Protein AF-0000000084556867 (afdb_homodimer)

Solvent-accessible surface area (backbone atoms only — not comparable to full-atom values): 26848 Å² total; per-residue (Å²): 129,81,30,48,19,31,43,35,30,23,81,44,64,48,37,46,38,33,42,65,71,70,36,68,90,22,40,31,39,34,22,12,67,51,49,68,55,18,45,53,54,25,51,57,42,37,76,69,73,43,48,52,44,54,37,72,27,42,54,67,32,68,69,39,45,50,50,52,53,53,56,43,53,74,58,25,51,32,37,35,38,40,39,47,52,68,71,52,47,90,76,40,53,47,68,52,31,38,38,28,37,27,47,20,48,51,45,48,55,54,58,47,54,74,57,46,29,70,72,12,29,32,41,38,52,48,33,43,52,35,72,72,54,80,83,70,53,73,66,54,48,47,45,50,27,65,46,54,68,93,50,46,75,68,38,71,75,65,31,71,93,60,44,85,45,30,59,52,29,42,22,52,14,26,34,28,48,48,35,26,30,14,30,46,14,40,60,26,17,78,46,50,22,35,26,31,26,37,18,37,39,60,49,66,40,77,69,42,50,52,42,50,74,38,96,56,10,66,60,49,51,50,49,22,66,43,14,33,52,53,46,70,40,48,31,57,50,54,22,52,54,48,54,46,58,64,36,83,68,23,67,45,41,22,24,32,56,42,56,40,34,15,16,37,67,22,10,32,76,59,39,81,51,25,84,94,112,129,81,30,48,19,30,41,34,30,23,81,43,63,47,38,46,39,32,43,66,74,70,35,68,88,23,40,31,38,35,23,13,67,50,50,68,54,18,44,54,54,25,50,56,41,36,75,69,73,42,47,52,43,54,38,74,26,42,53,67,32,68,68,39,44,50,50,51,54,51,55,44,54,74,58,25,50,33,37,34,37,38,38,48,51,66,71,52,47,90,77,40,53,47,68,53,29,37,38,28,37,27,47,20,46,51,45,45,55,54,59,46,52,75,56,46,30,71,72,14,28,33,41,38,54,50,32,43,52,34,72,73,54,80,83,71,51,72,67,54,46,48,45,50,27,62,45,55,69,94,52,46,76,69,39,71,76,64,31,72,93,58,45,87,45,29,59,50,28,42,23,52,14,25,36,27,49,48,34,27,30,14,30,45,14,42,61,25,15,78,46,48,22,34,25,31,27,37,16,38,40,61,48,65,41,78,69,42,51,52,43,52,72,36,96,58,10,66,59,49,50,49,48,22,66,42,14,36,51,53,46,69,42,47,31,56,51,54,20,52,52,46,54,45,58,65,35,83,68,24,66,44,40,23,24,31,58,42,56,39,35,14,15,37,67,22,9,32,75,58,37,80,51,24,84,94,112

Radius of gyration: 23.07 Å; Cα contacts (8 Å, |Δi|>4): 1272; chains: 2; bounding box: 60×64×62 Å

pLDDT: mean 95.83, std 6.73, range [50.41, 98.94]

Organism: NCBI:txid82374

Foldseek 3Di:
DQFAEEEEEDLFFLSLLQCVLPVPRGEYEYEYLDQVSQVVSQVVVVVVPGHYDYANAALLDLVRLLVSLVVRPVRHAHAEYEYPDADDLVPDFLVRRCSRLALSLLSNLVNNLVRHAANHEYEYEAACLLLQDDDDDPVLLCLLQPPDSVCNCVDPCNDPVNADGSSSSSNSSRSSSLSNQLNSQVSSVVRNYAYEYEHEAAEDGPVSVCCCPDPCVVVVQVLLCWAQQNHHHYSNVSSVVVSCRRDPNNSVDHSYYHYHYSRSSVCCVPNDVPPPD/DFFAEEEEEDLFFLSLLQCVLPVPRGEYEYEDLDQVSQVVSQVVVVVVPGHYDYANAALLDLVRLLVSLVVRPVRHAHAEYEYPDADDLVPDFLVRRCSRLALSLLSNLVNNLVRHAANHEYEYEAACLLLLDDDDDPVLLCLLQPPDSVCNCVDPCSDPVNADGSSSSSNSSRSSSLSNQLNSQVSSVVRNYAYEYEHEAAEDGPVSVCVCPDPCVVVVQVLLCWAQQNHHHYSNQSSVVVSCRRDPNNSVDHSYYHYHYSRSSVCCVPNDVPPPD

Secondary structure (DSSP, 8-state):
-PEEEEEEES-SHHHHHHHHHH-TTSEEEEEESSHHHHHHHHHHHHTTT-EEEEEE--TT-HHHHHHHHHHHHTTEEEEEEEE-----TTTS-HHHHIIIIIIIHHHHHHHHHTTEEEEEEEEEE--GGGGSSPPPPHHHHHHHHHS-GGGGGG-GGGSGGG--SHHHHHHHHHHHHHHHHHHHHHHHHTTT-EEEEEEE--B--HHHHHHHTSTTHHHHHHHHHHSTT-S-B-HHHHHHHHHHHTSGGGTT--S-EEEESTTHHHHHHHSTT-TT-/-PEEEEEEES-SHHHHHHHHHH-TTSEEEEEESSHHHHHHHHHHHHTTT-EEEEEE--TT-HHHHHHHHHHHHTTEEEEEEEE-----TTTS-HHHHIIIIIIIHHHHHHHHHTTPPTT-EEEEE--GGGGSSPPPPHHHHHHHHHS-GGGGGG-GGGSGGG--SHHHHHHHHHHHHHHHHHHHHHHHHTTT-EEEEEEE--B--HHHHHHHTSTTHHHHHHHHHHSTT-S-B-HHHHHHHHHHHTSGGGTT--S-EEEESTTHHHHHHHSTT-TT-

Structure (mmCIF, N/CA/C/O backbone):
data_AF-0000000084556867-model_v1
#
loop_
_entity.id
_entity.type
_entity.pdbx_description
1 polymer 'Short-chain dehydrogenase'
#
loop_
_atom_site.group_PDB
_atom_site.id
_atom_site.type_symbol
_atom_site.label_atom_id
_atom_site.label_alt_id
_atom_site.label_comp_id
_atom_site.label_asym_id
_atom_site.label_entity_id
_atom_site.label_seq_id
_atom_site.pdbx_PDB_ins_code
_atom_site.Cartn_x
_atom_site.Cartn_y
_atom_site.Cartn_z
_atom_site.occupancy
_atom_site.B_iso_or_equiv
_atom_site.auth_seq_id
_atom_site.auth_comp_id
_atom_site.auth_asym_id
_atom_site.auth_atom_id
_atom_site.pdbx_PDB_model_num
ATOM 1 N N . MET A 1 1 ? -10.164 -34.562 9.883 1 53.31 1 MET A N 1
ATOM 2 C CA . MET A 1 1 ? -10.898 -33.312 9.797 1 53.31 1 MET A CA 1
ATOM 3 C C . MET A 1 1 ? -10.297 -32.406 8.734 1 53.31 1 MET A C 1
ATOM 5 O O . MET A 1 1 ? -9.078 -32.375 8.547 1 53.31 1 MET A O 1
ATOM 9 N N . SER A 1 2 ? -11.062 -31.953 7.777 1 77.94 2 SER A N 1
ATOM 10 C CA . SER A 1 2 ? -10.617 -31.156 6.645 1 77.94 2 SER A CA 1
ATOM 11 C C . SER A 1 2 ? -9.883 -29.906 7.105 1 77.94 2 SER A C 1
ATOM 13 O O . SER A 1 2 ? -10.258 -29.297 8.109 1 77.94 2 SER A O 1
ATOM 15 N N . LYS A 1 3 ? -8.539 -29.75 6.637 1 90.12 3 LYS A N 1
ATOM 16 C CA . LYS A 1 3 ? -7.68 -28.656 7.059 1 90.12 3 LYS A CA 1
ATOM 17 C C . LYS A 1 3 ? -7.805 -27.469 6.105 1 90.12 3 LYS A C 1
ATOM 19 O O . LYS A 1 3 ? -8.18 -27.625 4.941 1 90.12 3 LYS A O 1
ATOM 24 N N . ASP A 1 4 ? -7.688 -26.359 6.684 1 97.69 4 ASP A N 1
ATOM 25 C CA . ASP A 1 4 ? -7.383 -25.219 5.828 1 97.69 4 ASP A CA 1
ATOM 26 C C . ASP A 1 4 ? -6.043 -25.391 5.121 1 97.69 4 ASP A C 1
ATOM 28 O O . ASP A 1 4 ? -5.066 -25.828 5.73 1 97.69 4 ASP A O 1
ATOM 32 N N . VAL A 1 5 ? -6.031 -25.203 3.84 1 98.88 5 VAL A N 1
ATOM 33 C CA . VAL A 1 5 ? -4.836 -25.438 3.041 1 98.88 5 VAL A CA 1
ATOM 34 C C . VAL A 1 5 ? -4.223 -24.109 2.605 1 98.88 5 VAL A C 1
ATOM 36 O O . VAL A 1 5 ? -4.945 -23.188 2.215 1 98.88 5 VAL A O 1
ATOM 39 N N . MET A 1 6 ? -2.924 -24.031 2.705 1 98.88 6 MET A N 1
ATOM 40 C CA . MET A 1 6 ? -2.137 -22.922 2.174 1 98.88 6 MET A CA 1
ATOM 41 C C . MET A 1 6 ? -1.257 -23.375 1.017 1 98.88 6 MET A C 1
ATOM 43 O O . MET A 1 6 ? -0.519 -24.359 1.145 1 98.88 6 MET A O 1
ATOM 47 N N . ILE A 1 7 ? -1.374 -22.703 -0.083 1 98.94 7 ILE A N 1
ATOM 48 C CA . ILE A 1 7 ? -0.489 -22.922 -1.222 1 98.94 7 ILE A CA 1
ATOM 49 C C . ILE A 1 7 ? 0.661 -21.922 -1.185 1 98.94 7 ILE A C 1
ATOM 51 O O . ILE A 1 7 ? 0.436 -20.719 -1.081 1 98.94 7 ILE A O 1
ATOM 55 N N . VAL A 1 8 ? 1.865 -22.406 -1.226 1 98.94 8 VAL A N 1
ATOM 56 C CA . VAL A 1 8 ? 3.057 -21.562 -1.28 1 98.94 8 VAL A CA 1
ATOM 57 C C . VAL A 1 8 ? 3.893 -21.922 -2.504 1 98.94 8 VAL A C 1
ATOM 59 O O . VAL A 1 8 ? 4.25 -23.094 -2.689 1 98.94 8 VAL A O 1
ATOM 62 N N . THR A 1 9 ? 4.117 -20.953 -3.352 1 98.81 9 THR A N 1
ATOM 63 C CA . THR A 1 9 ? 5 -21.203 -4.484 1 98.81 9 THR A CA 1
ATOM 64 C C . THR A 1 9 ? 6.324 -20.469 -4.309 1 98.81 9 THR A C 1
ATOM 66 O O . THR A 1 9 ? 6.348 -19.297 -3.916 1 98.81 9 THR A O 1
ATOM 69 N N . GLY A 1 10 ? 7.43 -21.109 -4.645 1 97.81 10 GLY A N 1
ATOM 70 C CA . GLY A 1 10 ? 8.75 -20.562 -4.375 1 97.81 10 GLY A CA 1
ATOM 71 C C . GLY A 1 10 ? 9.18 -20.734 -2.932 1 97.81 10 GLY A C 1
ATOM 72 O O . GLY A 1 10 ? 8.773 -19.969 -2.062 1 97.81 10 GLY A O 1
ATOM 73 N N . ALA A 1 11 ? 10.094 -21.734 -2.732 1 96 11 ALA A N 1
ATOM 74 C CA . ALA A 1 11 ? 10.547 -22.031 -1.373 1 96 11 ALA A CA 1
ATOM 75 C C . ALA A 1 11 ? 11.727 -21.141 -0.99 1 96 11 ALA A C 1
ATOM 77 O O . ALA A 1 11 ? 12.758 -21.641 -0.531 1 96 11 ALA A O 1
ATOM 78 N N . GLY A 1 12 ? 11.508 -19.828 -1.175 1 93.94 12 GLY A N 1
ATOM 79 C CA . GLY A 1 12 ? 12.516 -18.844 -0.79 1 93.94 12 GLY A CA 1
ATOM 80 C C . GLY A 1 12 ? 12.266 -18.234 0.574 1 93.94 12 GLY A C 1
ATOM 81 O O . GLY A 1 12 ? 11.297 -18.594 1.253 1 93.94 12 GLY A O 1
ATOM 82 N N . GLN A 1 13 ? 13.086 -17.344 1.013 1 94.69 13 GLN A N 1
ATOM 83 C CA . GLN A 1 13 ? 13.094 -16.828 2.377 1 94.69 13 GLN A CA 1
ATOM 84 C C . GLN A 1 13 ? 11.836 -16.016 2.66 1 94.69 13 GLN A C 1
ATOM 86 O O . GLN A 1 13 ? 11.289 -16.062 3.766 1 94.69 13 GLN A O 1
ATOM 91 N N . ILE A 1 14 ? 11.375 -15.242 1.671 1 96.56 14 ILE A N 1
ATOM 92 C CA . ILE A 1 14 ? 10.188 -14.43 1.894 1 96.56 14 ILE A CA 1
ATOM 93 C C . ILE A 1 14 ? 8.961 -15.328 2.049 1 96.56 14 ILE A C 1
ATOM 95 O O . ILE A 1 14 ? 8.195 -15.172 3 1 96.56 14 ILE A O 1
ATOM 99 N N . SER A 1 15 ? 8.812 -16.312 1.163 1 97.69 15 SER A N 1
ATOM 100 C CA . SER A 1 15 ? 7.699 -17.25 1.247 1 97.69 15 SER A CA 1
ATOM 101 C C . SER A 1 15 ? 7.715 -18.016 2.566 1 97.69 15 SER A C 1
ATOM 103 O O . SER A 1 15 ? 6.672 -18.203 3.195 1 97.69 15 SER A O 1
ATOM 105 N N . MET A 1 16 ? 8.914 -18.406 2.977 1 97.12 16 MET A N 1
ATOM 106 C CA . MET A 1 16 ? 9.023 -19.172 4.211 1 97.12 16 MET A CA 1
ATOM 107 C C . MET A 1 16 ? 8.688 -18.312 5.422 1 97.12 16 MET A C 1
ATOM 109 O O . MET A 1 16 ? 8.008 -18.766 6.344 1 97.12 16 MET A O 1
ATOM 113 N N . ALA A 1 17 ? 9.18 -17.062 5.395 1 97.94 17 ALA A N 1
ATOM 114 C CA . ALA A 1 17 ? 8.859 -16.156 6.492 1 97.94 17 ALA A CA 1
ATOM 115 C C . ALA A 1 17 ? 7.352 -15.961 6.629 1 97.94 17 ALA A C 1
ATOM 117 O O . ALA A 1 17 ? 6.816 -15.953 7.738 1 97.94 17 ALA A O 1
ATOM 118 N N . ILE A 1 18 ? 6.652 -15.867 5.52 1 98.69 18 ILE A N 1
ATOM 119 C CA . ILE A 1 18 ? 5.207 -15.672 5.535 1 98.69 18 ILE A CA 1
ATOM 120 C C . ILE A 1 18 ? 4.516 -16.969 5.941 1 98.69 18 ILE A C 1
ATOM 122 O O . ILE A 1 18 ? 3.613 -16.969 6.785 1 98.69 18 ILE A O 1
ATOM 126 N N . ALA A 1 19 ? 4.961 -18.094 5.383 1 98.69 19 ALA A N 1
ATOM 127 C CA . ALA A 1 19 ? 4.352 -19.391 5.688 1 98.69 19 ALA A CA 1
ATOM 128 C C . ALA A 1 19 ? 4.48 -19.734 7.172 1 98.69 19 ALA A C 1
ATOM 130 O O . ALA A 1 19 ? 3.561 -20.281 7.77 1 98.69 19 ALA A O 1
ATOM 131 N N . ARG A 1 20 ? 5.578 -19.375 7.734 1 98 20 ARG A N 1
ATOM 132 C CA . ARG A 1 20 ? 5.781 -19.656 9.156 1 98 20 ARG A CA 1
ATOM 133 C C . ARG A 1 20 ? 4.84 -18.812 10.016 1 98 20 ARG A C 1
ATOM 135 O O . ARG A 1 20 ? 4.363 -19.281 11.055 1 98 20 ARG A O 1
ATOM 142 N N . ARG A 1 21 ? 4.547 -17.656 9.57 1 97.5 21 ARG A N 1
ATOM 143 C CA . ARG A 1 21 ? 3.707 -16.75 10.344 1 97.5 21 ARG A CA 1
ATOM 144 C C . ARG A 1 21 ? 2.229 -17.078 10.164 1 97.5 21 ARG A C 1
ATOM 146 O O . ARG A 1 21 ? 1.437 -16.938 11.102 1 97.5 21 ARG A O 1
ATOM 153 N N . MET A 1 22 ? 1.894 -17.531 8.984 1 98.12 22 MET A N 1
ATOM 154 C CA . MET A 1 22 ? 0.472 -17.578 8.656 1 98.12 22 MET A CA 1
ATOM 155 C C . MET A 1 22 ? 0.02 -19.031 8.43 1 98.12 22 MET A C 1
ATOM 157 O O . MET A 1 22 ? -1.176 -19.297 8.305 1 98.12 22 MET A O 1
ATOM 161 N N . GLY A 1 23 ? 0.959 -19.938 8.398 1 97.94 23 GLY A N 1
ATOM 162 C CA . GLY A 1 23 ? 0.635 -21.297 7.965 1 97.94 23 GLY A CA 1
ATOM 163 C C . GLY A 1 23 ? 0.439 -22.25 9.117 1 97.94 23 GLY A C 1
ATOM 164 O O . GLY A 1 23 ? 0.139 -23.438 8.906 1 97.94 23 GLY A O 1
ATOM 165 N N . TYR A 1 24 ? 0.654 -21.812 10.383 1 96.62 24 TYR A N 1
ATOM 166 C CA . TYR A 1 24 ? 0.47 -22.719 11.516 1 96.62 24 TYR A CA 1
ATOM 167 C C . TYR A 1 24 ? -0.956 -23.25 11.562 1 96.62 24 TYR A C 1
ATOM 169 O O . TYR A 1 24 ? -1.909 -22.516 11.281 1 96.62 24 TYR A O 1
ATOM 177 N N . GLY A 1 25 ? -1.062 -24.547 11.719 1 96.88 25 GLY A N 1
ATOM 178 C CA . GLY A 1 25 ? -2.363 -25.203 11.812 1 96.88 25 GLY A CA 1
ATOM 179 C C . GLY A 1 25 ? -2.947 -25.547 10.453 1 96.88 25 GLY A C 1
ATOM 180 O O . GLY A 1 25 ? -4.004 -26.172 10.375 1 96.88 25 GLY A O 1
ATOM 181 N N . LYS A 1 26 ? -2.252 -25.203 9.406 1 98.38 26 LYS A N 1
ATOM 182 C CA . LYS A 1 26 ? -2.723 -25.484 8.055 1 98.38 26 LYS A CA 1
ATOM 183 C C . LYS A 1 26 ? -1.877 -26.562 7.391 1 98.38 26 LYS A C 1
ATOM 185 O O . LYS A 1 26 ? -0.775 -26.875 7.852 1 98.38 26 LYS A O 1
ATOM 190 N N . LYS A 1 27 ? -2.498 -27.203 6.43 1 98.81 27 LYS A N 1
ATOM 191 C CA . LYS A 1 27 ? -1.713 -27.969 5.461 1 98.81 27 LYS A CA 1
ATOM 192 C C . LYS A 1 27 ? -1.077 -27.047 4.422 1 98.81 27 LYS A C 1
ATOM 194 O O . LYS A 1 27 ? -1.768 -26.25 3.791 1 98.81 27 LYS A O 1
ATOM 199 N N . ILE A 1 28 ? 0.254 -27.141 4.34 1 98.88 28 ILE A N 1
ATOM 200 C CA . ILE A 1 28 ? 0.959 -26.281 3.395 1 98.88 28 ILE A CA 1
ATOM 201 C C . ILE A 1 28 ? 1.443 -27.109 2.207 1 98.88 28 ILE A C 1
ATOM 203 O O . ILE A 1 28 ? 2.166 -28.094 2.381 1 98.88 28 ILE A O 1
ATOM 207 N N . ILE A 1 29 ? 0.986 -26.812 1.02 1 98.94 29 ILE A N 1
ATOM 208 C CA . ILE A 1 29 ? 1.548 -27.359 -0.209 1 98.94 29 ILE A CA 1
ATOM 209 C C . ILE A 1 29 ? 2.607 -26.406 -0.763 1 98.94 29 ILE A C 1
ATOM 211 O O . ILE A 1 29 ? 2.289 -25.312 -1.209 1 98.94 29 ILE A O 1
ATOM 215 N N . LEU A 1 30 ? 3.863 -26.844 -0.719 1 98.88 30 LEU A N 1
ATOM 216 C CA . LEU A 1 30 ? 5 -26 -1.056 1 98.88 30 LEU A CA 1
ATOM 217 C C . LEU A 1 30 ? 5.574 -26.375 -2.418 1 98.88 30 LEU A C 1
ATOM 219 O O . LEU A 1 30 ? 6.195 -27.438 -2.566 1 98.88 30 LEU A O 1
ATOM 223 N N . GLY A 1 31 ? 5.34 -25.484 -3.346 1 98.75 31 GLY A N 1
ATOM 224 C CA . GLY A 1 31 ? 5.82 -25.719 -4.699 1 98.75 31 GLY A CA 1
ATOM 225 C C . GLY A 1 31 ? 7.141 -25.031 -4.988 1 98.75 31 GLY A C 1
ATOM 226 O O . GLY A 1 31 ? 7.332 -23.859 -4.625 1 98.75 31 GLY A O 1
ATOM 227 N N . ASP A 1 32 ? 7.996 -25.719 -5.621 1 98.56 32 ASP A N 1
ATOM 228 C CA . ASP A 1 32 ? 9.266 -25.188 -6.125 1 98.56 32 ASP A CA 1
ATOM 229 C C . ASP A 1 32 ? 9.734 -25.969 -7.348 1 98.56 32 ASP A C 1
ATOM 231 O O . ASP A 1 32 ? 9.492 -27.188 -7.449 1 98.56 32 ASP A O 1
ATOM 235 N N . LYS A 1 33 ? 10.32 -25.234 -8.234 1 98.06 33 LYS A N 1
ATOM 236 C CA . LYS A 1 33 ? 10.836 -25.906 -9.422 1 98.06 33 LYS A CA 1
ATOM 237 C C . LYS A 1 33 ? 11.961 -26.875 -9.055 1 98.06 33 LYS A C 1
ATOM 239 O O . LYS A 1 33 ? 12.102 -27.938 -9.672 1 98.06 33 LYS A O 1
ATOM 244 N N . ASN A 1 34 ? 12.773 -26.484 -8.109 1 97.62 34 ASN A N 1
ATOM 245 C CA . ASN A 1 34 ? 13.812 -27.359 -7.57 1 97.62 34 ASN A CA 1
ATOM 246 C C . ASN A 1 34 ? 13.266 -28.312 -6.516 1 97.62 34 ASN A C 1
ATOM 248 O O . ASN A 1 34 ? 13.039 -27.906 -5.371 1 97.62 34 ASN A O 1
ATOM 252 N N . GLU A 1 35 ? 13.133 -29.531 -6.887 1 97.31 35 GLU A N 1
ATOM 253 C CA . GLU A 1 35 ? 12.531 -30.547 -6.012 1 97.31 35 GLU A CA 1
ATOM 254 C C . GLU A 1 35 ? 13.328 -30.703 -4.723 1 97.31 35 GLU A C 1
ATOM 256 O O . GLU A 1 35 ? 12.75 -30.859 -3.645 1 97.31 35 GLU A O 1
ATOM 261 N N . ASN A 1 36 ? 14.648 -30.688 -4.852 1 98.12 36 ASN A N 1
ATOM 262 C CA . ASN A 1 36 ? 15.5 -30.844 -3.674 1 98.12 36 ASN A CA 1
ATOM 263 C C . ASN A 1 36 ? 15.312 -29.688 -2.695 1 98.12 36 ASN A C 1
ATOM 265 O O . ASN A 1 36 ? 15.289 -29.891 -1.48 1 98.12 36 ASN A O 1
ATOM 269 N N . ASN A 1 37 ? 15.148 -28.531 -3.248 1 97.06 37 ASN A N 1
ATOM 270 C CA . ASN A 1 37 ? 14.914 -27.375 -2.393 1 97.06 37 ASN A CA 1
ATOM 271 C C . ASN A 1 37 ? 13.562 -27.469 -1.686 1 97.06 37 ASN A C 1
ATOM 273 O O . ASN A 1 37 ? 13.461 -27.203 -0.486 1 97.06 37 ASN A O 1
ATOM 277 N N . ALA A 1 38 ? 12.539 -27.859 -2.396 1 98.06 38 ALA A N 1
ATOM 278 C CA . ALA A 1 38 ? 11.203 -28.016 -1.815 1 98.06 38 ALA A CA 1
ATOM 279 C C . ALA A 1 38 ? 11.227 -29.047 -0.678 1 98.06 38 ALA A C 1
ATOM 281 O O . ALA A 1 38 ? 10.648 -28.797 0.386 1 98.06 38 ALA A O 1
ATOM 282 N N . GLN A 1 39 ? 11.938 -30.125 -0.91 1 98.5 39 GLN A N 1
ATOM 283 C CA . GLN A 1 39 ? 12.023 -31.172 0.092 1 98.5 39 GLN A CA 1
ATOM 284 C C . GLN A 1 39 ? 12.789 -30.703 1.326 1 98.5 39 GLN A C 1
ATOM 286 O O . GLN A 1 39 ? 12.352 -30.938 2.457 1 98.5 39 GLN A O 1
ATOM 291 N N . ALA A 1 40 ? 13.891 -30.062 1.099 1 98.25 40 ALA A N 1
ATOM 292 C CA . ALA A 1 40 ? 14.734 -29.594 2.201 1 98.25 40 ALA A CA 1
ATOM 293 C C . ALA A 1 40 ? 13.984 -28.594 3.08 1 98.25 40 ALA A C 1
ATOM 295 O O . ALA A 1 40 ? 14 -28.719 4.309 1 98.25 40 ALA A O 1
ATOM 296 N N . VAL A 1 41 ? 13.32 -27.672 2.439 1 98 41 VAL A N 1
ATOM 297 C CA . VAL A 1 41 ? 12.578 -26.641 3.17 1 98 41 VAL A CA 1
ATOM 298 C C . VAL A 1 41 ? 11.398 -27.281 3.896 1 98 41 VAL A C 1
ATOM 300 O O . VAL A 1 41 ? 11.133 -26.969 5.059 1 98 41 VAL A O 1
ATOM 303 N N . SER A 1 42 ? 10.711 -28.188 3.242 1 98.5 42 SER A N 1
ATOM 304 C CA . SER A 1 42 ? 9.586 -28.875 3.861 1 98.5 42 SER A CA 1
ATOM 305 C C . SER A 1 42 ? 10.023 -29.641 5.102 1 98.5 42 SER A C 1
ATOM 307 O O . SER A 1 42 ? 9.328 -29.641 6.117 1 98.5 42 SER A O 1
ATOM 309 N N . LYS A 1 43 ? 11.156 -30.312 5.004 1 98.5 43 LYS A N 1
ATOM 310 C CA . LYS A 1 43 ? 11.68 -31.062 6.137 1 98.5 43 LYS A CA 1
ATOM 311 C C . LYS A 1 43 ? 11.938 -30.156 7.336 1 98.5 43 LYS A C 1
ATOM 313 O O . LYS A 1 43 ? 11.555 -30.484 8.461 1 98.5 43 LYS A O 1
ATOM 318 N N . ILE A 1 44 ? 12.547 -29.062 7.07 1 98 44 ILE A N 1
ATOM 319 C CA . ILE A 1 44 ? 12.844 -28.109 8.125 1 98 44 ILE A CA 1
ATOM 320 C C . ILE A 1 44 ? 11.547 -27.625 8.781 1 98 44 ILE A C 1
ATOM 322 O O . ILE A 1 44 ? 11.445 -27.594 10.008 1 98 44 ILE A O 1
ATOM 326 N N . MET A 1 45 ? 10.555 -27.328 8 1 98.31 45 MET A N 1
ATOM 327 C CA . MET A 1 45 ? 9.273 -26.828 8.5 1 98.31 45 MET A CA 1
ATOM 328 C C . MET A 1 45 ? 8.547 -27.922 9.289 1 98.31 45 MET A C 1
ATOM 330 O O . MET A 1 45 ? 8.039 -27.672 10.383 1 98.31 45 MET A O 1
ATOM 334 N N . ASN A 1 46 ? 8.562 -29.062 8.781 1 98.5 46 ASN A N 1
ATOM 335 C CA . ASN A 1 46 ? 7.883 -30.172 9.453 1 98.5 46 ASN A CA 1
ATOM 336 C C . ASN A 1 46 ? 8.523 -30.484 10.797 1 98.5 46 ASN A C 1
ATOM 338 O O . ASN A 1 46 ? 7.832 -30.781 11.773 1 98.5 46 ASN A O 1
ATOM 342 N N . GLN A 1 47 ? 9.805 -30.391 10.812 1 98.38 47 GLN A N 1
ATOM 343 C CA . GLN A 1 47 ? 10.531 -30.641 12.047 1 98.38 47 GLN A CA 1
ATOM 344 C C . GLN A 1 47 ? 10.328 -29.5 13.047 1 98.38 47 GLN A C 1
ATOM 346 O O . GLN A 1 47 ? 10.75 -29.594 14.203 1 98.38 47 GLN A O 1
ATOM 351 N N . SER A 1 48 ? 9.703 -28.469 12.57 1 97.38 48 SER A N 1
ATOM 352 C CA . SER A 1 48 ? 9.375 -27.344 13.445 1 97.38 48 SER A CA 1
ATOM 353 C C . SER A 1 48 ? 7.887 -27.312 13.773 1 97.38 48 SER A C 1
ATOM 355 O O . SER A 1 48 ? 7.371 -26.281 14.227 1 97.38 48 SER A O 1
ATOM 357 N N . GLY A 1 49 ? 7.117 -28.312 13.398 1 98 49 GLY A N 1
ATOM 358 C CA . GLY A 1 49 ? 5.738 -28.469 13.836 1 98 49 GLY A CA 1
ATOM 359 C C . GLY A 1 49 ? 4.73 -28.141 12.75 1 98 49 GLY A C 1
ATOM 360 O O . GLY A 1 49 ? 3.521 -28.188 12.984 1 98 49 GLY A O 1
ATOM 361 N N . PHE A 1 50 ? 5.188 -27.781 11.617 1 98.5 50 PHE A N 1
ATOM 362 C CA . PHE A 1 50 ? 4.273 -27.5 10.523 1 98.5 50 PHE A CA 1
ATOM 363 C C . PHE A 1 50 ? 3.893 -28.766 9.781 1 98.5 50 PHE A C 1
ATOM 365 O O . PHE A 1 50 ? 4.406 -29.844 10.086 1 98.5 50 PHE A O 1
ATOM 372 N N . ASP A 1 51 ? 2.953 -28.656 8.945 1 98.56 51 ASP A N 1
ATOM 373 C CA . ASP A 1 51 ? 2.504 -29.734 8.078 1 98.56 51 ASP A CA 1
ATOM 374 C C . ASP A 1 51 ? 2.674 -29.359 6.605 1 98.56 51 ASP A C 1
ATOM 376 O O . ASP A 1 51 ? 1.749 -28.828 5.984 1 98.56 51 ASP A O 1
ATOM 380 N N . VAL A 1 52 ? 3.84 -29.703 6.07 1 98.69 52 VAL A N 1
ATOM 381 C CA . VAL A 1 52 ? 4.211 -29.219 4.746 1 98.69 52 VAL A CA 1
ATOM 382 C C . VAL A 1 52 ? 4.387 -30.391 3.793 1 98.69 52 VAL A C 1
ATOM 384 O O . VAL A 1 52 ? 5.059 -31.375 4.129 1 98.69 52 VAL A O 1
ATOM 387 N N . GLU A 1 53 ? 3.773 -30.328 2.652 1 98.56 53 GLU A N 1
ATOM 388 C CA . GLU A 1 53 ? 3.939 -31.266 1.542 1 98.56 53 GLU A CA 1
ATOM 389 C C . GLU A 1 53 ? 4.676 -30.609 0.378 1 98.56 53 GLU A C 1
ATOM 391 O O . GLU A 1 53 ? 4.16 -29.672 -0.248 1 98.56 53 GLU A O 1
ATOM 396 N N . PRO A 1 54 ? 5.934 -31.078 0.137 1 98.75 54 PRO A N 1
ATOM 397 C CA . PRO A 1 54 ? 6.637 -30.531 -1.022 1 98.75 54 PRO A CA 1
ATOM 398 C C . PRO A 1 54 ? 6.027 -30.969 -2.35 1 98.75 54 PRO A C 1
ATOM 400 O O . PRO A 1 54 ? 5.484 -32.062 -2.447 1 98.75 54 PRO A O 1
ATOM 403 N N . PHE A 1 55 ? 6.102 -30.109 -3.311 1 98.69 55 PHE A N 1
ATOM 404 C CA . PHE A 1 55 ? 5.57 -30.375 -4.645 1 98.69 55 PHE A CA 1
ATOM 405 C C . PHE A 1 55 ? 6.465 -29.75 -5.711 1 98.69 55 PHE A C 1
ATOM 407 O O . PHE A 1 55 ? 6.754 -28.547 -5.664 1 98.69 55 PHE A O 1
ATOM 414 N N . MET A 1 56 ? 6.996 -30.547 -6.641 1 98.44 56 MET A N 1
ATOM 415 C CA . MET A 1 56 ? 7.754 -29.969 -7.75 1 98.44 56 MET A CA 1
ATOM 416 C C . MET A 1 56 ? 6.836 -29.234 -8.719 1 98.44 56 MET A C 1
ATOM 418 O O . MET A 1 56 ? 5.969 -29.844 -9.344 1 98.44 56 MET A O 1
ATOM 422 N N . MET A 1 57 ? 6.992 -27.984 -8.805 1 97.75 57 MET A N 1
ATOM 423 C CA . MET A 1 57 ? 6.09 -27.172 -9.609 1 97.75 57 MET A CA 1
ATOM 424 C C . MET A 1 57 ? 6.875 -26.203 -10.492 1 97.75 57 MET A C 1
ATOM 426 O O . MET A 1 57 ? 7.793 -25.531 -10.016 1 97.75 57 MET A O 1
ATOM 430 N N . ASP A 1 58 ? 6.52 -26.188 -11.727 1 98.62 58 ASP A N 1
ATOM 431 C CA . ASP A 1 58 ? 7.102 -25.281 -12.703 1 98.62 58 ASP A CA 1
ATOM 432 C C . ASP A 1 58 ? 6.141 -24.141 -13.039 1 98.62 58 ASP A C 1
ATOM 434 O O . ASP A 1 58 ? 5.137 -24.344 -13.719 1 98.62 58 ASP A O 1
ATOM 438 N N . MET A 1 59 ? 6.496 -22.938 -12.609 1 98.5 59 MET A N 1
ATOM 439 C CA . MET A 1 59 ? 5.656 -21.766 -12.789 1 98.5 59 MET A CA 1
ATOM 440 C C . MET A 1 59 ? 5.453 -21.469 -14.273 1 98.5 59 MET A C 1
ATOM 442 O O . MET A 1 59 ? 4.492 -20.781 -14.648 1 98.5 59 MET A O 1
ATOM 446 N N . SER A 1 60 ? 6.348 -21.922 -15.117 1 98.31 60 SER A N 1
ATOM 447 C CA . SER A 1 60 ? 6.246 -21.609 -16.547 1 98.31 60 SER A CA 1
ATOM 448 C C . SER A 1 60 ? 5.215 -22.5 -17.219 1 98.31 60 SER A C 1
ATOM 450 O O . SER A 1 60 ? 4.926 -22.344 -18.406 1 98.31 60 SER A O 1
ATOM 452 N N . SER A 1 61 ? 4.641 -23.484 -16.469 1 98.69 61 SER A N 1
ATOM 453 C CA . SER A 1 61 ? 3.752 -24.484 -17.047 1 98.69 61 SER A CA 1
ATOM 454 C C . SER A 1 61 ? 2.367 -24.422 -16.406 1 98.69 61 SER A C 1
ATOM 456 O O . SER A 1 61 ? 2.203 -24.75 -15.227 1 98.69 61 SER A O 1
ATOM 458 N N . ARG A 1 62 ? 1.394 -24.141 -17.219 1 98.69 62 ARG A N 1
ATOM 459 C CA . ARG A 1 62 ? 0.014 -24.141 -16.734 1 98.69 62 ARG A CA 1
ATOM 460 C C . ARG A 1 62 ? -0.37 -25.484 -16.141 1 98.69 62 ARG A C 1
ATOM 462 O O . ARG A 1 62 ? -1.001 -25.547 -15.086 1 98.69 62 ARG A O 1
ATOM 469 N N . THR A 1 63 ? 0.002 -26.5 -16.875 1 98.81 63 THR A N 1
ATOM 470 C CA . THR A 1 63 ? -0.354 -27.844 -16.422 1 98.81 63 THR A CA 1
ATOM 471 C C . THR A 1 63 ? 0.284 -28.141 -15.062 1 98.81 63 THR A C 1
ATOM 473 O O . THR A 1 63 ? -0.333 -28.781 -14.203 1 98.81 63 THR A O 1
ATOM 476 N N . SER A 1 64 ? 1.499 -27.688 -14.867 1 98.88 64 SER A N 1
ATOM 477 C CA . SER A 1 64 ? 2.18 -27.891 -13.586 1 98.88 64 SER A CA 1
ATOM 478 C C . SER A 1 64 ? 1.486 -27.125 -12.469 1 98.88 64 SER A C 1
ATOM 480 O O . SER A 1 64 ? 1.289 -27.641 -11.375 1 98.88 64 SER A O 1
ATOM 482 N N . ILE A 1 65 ? 1.069 -25.922 -12.711 1 98.88 65 ILE A N 1
ATOM 483 C CA . ILE A 1 65 ? 0.36 -25.078 -11.75 1 98.88 65 ILE A CA 1
ATOM 484 C C . ILE A 1 65 ? -0.979 -25.719 -11.391 1 98.88 65 ILE A C 1
ATOM 486 O O . ILE A 1 65 ? -1.324 -25.844 -10.219 1 98.88 65 ILE A O 1
ATOM 490 N N . GLN A 1 66 ? -1.66 -26.172 -12.43 1 98.88 66 GLN A N 1
ATOM 491 C CA . GLN A 1 66 ? -2.953 -26.812 -12.219 1 98.88 66 GLN A CA 1
ATOM 492 C C . GLN A 1 66 ? -2.809 -28.062 -11.367 1 98.88 66 GLN A C 1
ATOM 494 O O . GLN A 1 66 ? -3.65 -28.344 -10.508 1 98.88 66 GLN A O 1
ATOM 499 N N . ALA A 1 67 ? -1.782 -28.797 -11.602 1 98.88 67 ALA A N 1
ATOM 500 C CA . ALA A 1 67 ? -1.544 -30.016 -10.836 1 98.88 67 ALA A CA 1
ATOM 501 C C . ALA A 1 67 ? -1.325 -29.703 -9.359 1 98.88 67 ALA A C 1
ATOM 503 O O . ALA A 1 67 ? -1.819 -30.422 -8.484 1 98.88 67 ALA A O 1
ATOM 504 N N . MET A 1 68 ? -0.594 -28.688 -9.047 1 98.81 68 MET A N 1
ATOM 505 C CA . MET A 1 68 ? -0.364 -28.297 -7.656 1 98.81 68 MET A CA 1
ATOM 506 C C . MET A 1 68 ? -1.662 -27.844 -6.992 1 98.81 68 MET A C 1
ATOM 508 O O . MET A 1 68 ? -1.936 -28.219 -5.848 1 98.81 68 MET A O 1
ATOM 512 N N . VAL A 1 69 ? -2.426 -27.016 -7.695 1 98.94 69 VAL A N 1
ATOM 513 C CA . VAL A 1 69 ? -3.699 -26.547 -7.168 1 98.94 69 VAL A CA 1
ATOM 514 C C . VAL A 1 69 ? -4.621 -27.734 -6.895 1 98.94 69 VAL A C 1
ATOM 516 O O . VAL A 1 69 ? -5.266 -27.797 -5.848 1 98.94 69 VAL A O 1
ATOM 519 N N . GLN A 1 70 ? -4.621 -28.656 -7.859 1 98.75 70 GLN A N 1
ATOM 520 C CA . GLN A 1 70 ? -5.418 -29.859 -7.66 1 98.75 70 GLN A CA 1
ATOM 521 C C . GLN A 1 70 ? -4.949 -30.625 -6.43 1 98.75 70 GLN A C 1
ATOM 523 O O . GLN A 1 70 ? -5.77 -31.078 -5.625 1 98.75 70 GLN A O 1
ATOM 528 N N . LYS A 1 71 ? -3.664 -30.812 -6.316 1 98.38 71 LYS A N 1
ATOM 529 C CA . LYS A 1 71 ? -3.104 -31.484 -5.152 1 98.38 71 LYS A CA 1
ATOM 530 C C . LYS A 1 71 ? -3.566 -30.828 -3.855 1 98.38 71 LYS A C 1
ATOM 532 O O . LYS A 1 71 ? -3.904 -31.5 -2.889 1 98.38 71 LYS A O 1
ATOM 537 N N . ALA A 1 72 ? -3.547 -29.547 -3.764 1 98.62 72 ALA A N 1
ATOM 538 C CA . ALA A 1 72 ? -3.961 -28.781 -2.582 1 98.62 72 ALA A CA 1
ATOM 539 C C . ALA A 1 72 ? -5.402 -29.109 -2.205 1 98.62 72 ALA A C 1
ATOM 541 O O . ALA A 1 72 ? -5.723 -29.266 -1.024 1 98.62 72 ALA A O 1
ATOM 542 N N . THR A 1 73 ? -6.293 -29.234 -3.18 1 98.25 73 THR A N 1
ATOM 543 C CA . THR A 1 73 ? -7.715 -29.438 -2.914 1 98.25 73 THR A CA 1
ATOM 544 C C . THR A 1 73 ? -7.961 -30.828 -2.334 1 98.25 73 THR A C 1
ATOM 546 O O . THR A 1 73 ? -9.031 -31.094 -1.78 1 98.25 73 THR A O 1
ATOM 549 N N . GLU A 1 74 ? -6.973 -31.703 -2.494 1 97.44 74 GLU A N 1
ATOM 550 C CA . GLU A 1 74 ? -7.105 -33.031 -1.934 1 97.44 74 GLU A CA 1
ATOM 551 C C . GLU A 1 74 ? -7.031 -33 -0.409 1 97.44 74 GLU A C 1
ATOM 553 O O . GLU A 1 74 ? -7.48 -33.938 0.258 1 97.44 74 GLU A O 1
ATOM 558 N N . TYR A 1 75 ? -6.484 -31.984 0.154 1 97.94 75 TYR A N 1
ATOM 559 C CA . TYR A 1 75 ? -6.211 -31.953 1.587 1 97.94 75 TYR A CA 1
ATOM 560 C C . TYR A 1 75 ? -7.289 -31.188 2.336 1 97.94 75 TYR A C 1
ATOM 562 O O . TYR A 1 75 ? -7.398 -31.297 3.561 1 97.94 75 TYR A O 1
ATOM 570 N N . GLY A 1 76 ? -8.062 -30.359 1.599 1 97.88 76 GLY A N 1
ATOM 571 C CA . GLY A 1 76 ? -9.102 -29.562 2.229 1 97.88 76 GLY A CA 1
ATOM 572 C C . GLY A 1 76 ? -9.398 -28.266 1.492 1 97.88 76 GLY A C 1
ATOM 573 O O . GLY A 1 76 ? -9.203 -28.188 0.278 1 97.88 76 GLY A O 1
ATOM 574 N N . GLU A 1 77 ? -9.984 -27.297 2.219 1 98.44 77 GLU A N 1
ATOM 575 C CA . GLU A 1 77 ? -10.344 -26.031 1.61 1 98.44 77 GLU A CA 1
ATOM 576 C C . GLU A 1 77 ? -9.117 -25.141 1.414 1 98.44 77 GLU A C 1
ATOM 578 O O . GLU A 1 77 ? -8.344 -24.938 2.35 1 98.44 77 GLU A O 1
ATOM 583 N N . VAL A 1 78 ? -8.938 -24.641 0.269 1 98.81 78 VAL A N 1
ATOM 584 C CA . VAL A 1 78 ? -7.852 -23.703 0.004 1 98.81 78 VAL A CA 1
ATOM 585 C C . VAL A 1 78 ? -8.195 -22.344 0.59 1 98.81 78 VAL A C 1
ATOM 587 O O . VAL A 1 78 ? -9.117 -21.672 0.125 1 98.81 78 VAL A O 1
ATOM 590 N N . LYS A 1 79 ? -7.383 -21.922 1.587 1 98.75 79 LYS A N 1
ATOM 591 C CA . LYS A 1 79 ? -7.723 -20.703 2.324 1 98.75 79 LYS A CA 1
ATOM 592 C C . LYS A 1 79 ? -6.633 -19.641 2.174 1 98.75 79 LYS A C 1
ATOM 594 O O . LYS A 1 79 ? -6.828 -18.484 2.553 1 98.75 79 LYS A O 1
ATOM 599 N N . ALA A 1 80 ? -5.484 -20.062 1.592 1 98.88 80 ALA A N 1
ATOM 600 C CA . ALA A 1 80 ? -4.406 -19.078 1.521 1 98.88 80 ALA A CA 1
ATOM 601 C C . ALA A 1 80 ? -3.484 -19.375 0.336 1 98.88 80 AL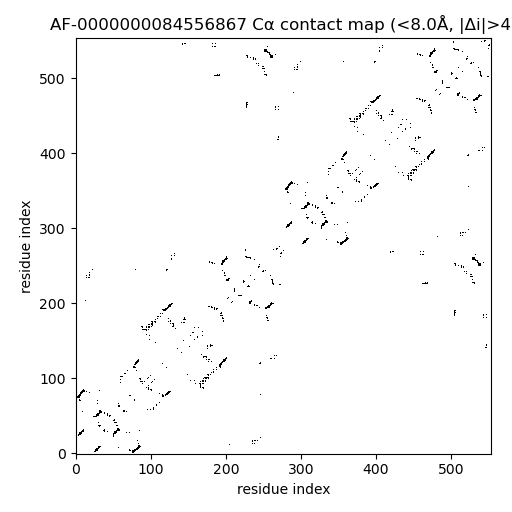A A C 1
ATOM 603 O O . ALA A 1 80 ? -3.221 -20.531 0.01 1 98.88 80 ALA A O 1
ATOM 604 N N . LEU A 1 81 ? -2.998 -18.312 -0.234 1 98.94 81 LEU A N 1
ATOM 605 C CA . LEU A 1 81 ? -1.979 -18.344 -1.276 1 98.94 81 LEU A CA 1
ATOM 606 C C . LEU A 1 81 ? -0.834 -17.391 -0.959 1 98.94 81 LEU A C 1
ATOM 608 O O . LEU A 1 81 ? -1.067 -16.234 -0.603 1 98.94 81 LEU A O 1
ATOM 612 N N . VAL A 1 82 ? 0.356 -17.875 -1 1 98.94 82 VAL A N 1
ATOM 613 C CA . VAL A 1 82 ? 1.565 -17.062 -1.03 1 98.94 82 VAL A CA 1
ATOM 614 C C . VAL A 1 82 ? 2.375 -17.391 -2.283 1 98.94 82 VAL A C 1
ATOM 616 O O . VAL A 1 82 ? 2.855 -18.516 -2.449 1 98.94 82 VAL A O 1
ATOM 619 N N . CYS A 1 83 ? 2.5 -16.422 -3.117 1 98.88 83 CYS A N 1
ATOM 620 C CA . CYS A 1 83 ? 3.291 -16.609 -4.328 1 98.88 83 CYS A CA 1
ATOM 621 C C . CYS A 1 83 ? 4.602 -15.836 -4.254 1 98.88 83 CYS A C 1
ATOM 623 O O . CYS A 1 83 ? 4.617 -14.625 -4.445 1 98.88 83 CYS A O 1
ATOM 625 N N . GLY A 1 84 ? 5.664 -16.516 -4.016 1 98.19 84 GLY A N 1
ATOM 626 C CA . GLY A 1 84 ? 6.984 -15.906 -4.008 1 98.19 84 GLY A CA 1
ATOM 627 C C . GLY A 1 84 ? 7.902 -16.453 -5.078 1 98.19 84 GLY A C 1
ATOM 628 O O . GLY A 1 84 ? 9.086 -16.109 -5.133 1 98.19 84 GLY A O 1
ATOM 629 N N . ALA A 1 85 ? 7.348 -17.344 -5.941 1 97.69 85 ALA A N 1
ATOM 630 C CA . ALA A 1 85 ? 8.141 -17.938 -7.012 1 97.69 85 ALA A CA 1
ATOM 631 C C . ALA A 1 85 ? 8.484 -16.906 -8.078 1 97.69 85 ALA A C 1
ATOM 633 O O . ALA A 1 85 ? 7.664 -16.047 -8.422 1 97.69 85 ALA A O 1
ATOM 634 N N . GLY A 1 86 ? 9.633 -16.969 -8.617 1 95.44 86 GLY A N 1
ATOM 635 C CA . GLY A 1 86 ? 10.094 -16.094 -9.688 1 95.44 86 GLY A CA 1
ATOM 636 C C . GLY A 1 86 ? 11.578 -16.25 -9.984 1 95.44 86 GLY A C 1
ATOM 637 O O . GLY A 1 86 ? 12.258 -17.062 -9.352 1 95.44 86 GLY A O 1
ATOM 638 N N . VAL A 1 87 ? 11.992 -15.625 -11.016 1 95.25 87 VAL A N 1
ATOM 639 C CA . VAL A 1 87 ? 13.406 -15.609 -11.391 1 95.25 87 VAL A CA 1
ATOM 640 C C . VAL A 1 87 ? 13.922 -14.172 -11.383 1 95.25 87 VAL A C 1
ATOM 642 O O . VAL A 1 87 ? 13.141 -13.227 -11.523 1 95.25 87 VAL A O 1
ATOM 645 N N . SER A 1 88 ? 15.211 -14.055 -11.203 1 91 88 SER A N 1
ATOM 646 C CA . SER A 1 88 ? 15.852 -12.742 -11.156 1 91 88 SER A CA 1
ATOM 647 C C . SER A 1 88 ? 16.281 -12.289 -12.547 1 91 88 SER A C 1
ATOM 649 O O . SER A 1 88 ? 16.672 -13.102 -13.383 1 91 88 SER A O 1
ATOM 651 N N . PRO A 1 89 ? 16.234 -10.992 -12.734 1 90.44 89 PRO A N 1
ATOM 652 C CA . PRO A 1 89 ? 16.672 -10.484 -14.039 1 90.44 89 PRO A CA 1
ATOM 653 C C . PRO A 1 89 ? 18.141 -10.773 -14.32 1 90.44 89 PRO A C 1
ATOM 655 O O . PRO A 1 89 ? 18.562 -10.805 -15.484 1 90.44 89 PRO A O 1
ATOM 658 N N . SER A 1 90 ? 18.922 -11.008 -13.336 1 86.81 90 SER A N 1
ATOM 659 C CA . SER A 1 90 ? 20.344 -11.25 -13.531 1 86.81 90 SER A CA 1
ATOM 660 C C . SER A 1 90 ? 20.625 -12.719 -13.836 1 86.81 90 SER A C 1
ATOM 662 O O . SER A 1 90 ? 21.719 -13.078 -14.258 1 86.81 90 SER A O 1
ATOM 664 N N . GLN A 1 91 ? 19.578 -13.547 -13.734 1 88.38 91 GLN A N 1
ATOM 665 C CA . GLN A 1 91 ? 19.891 -14.969 -13.82 1 88.38 91 GLN A CA 1
ATOM 666 C C . GLN A 1 91 ? 19.016 -15.656 -14.867 1 88.38 91 GLN A C 1
ATOM 668 O O . GLN A 1 91 ? 19.078 -16.875 -15.031 1 88.38 91 GLN A O 1
ATOM 673 N N . ALA A 1 92 ? 18.203 -14.914 -15.5 1 95.12 92 ALA A N 1
ATOM 674 C CA . ALA A 1 92 ? 17.266 -15.508 -16.453 1 95.12 92 ALA A CA 1
ATOM 675 C C . ALA A 1 92 ? 17.172 -14.672 -17.734 1 95.12 92 ALA A C 1
ATOM 677 O O . ALA A 1 92 ? 17.422 -13.469 -17.703 1 95.12 92 ALA A O 1
ATOM 678 N N . SER A 1 93 ? 16.875 -15.344 -18.828 1 97.38 93 SER A N 1
ATOM 679 C CA . SER A 1 93 ? 16.656 -14.648 -20.078 1 97.38 93 SER A CA 1
ATOM 680 C C . SER A 1 93 ? 15.328 -13.883 -20.078 1 97.38 93 SER A C 1
ATOM 682 O O . SER A 1 93 ? 14.484 -14.109 -19.203 1 97.38 93 SER A O 1
ATOM 684 N N . ILE A 1 94 ? 15.172 -12.977 -21 1 98.12 94 ILE A N 1
ATOM 685 C CA . ILE A 1 94 ? 13.945 -12.203 -21.156 1 98.12 94 ILE A CA 1
ATOM 686 C C . ILE A 1 94 ? 12.75 -13.148 -21.281 1 98.12 94 ILE A C 1
ATOM 688 O O . ILE A 1 94 ? 11.742 -12.977 -20.578 1 98.12 94 ILE A O 1
ATOM 692 N N . GLU A 1 95 ? 12.914 -14.188 -22.094 1 97.88 95 GLU A N 1
ATOM 693 C CA . GLU A 1 95 ? 11.828 -15.133 -22.344 1 97.88 95 GLU A CA 1
ATOM 694 C C . GLU A 1 95 ? 11.43 -15.867 -21.078 1 97.88 95 GLU A C 1
ATOM 696 O O . GLU A 1 95 ? 10.242 -16.031 -20.797 1 97.88 95 GLU A O 1
ATOM 701 N N . VAL A 1 96 ? 12.398 -16.266 -20.328 1 98.19 96 VAL A N 1
ATOM 702 C CA . VAL A 1 96 ? 12.141 -17.016 -19.109 1 98.19 96 VAL A CA 1
ATOM 703 C C . VAL A 1 96 ? 11.461 -16.109 -18.078 1 98.19 96 VAL A C 1
ATOM 705 O O . VAL A 1 96 ? 10.516 -16.531 -17.406 1 98.19 96 VAL A O 1
ATOM 708 N N . ILE A 1 97 ? 11.891 -14.891 -17.953 1 98.38 97 ILE A N 1
ATOM 709 C CA . ILE A 1 97 ? 11.297 -13.938 -17.016 1 98.38 97 ILE A CA 1
ATOM 710 C C . ILE A 1 97 ? 9.828 -13.727 -17.359 1 98.38 97 ILE A C 1
ATOM 712 O O . ILE A 1 97 ? 8.961 -13.797 -16.484 1 98.38 97 ILE A O 1
ATOM 716 N N . LEU A 1 98 ? 9.508 -13.531 -18.609 1 98.69 98 LEU A N 1
ATOM 717 C CA . LEU A 1 98 ? 8.125 -13.305 -19.016 1 98.69 98 LEU A CA 1
ATOM 718 C C . LEU A 1 98 ? 7.281 -14.555 -18.812 1 98.69 98 LEU A C 1
ATOM 720 O O . LEU A 1 98 ? 6.137 -14.469 -18.359 1 98.69 98 LEU A O 1
ATOM 724 N N . GLN A 1 99 ? 7.848 -15.688 -19.094 1 98.69 99 GLN A N 1
ATOM 725 C CA . GLN A 1 99 ? 7.117 -16.953 -18.969 1 98.69 99 GLN A CA 1
ATOM 726 C C . GLN A 1 99 ? 6.844 -17.297 -17.516 1 98.69 99 GLN A C 1
ATOM 728 O O . GLN A 1 99 ? 5.75 -17.75 -17.172 1 98.69 99 GLN A O 1
ATOM 733 N N . VAL A 1 100 ? 7.773 -17.062 -16.656 1 98.69 100 VAL A N 1
ATOM 734 C CA . VAL A 1 100 ? 7.684 -17.484 -15.266 1 98.69 100 VAL A CA 1
ATOM 735 C C . VAL A 1 100 ? 7.039 -16.375 -14.438 1 98.69 100 VAL A C 1
ATOM 737 O O . VAL A 1 100 ? 5.965 -16.562 -13.859 1 98.69 100 VAL A O 1
ATOM 740 N N . ASP A 1 101 ? 7.66 -15.18 -14.445 1 98.69 101 ASP A N 1
ATOM 741 C CA . ASP A 1 101 ? 7.281 -14.125 -13.508 1 98.69 101 ASP A CA 1
ATOM 742 C C . ASP A 1 101 ? 6 -13.43 -13.969 1 98.69 101 ASP A C 1
ATOM 744 O O . ASP A 1 101 ? 5.25 -12.898 -13.141 1 98.69 101 ASP A O 1
ATOM 748 N N . LEU A 1 102 ? 5.832 -13.344 -15.266 1 98.81 102 LEU A N 1
ATOM 749 C CA . LEU A 1 102 ? 4.652 -12.641 -15.773 1 98.81 102 LEU A CA 1
ATOM 750 C C . LEU A 1 102 ? 3.504 -13.617 -16.016 1 98.81 102 LEU A C 1
ATOM 752 O O . LEU A 1 102 ? 2.49 -13.57 -15.312 1 98.81 102 LEU A O 1
ATOM 756 N N . TYR A 1 103 ? 3.684 -14.578 -16.922 1 98.81 103 TYR A N 1
ATOM 757 C CA . TYR A 1 103 ? 2.645 -15.516 -17.328 1 98.81 103 TYR A CA 1
ATOM 758 C C . TYR A 1 103 ? 2.307 -16.469 -16.188 1 98.81 103 TYR A C 1
ATOM 760 O O . TYR A 1 103 ? 1.135 -16.656 -15.844 1 98.81 103 TYR A O 1
ATOM 768 N N . GLY A 1 104 ? 3.246 -17.094 -15.625 1 98.94 104 GLY A N 1
ATOM 769 C CA . GLY A 1 104 ? 3.033 -18.078 -14.578 1 98.94 104 GLY A CA 1
ATOM 770 C C . GLY A 1 104 ? 2.26 -17.531 -13.391 1 98.94 104 GLY A C 1
ATOM 771 O O . GLY A 1 104 ? 1.331 -18.188 -12.898 1 98.94 104 GLY A O 1
ATOM 772 N N . THR A 1 105 ? 2.643 -16.359 -12.938 1 98.94 105 THR A N 1
ATOM 773 C CA . THR A 1 105 ? 1.964 -15.742 -11.797 1 98.94 105 THR A CA 1
ATOM 774 C C . THR A 1 105 ? 0.509 -15.438 -12.141 1 98.94 105 THR A C 1
ATOM 776 O O . THR A 1 105 ? -0.383 -15.625 -11.312 1 98.94 105 THR A O 1
ATOM 779 N N . ALA A 1 106 ? 0.269 -14.953 -13.359 1 98.94 106 ALA A N 1
ATOM 780 C CA . ALA A 1 106 ? -1.1 -14.695 -13.797 1 98.94 106 ALA A CA 1
ATOM 781 C C . ALA A 1 106 ? -1.931 -15.969 -13.781 1 98.94 106 ALA A C 1
ATOM 783 O O . ALA A 1 106 ? -3.062 -15.984 -13.297 1 98.94 106 ALA A O 1
ATOM 784 N N . VAL A 1 107 ? -1.371 -17.047 -14.289 1 98.94 107 VAL A N 1
ATOM 785 C CA . VAL A 1 107 ? -2.053 -18.328 -14.336 1 98.94 107 VAL A CA 1
ATOM 786 C C . VAL A 1 107 ? -2.336 -18.812 -12.914 1 98.94 107 VAL A C 1
ATOM 788 O O . VAL A 1 107 ? -3.43 -19.312 -12.625 1 98.94 107 VAL A O 1
ATOM 791 N N . LEU A 1 108 ? -1.356 -18.672 -12.047 1 98.94 108 LEU A N 1
ATOM 792 C CA . LEU A 1 108 ? -1.516 -19.125 -10.664 1 98.94 108 LEU A CA 1
ATOM 793 C C . LEU A 1 108 ? -2.688 -18.422 -9.992 1 98.94 108 LEU A C 1
ATOM 795 O O . LEU A 1 108 ? -3.525 -19.062 -9.359 1 98.94 108 LEU A O 1
ATOM 799 N N . MET A 1 109 ? -2.723 -17.094 -10.086 1 98.88 109 MET A N 1
ATOM 800 C CA . MET A 1 109 ? -3.816 -16.328 -9.484 1 98.88 109 MET A CA 1
ATOM 801 C C . MET A 1 109 ? -5.164 -16.797 -10.023 1 98.88 109 MET A C 1
ATOM 803 O O . MET A 1 109 ? -6.125 -16.953 -9.266 1 98.88 109 MET A O 1
ATOM 807 N N . GLU A 1 110 ? -5.211 -17 -11.312 1 98.81 110 GLU A N 1
ATOM 808 C CA . GLU A 1 110 ? -6.434 -17.469 -11.969 1 98.81 110 GLU A CA 1
ATOM 809 C C . GLU A 1 110 ? -6.867 -18.828 -11.438 1 98.81 110 GLU A C 1
ATOM 811 O O . GLU A 1 110 ? -8.016 -19 -11.023 1 98.81 110 GLU A O 1
ATOM 816 N N . GLU A 1 111 ? -5.961 -19.797 -11.438 1 98.88 111 GLU A N 1
ATOM 817 C CA . GLU A 1 111 ? -6.277 -21.172 -11.086 1 98.88 111 GLU A CA 1
ATOM 818 C C . GLU A 1 111 ? -6.625 -21.297 -9.602 1 98.88 111 GLU A C 1
ATOM 820 O O . GLU A 1 111 ? -7.551 -22.016 -9.242 1 98.88 111 GLU A O 1
ATOM 825 N N . VAL A 1 112 ? -5.883 -20.594 -8.719 1 98.94 112 VAL A N 1
ATOM 826 C CA . VAL A 1 112 ? -6.227 -20.625 -7.297 1 98.94 112 VAL A CA 1
ATOM 827 C C . VAL A 1 112 ? -7.562 -19.922 -7.074 1 98.94 112 VAL A C 1
ATOM 829 O O . VAL A 1 112 ? -8.352 -20.344 -6.219 1 98.94 112 VAL A O 1
ATOM 832 N N . GLY A 1 113 ? -7.816 -18.859 -7.828 1 98.75 113 GLY A N 1
ATOM 833 C CA . GLY A 1 113 ? -9.07 -18.141 -7.738 1 98.75 113 GLY A CA 1
ATOM 834 C C . GLY A 1 113 ? -10.289 -19.016 -8 1 98.75 113 GLY A C 1
ATOM 835 O O . GLY A 1 113 ? -11.383 -18.719 -7.535 1 98.75 113 GLY A O 1
ATOM 836 N N . LYS A 1 114 ? -10.109 -20.094 -8.758 1 98.62 114 LYS A N 1
ATOM 837 C CA . LYS A 1 114 ? -11.203 -21 -9.086 1 98.62 114 LYS A CA 1
ATOM 838 C C . LYS A 1 114 ? -11.562 -21.891 -7.895 1 98.62 114 LYS A C 1
ATOM 840 O O . LYS A 1 114 ? -12.641 -22.484 -7.859 1 98.62 114 LYS A O 1
ATOM 845 N N . VAL A 1 115 ? -10.656 -21.969 -6.914 1 98.75 115 VAL A N 1
ATOM 846 C CA . VAL A 1 115 ? -10.906 -22.969 -5.879 1 98.75 115 VAL A CA 1
ATOM 847 C C . VAL A 1 115 ? -10.797 -22.312 -4.5 1 98.75 115 VAL A C 1
ATOM 849 O O . VAL A 1 115 ? -11.094 -22.938 -3.484 1 98.75 115 VAL A O 1
ATOM 852 N N . ILE A 1 116 ? -10.359 -21.047 -4.383 1 98.81 116 ILE A N 1
ATOM 853 C CA . ILE A 1 116 ? -10.188 -20.375 -3.096 1 98.81 116 ILE A CA 1
ATOM 854 C C . ILE A 1 116 ? -11.523 -20.312 -2.361 1 98.81 116 ILE A C 1
ATOM 856 O O . ILE A 1 116 ? -12.562 -20.031 -2.965 1 98.81 116 ILE A O 1
ATOM 860 N N . ALA A 1 117 ? -11.508 -20.625 -1.137 1 98.38 117 ALA A N 1
ATOM 861 C CA . ALA A 1 117 ? -12.727 -20.688 -0.335 1 98.38 117 ALA A CA 1
ATOM 862 C C . ALA A 1 117 ? -13.117 -19.312 0.195 1 98.38 117 ALA A C 1
ATOM 864 O O . ALA A 1 117 ? -12.289 -18.391 0.212 1 98.38 117 ALA A O 1
ATOM 865 N N . LYS A 1 118 ? -14.414 -19.234 0.615 1 97.94 118 LYS A N 1
ATOM 866 C CA . LYS A 1 118 ? -14.867 -18.016 1.273 1 97.94 118 LYS A CA 1
ATOM 867 C C . LYS A 1 118 ? -13.992 -17.672 2.477 1 97.94 118 LYS A C 1
ATOM 869 O O . LYS A 1 118 ? -13.656 -18.562 3.271 1 97.94 118 LYS A O 1
ATOM 874 N N . GLY A 1 119 ? -13.594 -16.438 2.547 1 97.81 119 GLY A N 1
ATOM 875 C CA . GLY A 1 119 ? -12.719 -16 3.629 1 97.81 119 GLY A CA 1
ATOM 876 C C . GLY A 1 119 ? -11.25 -16.203 3.326 1 97.81 119 GLY A C 1
ATOM 877 O O . GLY A 1 119 ? -10.391 -15.82 4.117 1 97.81 119 GLY A O 1
ATOM 878 N N . GLY A 1 120 ? -10.906 -16.844 2.16 1 98.62 120 GLY A N 1
ATOM 879 C CA . GLY A 1 120 ? -9.523 -17.062 1.767 1 98.62 120 GLY A CA 1
ATOM 880 C C . GLY A 1 120 ? -8.797 -15.781 1.418 1 98.62 120 GLY A C 1
ATOM 881 O O . GLY A 1 120 ? -9.422 -14.75 1.188 1 98.62 120 GLY A O 1
ATOM 882 N N . THR A 1 121 ? -7.484 -15.852 1.44 1 98.81 121 THR A N 1
ATOM 883 C CA . THR A 1 121 ? -6.648 -14.688 1.169 1 98.81 121 THR A CA 1
ATOM 884 C C . THR A 1 121 ? -5.395 -15.086 0.398 1 98.81 121 THR A C 1
ATOM 886 O O . THR A 1 121 ? -4.945 -16.234 0.487 1 98.81 121 THR A O 1
ATOM 889 N N . GLY A 1 122 ? -4.906 -14.227 -0.406 1 98.81 122 GLY A N 1
ATOM 890 C CA . GLY A 1 122 ? -3.658 -14.445 -1.12 1 98.81 122 GLY A CA 1
ATOM 891 C C . GLY A 1 122 ? -2.756 -13.227 -1.138 1 98.81 122 GLY A C 1
ATOM 892 O O . GLY A 1 122 ? -3.236 -12.094 -1.138 1 98.81 122 GLY A O 1
ATOM 893 N N . VAL A 1 123 ? -1.472 -13.469 -1.145 1 98.94 123 VAL A N 1
ATOM 894 C CA . VAL A 1 123 ? -0.485 -12.406 -1.34 1 98.94 123 VAL A CA 1
ATOM 895 C C . VAL A 1 123 ? 0.466 -12.797 -2.473 1 98.94 123 VAL A C 1
ATOM 897 O O . VAL A 1 123 ? 0.992 -13.906 -2.498 1 98.94 123 VAL A O 1
ATOM 900 N N . ILE A 1 124 ? 0.597 -11.898 -3.4 1 98.94 124 ILE A N 1
ATOM 901 C CA . ILE A 1 124 ? 1.548 -12.016 -4.5 1 98.94 124 ILE A CA 1
ATOM 902 C C . ILE A 1 124 ? 2.781 -11.164 -4.211 1 98.94 124 ILE A C 1
ATOM 904 O O . ILE A 1 124 ? 2.664 -9.969 -3.934 1 98.94 124 ILE A O 1
ATOM 908 N N . ILE A 1 125 ? 3.949 -11.82 -4.23 1 98.81 125 ILE A N 1
ATOM 909 C CA . ILE A 1 125 ? 5.18 -11.07 -4.012 1 98.81 125 ILE A CA 1
ATOM 910 C C . ILE A 1 125 ? 5.719 -10.562 -5.348 1 98.81 125 ILE A C 1
ATOM 912 O O . ILE A 1 125 ? 6.215 -11.344 -6.16 1 98.81 125 ILE A O 1
ATOM 916 N N . SER A 1 126 ? 5.59 -9.328 -5.551 1 98.56 126 SER A N 1
ATOM 917 C CA . SER A 1 126 ? 6.207 -8.68 -6.707 1 98.56 126 SER A CA 1
ATOM 918 C C . SER A 1 126 ? 7.527 -8.023 -6.332 1 98.56 126 SER A C 1
ATOM 920 O O . SER A 1 126 ? 8.406 -8.664 -5.754 1 98.56 126 SER A O 1
ATOM 922 N N . SER A 1 127 ? 7.699 -6.77 -6.836 1 97.62 127 SER A N 1
ATOM 923 C CA . SER A 1 127 ? 8.969 -6.098 -6.59 1 97.62 127 SER A CA 1
ATOM 924 C C . SER A 1 127 ? 8.836 -4.586 -6.754 1 97.62 127 SER A C 1
ATOM 926 O O . SER A 1 127 ? 8.023 -4.113 -7.555 1 97.62 127 SER A O 1
ATOM 928 N N . GLN A 1 128 ? 9.727 -3.883 -6.047 1 97.56 128 GLN A N 1
ATOM 929 C CA . GLN A 1 128 ? 9.82 -2.439 -6.242 1 97.56 128 GLN A CA 1
ATOM 930 C C . GLN A 1 128 ? 10.125 -2.102 -7.699 1 97.56 128 GLN A C 1
ATOM 932 O O . GLN A 1 128 ? 9.82 -1.005 -8.164 1 97.56 128 GLN A O 1
ATOM 937 N N . SER A 1 129 ? 10.688 -3.039 -8.43 1 95.94 129 SER A N 1
ATOM 938 C CA . SER A 1 129 ? 11.094 -2.799 -9.805 1 95.94 129 SER A CA 1
ATOM 939 C C . SER A 1 129 ? 9.891 -2.434 -10.68 1 95.94 129 SER A C 1
ATOM 941 O O . SER A 1 129 ? 10.023 -1.652 -11.625 1 95.94 129 SER A O 1
ATOM 943 N N . GLY A 1 130 ? 8.742 -2.979 -10.312 1 97 130 GLY A N 1
ATOM 944 C CA . GLY A 1 130 ? 7.535 -2.66 -11.055 1 97 130 GLY A CA 1
ATOM 945 C C . GLY A 1 130 ? 7.137 -1.2 -10.945 1 97 130 GLY A C 1
ATOM 946 O O . GLY A 1 130 ? 6.348 -0.706 -11.75 1 97 130 GLY A O 1
ATOM 947 N N . HIS A 1 131 ? 7.672 -0.498 -9.961 1 97.31 131 HIS A N 1
ATOM 948 C CA . HIS A 1 131 ? 7.348 0.9 -9.695 1 97.31 131 HIS A CA 1
ATOM 949 C C . HIS A 1 131 ? 8.414 1.829 -10.273 1 97.31 131 HIS A C 1
ATOM 951 O O . HIS A 1 131 ? 8.266 3.053 -10.234 1 97.31 131 HIS A O 1
ATOM 957 N N . ARG A 1 132 ? 9.477 1.254 -10.789 1 94.62 132 ARG A N 1
ATOM 958 C CA . ARG A 1 132 ? 10.609 2.092 -11.195 1 94.62 132 ARG A CA 1
ATOM 959 C C . ARG A 1 132 ? 10.805 2.049 -12.703 1 94.62 132 ARG A C 1
ATOM 961 O O . ARG A 1 132 ? 11.938 2.129 -13.188 1 94.62 132 ARG A O 1
ATOM 968 N N . MET A 1 133 ? 9.781 1.828 -13.453 1 94.94 133 MET A N 1
ATOM 969 C CA . MET A 1 133 ? 9.734 1.94 -14.906 1 94.94 133 MET A CA 1
ATOM 970 C C . MET A 1 133 ? 8.781 3.051 -15.336 1 94.94 133 MET A C 1
ATOM 972 O O . MET A 1 133 ? 7.949 3.506 -14.547 1 94.94 133 MET A O 1
ATOM 976 N N . PRO A 1 134 ? 8.977 3.547 -16.516 1 93 134 PRO A N 1
ATOM 977 C CA . PRO A 1 134 ? 8 4.535 -16.984 1 93 134 PRO A CA 1
ATOM 978 C C . PRO A 1 134 ? 6.566 4.02 -16.938 1 93 134 PRO A C 1
ATOM 980 O O . PRO A 1 134 ? 6.336 2.814 -17.062 1 93 134 PRO A O 1
ATOM 983 N N . ALA A 1 135 ? 5.695 4.938 -16.734 1 95.06 135 ALA A N 1
ATOM 984 C CA . ALA A 1 135 ? 4.281 4.574 -16.703 1 95.06 135 ALA A CA 1
ATOM 985 C C . ALA A 1 135 ? 3.854 3.941 -18.031 1 95.06 135 ALA A C 1
ATOM 987 O O . ALA A 1 135 ? 4.277 4.379 -19.094 1 95.06 135 ALA A O 1
ATOM 988 N N . LEU A 1 136 ? 3.1 2.926 -17.969 1 96.88 136 LEU A N 1
ATOM 989 C CA . LEU A 1 136 ? 2.441 2.348 -19.125 1 96.88 136 LEU A CA 1
ATOM 990 C C . LEU A 1 136 ? 1.173 3.121 -19.469 1 96.88 136 LEU A C 1
ATOM 992 O O . LEU A 1 136 ? 0.673 3.9 -18.656 1 96.88 136 LEU A O 1
ATOM 996 N N . THR A 1 137 ? 0.717 3.004 -20.719 1 96.69 137 THR A N 1
ATOM 997 C CA . THR A 1 137 ? -0.556 3.619 -21.078 1 96.69 137 THR A CA 1
ATOM 998 C C . THR A 1 137 ? -1.716 2.908 -20.391 1 96.69 137 THR A C 1
ATOM 1000 O O . THR A 1 137 ? -1.581 1.758 -19.969 1 96.69 137 THR A O 1
ATOM 1003 N N . PRO A 1 138 ? -2.82 3.604 -20.266 1 96.19 138 PRO A N 1
ATOM 1004 C CA . PRO A 1 138 ? -3.992 2.932 -19.688 1 96.19 138 PRO A CA 1
ATOM 1005 C C . PRO A 1 138 ? -4.355 1.65 -20.438 1 96.19 138 PRO A C 1
ATOM 1007 O O . PRO A 1 138 ? -4.82 0.686 -19.828 1 96.19 138 PRO A O 1
ATOM 1010 N N . GLU A 1 139 ? -4.117 1.675 -21.734 1 97.38 139 GLU A N 1
ATOM 1011 C CA . GLU A 1 139 ? -4.422 0.498 -22.547 1 97.38 139 GLU A CA 1
ATOM 1012 C C . GLU A 1 139 ? -3.486 -0.659 -22.203 1 97.38 139 GLU A C 1
ATOM 1014 O O . GLU A 1 139 ? -3.914 -1.813 -22.141 1 97.38 139 GLU A O 1
ATOM 1019 N N . GLN A 1 140 ? -2.236 -0.369 -22.047 1 98.44 140 GLN A N 1
ATOM 1020 C CA . GLN A 1 140 ? -1.265 -1.396 -21.688 1 98.44 140 GLN A CA 1
ATOM 1021 C C . GLN A 1 140 ? -1.534 -1.947 -20.297 1 98.44 140 GLN A C 1
ATOM 1023 O O . GLN A 1 140 ? -1.435 -3.156 -20.062 1 98.44 140 GLN A O 1
ATOM 1028 N N . ASP A 1 141 ? -1.892 -1.039 -19.375 1 98.19 141 ASP A N 1
ATOM 1029 C CA . ASP A 1 141 ? -2.25 -1.472 -18.031 1 98.19 141 ASP A CA 1
ATOM 1030 C C . ASP A 1 141 ? -3.445 -2.424 -18.062 1 98.19 141 ASP A C 1
ATOM 1032 O O . ASP A 1 141 ? -3.434 -3.461 -17.391 1 98.19 141 ASP A O 1
ATOM 1036 N N . ARG A 1 142 ? -4.418 -2.039 -18.844 1 98.12 142 ARG A N 1
ATOM 1037 C CA . ARG A 1 142 ? -5.613 -2.869 -18.953 1 98.12 142 ARG A CA 1
ATOM 1038 C C . ARG A 1 142 ? -5.277 -4.223 -19.578 1 98.12 142 ARG A C 1
ATOM 1040 O O . ARG A 1 142 ? -5.805 -5.25 -19.156 1 98.12 142 ARG A O 1
ATOM 1047 N N . ALA A 1 143 ? -4.445 -4.184 -20.531 1 98.75 143 ALA A N 1
ATOM 1048 C CA . ALA A 1 143 ? -4.051 -5.426 -21.188 1 98.75 143 ALA A CA 1
ATOM 1049 C C . ALA A 1 143 ? -3.328 -6.352 -20.203 1 98.75 143 ALA A C 1
ATOM 1051 O O . ALA A 1 143 ? -3.598 -7.555 -20.172 1 98.75 143 ALA A O 1
ATOM 1052 N N . LEU A 1 144 ? -2.422 -5.836 -19.438 1 98.88 144 LEU A N 1
ATOM 1053 C CA . LEU A 1 144 ? -1.719 -6.641 -18.438 1 98.88 144 LEU A CA 1
ATOM 1054 C C . LEU A 1 144 ? -2.693 -7.219 -17.422 1 98.88 144 LEU A C 1
ATOM 1056 O O . LEU A 1 144 ? -2.541 -8.359 -16.984 1 98.88 144 LEU A O 1
ATOM 1060 N N . ALA A 1 145 ? -3.672 -6.457 -17.094 1 98.75 145 ALA A N 1
ATOM 1061 C CA . ALA A 1 145 ? -4.617 -6.852 -16.047 1 98.75 145 ALA A CA 1
ATOM 1062 C C . ALA A 1 145 ? -5.59 -7.906 -16.562 1 98.75 145 ALA A C 1
ATOM 1064 O O . ALA A 1 145 ? -5.832 -8.914 -15.898 1 98.75 145 ALA A O 1
ATOM 1065 N N . MET A 1 146 ? -6.055 -7.758 -17.812 1 98.62 146 MET A N 1
ATOM 1066 C CA . MET A 1 146 ? -7.32 -8.422 -18.125 1 98.62 146 MET A CA 1
ATOM 1067 C C . MET A 1 146 ? -7.152 -9.414 -19.266 1 98.62 146 MET A C 1
ATOM 1069 O O . MET A 1 146 ? -8.031 -10.25 -19.5 1 98.62 146 MET A O 1
ATOM 1073 N N . THR A 1 147 ? -6.078 -9.25 -20.031 1 98.81 147 THR A N 1
ATOM 1074 C CA . THR A 1 147 ? -5.906 -10.195 -21.125 1 98.81 147 THR A CA 1
ATOM 1075 C C . THR A 1 147 ? -5.945 -11.633 -20.609 1 98.81 147 THR A C 1
ATOM 1077 O O . THR A 1 147 ? -5.352 -11.945 -19.578 1 98.81 147 THR A O 1
ATOM 1080 N N . ALA A 1 148 ? -6.66 -12.516 -21.359 1 98.69 148 ALA A N 1
ATOM 1081 C CA . ALA A 1 148 ? -6.668 -13.93 -20.984 1 98.69 148 ALA A CA 1
ATOM 1082 C C . ALA A 1 148 ? -5.246 -14.477 -20.875 1 98.69 148 ALA A C 1
ATOM 1084 O O . ALA A 1 148 ? -4.379 -14.133 -21.672 1 98.69 148 ALA A O 1
ATOM 1085 N N . THR A 1 149 ? -5.027 -15.289 -19.875 1 98.62 149 THR A N 1
ATOM 1086 C CA . THR A 1 149 ? -3.674 -15.758 -19.594 1 98.62 149 THR A CA 1
ATOM 1087 C C . THR A 1 149 ? -3.088 -16.453 -20.828 1 98.62 149 THR A C 1
ATOM 1089 O O . THR A 1 149 ? -1.889 -16.359 -21.094 1 98.62 149 THR A O 1
ATOM 1092 N N . GLU A 1 150 ? -3.879 -17.094 -21.641 1 97.62 150 GLU A N 1
ATOM 1093 C CA . GLU A 1 150 ? -3.412 -17.812 -22.828 1 97.62 150 GLU A CA 1
ATOM 1094 C C . GLU A 1 150 ? -2.873 -16.859 -23.891 1 97.62 150 GLU A C 1
ATOM 1096 O O . GLU A 1 150 ? -2.105 -17.25 -24.766 1 97.62 150 GLU A O 1
ATOM 1101 N N . ASP A 1 151 ? -3.293 -15.57 -23.766 1 98.56 151 ASP A N 1
ATOM 1102 C CA . ASP A 1 151 ? -2.936 -14.594 -24.797 1 98.56 151 ASP A CA 1
ATOM 1103 C C . ASP A 1 151 ? -1.96 -13.555 -24.25 1 98.56 151 ASP A C 1
ATOM 1105 O O . ASP A 1 151 ? -1.54 -12.648 -24.969 1 98.56 151 ASP A O 1
ATOM 1109 N N . LEU A 1 152 ? -1.621 -13.727 -22.984 1 98.5 152 LEU A N 1
ATOM 1110 C CA . LEU A 1 152 ? -0.895 -12.68 -22.281 1 98.5 152 LEU A CA 1
ATOM 1111 C C . LEU A 1 152 ? 0.464 -12.422 -22.922 1 98.5 152 LEU A C 1
ATOM 1113 O O . LEU A 1 152 ? 0.824 -11.273 -23.188 1 98.5 152 LEU A O 1
ATOM 1117 N N . LEU A 1 153 ? 1.206 -13.445 -23.281 1 98.5 153 LEU A N 1
ATOM 1118 C CA . LEU A 1 153 ? 2.561 -13.32 -23.797 1 98.5 153 LEU A CA 1
ATOM 1119 C C . LEU A 1 153 ? 2.543 -12.836 -25.25 1 98.5 153 LEU A C 1
ATOM 1121 O O . LEU A 1 153 ? 3.588 -12.484 -25.797 1 98.5 153 LEU A O 1
ATOM 1125 N N . ARG A 1 154 ? 1.362 -12.781 -25.891 1 98.31 154 ARG A N 1
ATOM 1126 C CA . ARG A 1 154 ? 1.248 -12.352 -27.281 1 98.31 154 ARG A CA 1
ATOM 1127 C C . ARG A 1 154 ? 1.081 -10.836 -27.375 1 98.31 154 ARG A C 1
ATOM 1129 O O . ARG A 1 154 ? 1.084 -10.266 -28.469 1 98.31 154 ARG A O 1
ATOM 1136 N N . LEU A 1 155 ? 0.93 -10.203 -26.219 1 98.62 155 LEU A N 1
ATOM 1137 C CA . LEU A 1 155 ? 0.792 -8.75 -26.219 1 98.62 155 LEU A CA 1
ATOM 1138 C C . LEU A 1 155 ? 1.969 -8.094 -26.938 1 98.62 155 LEU A C 1
ATOM 1140 O O . LEU A 1 155 ? 3.119 -8.5 -26.75 1 98.62 155 LEU A O 1
ATOM 1144 N N . ASP A 1 156 ? 1.726 -7.07 -27.688 1 98.19 156 ASP A N 1
ATOM 1145 C CA . ASP A 1 156 ? 2.701 -6.438 -28.578 1 98.19 156 ASP A CA 1
ATOM 1146 C C . ASP A 1 156 ? 3.906 -5.934 -27.781 1 98.19 156 ASP A C 1
ATOM 1148 O O . ASP A 1 156 ? 5.051 -6.207 -28.141 1 98.19 156 ASP A O 1
ATOM 1152 N N . PHE A 1 157 ? 3.686 -5.258 -26.688 1 98.12 157 PHE A N 1
ATOM 1153 C CA . PHE A 1 157 ? 4.762 -4.59 -25.969 1 98.12 157 PHE A CA 1
ATOM 1154 C C . PHE A 1 157 ? 5.531 -5.586 -25.109 1 98.12 157 PHE A C 1
ATOM 1156 O O . PHE A 1 157 ? 6.469 -5.211 -24.406 1 98.12 157 PHE A O 1
ATOM 1163 N N . LEU A 1 158 ? 5.141 -6.906 -25.141 1 98.5 158 LEU A N 1
ATOM 1164 C CA . LEU A 1 158 ? 5.887 -7.957 -24.453 1 98.5 158 LEU A CA 1
ATOM 1165 C C . LEU A 1 158 ? 6.734 -8.75 -25.438 1 98.5 158 LEU A C 1
ATOM 1167 O O . LEU A 1 158 ? 7.465 -9.664 -25.047 1 98.5 158 LEU A O 1
ATOM 1171 N N . GLN A 1 159 ? 6.602 -8.383 -26.688 1 97.94 159 GLN A N 1
ATOM 1172 C CA . GLN A 1 159 ? 7.398 -9.094 -27.672 1 97.94 159 GLN A CA 1
ATOM 1173 C C . GLN A 1 159 ? 8.875 -8.734 -27.562 1 97.94 159 GLN A C 1
ATOM 1175 O O . GLN A 1 159 ? 9.219 -7.617 -27.156 1 97.94 159 GLN A O 1
ATOM 1180 N N . PRO A 1 160 ? 9.766 -9.672 -27.875 1 93 160 PRO A N 1
ATOM 1181 C CA . PRO A 1 160 ? 11.211 -9.516 -27.672 1 93 160 PRO A CA 1
ATOM 1182 C C . PRO A 1 160 ? 11.75 -8.211 -28.234 1 93 160 PRO A C 1
ATOM 1184 O O . PRO A 1 160 ? 12.625 -7.586 -27.625 1 93 160 PRO A O 1
ATOM 1187 N N . GLU A 1 161 ? 11.266 -7.805 -29.344 1 95.12 161 GLU A N 1
ATOM 1188 C CA . GLU A 1 161 ? 11.797 -6.613 -30.016 1 95.12 161 GLU A CA 1
ATOM 1189 C C . GLU A 1 161 ? 11.406 -5.348 -29.266 1 95.12 161 GLU A C 1
ATOM 1191 O O . GLU A 1 161 ? 11.961 -4.273 -29.5 1 95.12 161 GLU A O 1
ATOM 1196 N N . LYS A 1 162 ? 10.422 -5.461 -28.391 1 96.94 162 LYS A N 1
ATOM 1197 C CA . LYS A 1 162 ? 9.953 -4.309 -27.625 1 96.94 162 LYS A CA 1
ATOM 1198 C C . LYS A 1 162 ? 10.57 -4.285 -26.234 1 96.94 162 LYS A C 1
ATOM 1200 O O . LYS A 1 162 ? 10.32 -3.367 -25.438 1 96.94 162 LYS A O 1
ATOM 1205 N N . ILE A 1 163 ? 11.312 -5.281 -25.859 1 97.69 163 ILE A N 1
ATOM 1206 C CA . ILE A 1 163 ? 11.906 -5.398 -24.531 1 97.69 163 ILE A CA 1
ATOM 1207 C C . ILE A 1 163 ? 13.391 -5.035 -24.594 1 97.69 163 ILE A C 1
ATOM 1209 O O . ILE A 1 163 ? 14.141 -5.625 -25.359 1 97.69 163 ILE A O 1
ATOM 1213 N N . LYS A 1 164 ? 13.82 -4.137 -23.797 1 97.25 164 LYS A N 1
ATOM 1214 C CA . LYS A 1 164 ? 15.156 -3.566 -23.844 1 97.25 164 LYS A CA 1
ATOM 1215 C C . LYS A 1 164 ? 16.188 -4.535 -23.281 1 97.25 164 LYS A C 1
ATOM 1217 O O . LYS A 1 164 ? 17.266 -4.711 -23.859 1 97.25 164 LYS A O 1
ATOM 1222 N N . ASP A 1 165 ? 15.953 -5.145 -22.219 1 97.69 165 ASP A N 1
ATOM 1223 C CA . ASP A 1 165 ? 16.859 -6.035 -21.516 1 97.69 165 ASP A CA 1
ATOM 1224 C C . ASP A 1 165 ? 16.125 -6.848 -20.453 1 97.69 165 ASP A C 1
ATOM 1226 O O . ASP A 1 165 ? 14.906 -6.785 -20.359 1 97.69 165 ASP A O 1
ATOM 1230 N N . THR A 1 166 ? 16.859 -7.617 -19.656 1 97.06 166 THR A N 1
ATOM 1231 C CA . THR A 1 166 ? 16.266 -8.516 -18.672 1 97.06 166 THR A CA 1
ATOM 1232 C C . THR A 1 166 ? 15.633 -7.723 -17.516 1 97.06 166 THR A C 1
ATOM 1234 O O . THR A 1 166 ? 14.625 -8.141 -16.953 1 97.06 166 THR A O 1
ATOM 1237 N N . LEU A 1 167 ? 16.188 -6.57 -17.203 1 96.12 167 LEU A N 1
ATOM 1238 C CA . LEU A 1 167 ? 15.594 -5.73 -16.172 1 96.12 167 LEU A CA 1
ATOM 1239 C C . LEU A 1 167 ? 14.234 -5.199 -16.625 1 96.12 167 LEU A C 1
ATOM 1241 O O . LEU A 1 167 ? 13.273 -5.199 -15.852 1 96.12 167 LEU A O 1
ATOM 1245 N N . HIS A 1 168 ? 14.211 -4.766 -17.844 1 98.06 168 HIS A N 1
ATOM 1246 C CA . HIS A 1 168 ? 12.953 -4.277 -18.391 1 98.06 168 HIS A CA 1
ATOM 1247 C C . HIS A 1 168 ? 11.891 -5.367 -18.391 1 98.06 168 HIS A C 1
ATOM 1249 O O . HIS A 1 168 ? 10.742 -5.125 -18.016 1 98.06 168 HIS A O 1
ATOM 1255 N N . ALA A 1 169 ? 12.234 -6.586 -18.781 1 98.62 169 ALA A N 1
ATOM 1256 C CA . ALA A 1 169 ? 11.32 -7.723 -18.75 1 98.62 169 ALA A CA 1
ATOM 1257 C C . ALA A 1 169 ? 10.812 -7.973 -17.344 1 98.62 169 ALA A C 1
ATOM 1259 O O . ALA A 1 169 ? 9.617 -8.211 -17.141 1 98.62 169 ALA A O 1
ATOM 1260 N N . TYR A 1 170 ? 11.742 -7.863 -16.438 1 98 170 TYR A N 1
ATOM 1261 C CA . TYR A 1 170 ? 11.414 -8.078 -15.031 1 98 170 TYR A CA 1
ATOM 1262 C C . TYR A 1 170 ? 10.461 -7.004 -14.523 1 98 170 TYR A C 1
ATOM 1264 O O . TYR A 1 170 ? 9.469 -7.312 -13.852 1 98 170 TYR A O 1
ATOM 1272 N N . GLN A 1 171 ? 10.68 -5.785 -14.891 1 98.31 171 GLN A N 1
ATOM 1273 C CA . GLN A 1 171 ? 9.82 -4.676 -14.508 1 98.31 171 GLN A CA 1
ATOM 1274 C C . GLN A 1 171 ? 8.406 -4.859 -15.055 1 98.31 171 GLN A C 1
ATOM 1276 O O . GLN A 1 171 ? 7.422 -4.684 -14.328 1 98.31 171 GLN A O 1
ATOM 1281 N N . LEU A 1 172 ? 8.328 -5.246 -16.266 1 98.75 172 LEU A N 1
ATOM 1282 C CA . LEU A 1 172 ? 7.027 -5.484 -16.875 1 98.75 172 LEU A CA 1
ATOM 1283 C C . LEU A 1 172 ? 6.301 -6.637 -16.188 1 98.75 172 LEU A C 1
ATOM 1285 O O . LEU A 1 172 ? 5.09 -6.566 -15.977 1 98.75 172 LEU A O 1
ATOM 1289 N N . ALA A 1 173 ? 7.023 -7.68 -15.875 1 98.81 173 ALA A N 1
ATOM 1290 C CA . ALA A 1 173 ? 6.43 -8.828 -15.195 1 98.81 173 ALA A CA 1
ATOM 1291 C C . ALA A 1 173 ? 5.844 -8.43 -13.852 1 98.81 173 ALA A C 1
ATOM 1293 O O . ALA A 1 173 ? 4.715 -8.797 -13.523 1 98.81 173 ALA A O 1
ATOM 1294 N N . LYS A 1 174 ? 6.609 -7.668 -13.133 1 98.75 174 LYS A N 1
ATOM 1295 C CA . LYS A 1 174 ? 6.164 -7.285 -11.797 1 98.75 174 LYS A CA 1
ATOM 1296 C C . LYS A 1 174 ? 5.039 -6.254 -11.859 1 98.75 174 LYS A C 1
ATOM 1298 O O . LYS A 1 174 ? 4.133 -6.262 -11.023 1 98.75 174 LYS A O 1
ATOM 1303 N N . ARG A 1 175 ? 5.051 -5.434 -12.852 1 98.75 175 ARG A N 1
ATOM 1304 C CA . ARG A 1 175 ? 3.898 -4.574 -13.102 1 98.75 175 ARG A CA 1
ATOM 1305 C C . ARG A 1 175 ? 2.66 -5.398 -13.43 1 98.75 175 ARG A C 1
ATOM 1307 O O . ARG A 1 175 ? 1.561 -5.094 -12.969 1 98.75 175 ARG A O 1
ATOM 1314 N N . CYS A 1 176 ? 2.844 -6.383 -14.211 1 98.88 176 CYS A N 1
ATOM 1315 C CA . CYS A 1 176 ? 1.734 -7.27 -14.539 1 98.88 176 CYS A CA 1
ATOM 1316 C C . CYS A 1 176 ? 1.174 -7.93 -13.289 1 98.88 176 CYS A C 1
ATOM 1318 O O . CYS A 1 176 ? -0.043 -8.016 -13.117 1 98.88 176 CYS A O 1
ATOM 1320 N N . ASN A 1 177 ? 2.082 -8.422 -12.406 1 98.94 177 ASN A N 1
ATOM 1321 C CA . ASN A 1 177 ? 1.623 -9.008 -11.148 1 98.94 177 ASN A CA 1
ATOM 1322 C C . ASN A 1 177 ? 0.684 -8.062 -10.398 1 98.94 177 ASN A C 1
ATOM 1324 O O . ASN A 1 177 ? -0.375 -8.477 -9.93 1 98.94 177 ASN A O 1
ATOM 1328 N N . GLU A 1 178 ? 1.062 -6.836 -10.352 1 98.88 178 GLU A N 1
ATOM 1329 C CA . GLU A 1 178 ? 0.306 -5.824 -9.617 1 98.88 178 GLU A CA 1
ATOM 1330 C C . GLU A 1 178 ? -1.044 -5.559 -10.273 1 98.88 178 GLU A C 1
ATOM 1332 O O . GLU A 1 178 ? -2.076 -5.523 -9.602 1 98.88 178 GLU A O 1
ATOM 1337 N N . LYS A 1 179 ? -1.033 -5.406 -11.594 1 98.81 179 LYS A N 1
ATOM 1338 C CA . LYS A 1 179 ? -2.275 -5.141 -12.32 1 98.81 179 LYS A CA 1
ATOM 1339 C C . LYS A 1 179 ? -3.195 -6.355 -12.297 1 98.81 179 LYS A C 1
ATOM 1341 O O . LYS A 1 179 ? -4.41 -6.219 -12.133 1 98.81 179 LYS A O 1
ATOM 1346 N N . ARG A 1 180 ? -2.613 -7.543 -12.422 1 98.88 180 ARG A N 1
ATOM 1347 C CA . ARG A 1 180 ? -3.396 -8.773 -12.359 1 98.88 180 ARG A CA 1
ATOM 1348 C C . ARG A 1 180 ? -4.012 -8.961 -10.977 1 98.88 180 ARG A C 1
ATOM 1350 O O . ARG A 1 180 ? -5.117 -9.492 -10.852 1 98.88 180 ARG A O 1
ATOM 1357 N N . THR A 1 181 ? -3.287 -8.578 -9.961 1 98.94 181 THR A N 1
ATOM 1358 C CA . THR A 1 181 ? -3.822 -8.641 -8.602 1 98.94 181 THR A CA 1
ATOM 1359 C C . THR A 1 181 ? -5.09 -7.797 -8.484 1 98.94 181 THR A C 1
ATOM 1361 O O . THR A 1 181 ? -6.078 -8.234 -7.891 1 98.94 181 THR A O 1
ATOM 1364 N N . MET A 1 182 ? -5.043 -6.582 -9.055 1 98.88 182 MET A N 1
ATOM 1365 C CA . MET A 1 182 ? -6.238 -5.742 -9.055 1 98.88 182 MET A CA 1
ATOM 1366 C C . MET A 1 182 ? -7.398 -6.445 -9.742 1 98.88 182 MET A C 1
ATOM 1368 O O . MET A 1 182 ? -8.492 -6.543 -9.18 1 98.88 182 MET A O 1
ATOM 1372 N N . TYR A 1 183 ? -7.141 -6.969 -10.906 1 98.88 183 TYR A N 1
ATOM 1373 C CA . TYR A 1 183 ? -8.164 -7.625 -11.703 1 98.88 183 TYR A CA 1
ATOM 1374 C C . TYR A 1 183 ? -8.711 -8.859 -10.992 1 98.88 183 TYR A C 1
ATOM 1376 O O . TYR A 1 183 ? -9.93 -9.031 -10.883 1 98.88 183 TYR A O 1
ATOM 1384 N N . GLU A 1 184 ? -7.852 -9.664 -10.469 1 98.81 184 GLU A N 1
ATOM 1385 C CA . GLU A 1 184 ? -8.25 -10.914 -9.812 1 98.81 184 GLU A CA 1
ATOM 1386 C C . GLU A 1 184 ? -8.969 -10.633 -8.5 1 98.81 184 GLU A C 1
ATOM 1388 O O . GLU A 1 184 ? -9.82 -11.422 -8.07 1 98.81 184 GLU A O 1
ATOM 1393 N N . ALA A 1 185 ? -8.672 -9.523 -7.836 1 98.88 185 ALA A N 1
ATOM 1394 C CA . ALA A 1 185 ? -9.367 -9.164 -6.602 1 98.88 185 ALA A CA 1
ATOM 1395 C C . ALA A 1 185 ? -10.875 -9.055 -6.836 1 98.88 185 ALA A C 1
ATOM 1397 O O . ALA A 1 185 ? -11.664 -9.391 -5.953 1 98.88 185 ALA A O 1
ATOM 1398 N N . VAL A 1 186 ? -11.258 -8.555 -8.008 1 98.38 186 VAL A N 1
ATOM 1399 C CA . VAL A 1 186 ? -12.672 -8.453 -8.359 1 98.38 186 VAL A CA 1
ATOM 1400 C C . VAL A 1 186 ? -13.289 -9.852 -8.422 1 98.38 186 VAL A C 1
ATOM 1402 O O . VAL A 1 186 ? -14.328 -10.102 -7.812 1 98.38 186 VAL A O 1
ATOM 1405 N N . ARG A 1 187 ? -12.594 -10.719 -9.07 1 97.81 187 ARG A N 1
ATOM 1406 C CA . ARG A 1 187 ? -13.094 -12.086 -9.25 1 97.81 187 ARG A CA 1
ATOM 1407 C C . ARG A 1 187 ? -13.07 -12.852 -7.934 1 97.81 187 ARG A C 1
ATOM 1409 O O . ARG A 1 187 ? -14.023 -13.562 -7.609 1 97.81 187 ARG A O 1
ATOM 1416 N N . TRP A 1 188 ? -11.93 -12.758 -7.207 1 98.75 188 TRP A N 1
ATOM 1417 C CA . TRP A 1 188 ? -11.844 -13.391 -5.895 1 98.75 188 TRP A CA 1
ATOM 1418 C C . TRP A 1 188 ? -12.938 -12.875 -4.969 1 98.75 188 TRP A C 1
ATOM 1420 O O . TRP A 1 188 ? -13.492 -13.641 -4.172 1 98.75 188 TRP A O 1
ATOM 1430 N N . GLY A 1 189 ? -13.219 -11.578 -5.051 1 98.19 189 GLY A N 1
ATOM 1431 C CA . GLY A 1 189 ? -14.25 -10.961 -4.234 1 98.19 189 GLY A CA 1
ATOM 1432 C C . GLY A 1 189 ? -15.617 -11.602 -4.414 1 98.19 189 GLY A C 1
ATOM 1433 O O . GLY A 1 189 ? -16.406 -11.68 -3.469 1 98.19 189 GLY A O 1
ATOM 1434 N N . GLU A 1 190 ? -15.953 -12.086 -5.59 1 97.06 190 GLU A N 1
ATOM 1435 C CA . GLU A 1 190 ? -17.203 -12.773 -5.867 1 97.06 190 GLU A CA 1
ATOM 1436 C C . GLU A 1 190 ? -17.344 -14.039 -5.031 1 97.06 190 GLU A C 1
ATOM 1438 O O . GLU A 1 190 ? -18.453 -14.508 -4.762 1 97.06 190 GLU A O 1
ATOM 1443 N N . ARG A 1 191 ? -16.219 -14.562 -4.602 1 96.56 191 ARG A N 1
ATOM 1444 C CA . ARG A 1 191 ? -16.203 -15.766 -3.781 1 96.56 191 ARG A CA 1
ATOM 1445 C C . ARG A 1 191 ? -16 -15.43 -2.309 1 96.56 191 ARG A C 1
ATOM 1447 O O . ARG A 1 191 ? -15.812 -16.328 -1.481 1 96.56 191 ARG A O 1
ATOM 1454 N N . GLY A 1 192 ? -15.938 -14.18 -2.012 1 97.81 192 GLY A N 1
ATOM 1455 C CA . GLY A 1 192 ? -15.711 -13.758 -0.639 1 97.81 192 GLY A CA 1
ATOM 1456 C C . GLY A 1 192 ? -14.273 -13.914 -0.197 1 97.81 192 GLY A C 1
ATOM 1457 O O . GLY A 1 192 ? -14 -14.172 0.978 1 97.81 192 GLY A O 1
ATOM 1458 N N . ALA A 1 193 ? -13.336 -13.891 -1.132 1 98.69 193 ALA A 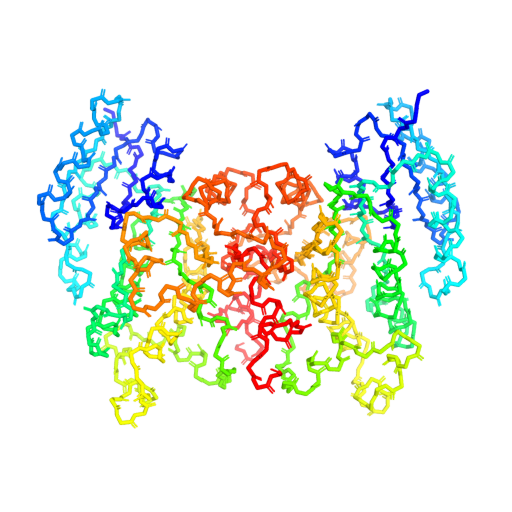N 1
ATOM 1459 C CA . ALA A 1 193 ? -11.906 -13.992 -0.857 1 98.69 193 ALA A CA 1
ATOM 1460 C C . ALA A 1 193 ? -11.18 -12.711 -1.252 1 98.69 193 ALA A C 1
ATOM 1462 O O . ALA A 1 193 ? -11.766 -11.836 -1.896 1 98.69 193 ALA A O 1
ATOM 1463 N N . ARG A 1 194 ? -9.977 -12.516 -0.78 1 98.81 194 ARG A N 1
ATOM 1464 C CA . ARG A 1 194 ? -9.172 -11.32 -1.031 1 98.81 194 ARG A CA 1
ATOM 1465 C C . ARG A 1 194 ? -7.801 -11.68 -1.585 1 98.81 194 ARG A C 1
ATOM 1467 O O . ARG A 1 194 ? -7.273 -12.758 -1.295 1 98.81 194 ARG A O 1
ATOM 1474 N N . ILE A 1 195 ? -7.234 -10.836 -2.367 1 98.94 195 ILE A N 1
ATOM 1475 C CA . ILE A 1 195 ? -5.871 -10.992 -2.861 1 98.94 195 ILE A CA 1
ATOM 1476 C C . ILE A 1 195 ? -5.195 -9.625 -2.947 1 98.94 195 ILE A C 1
ATOM 1478 O O . ILE A 1 195 ? -5.816 -8.641 -3.365 1 98.94 195 ILE A O 1
ATOM 1482 N N . ASN A 1 196 ? -4 -9.539 -2.475 1 98.94 196 ASN A N 1
ATOM 1483 C CA . ASN A 1 196 ? -3.189 -8.328 -2.512 1 98.94 196 ASN A CA 1
ATOM 1484 C C . ASN A 1 196 ? -1.757 -8.625 -2.945 1 98.94 196 ASN A C 1
ATOM 1486 O O . ASN A 1 196 ? -1.374 -9.789 -3.088 1 98.94 196 ASN A O 1
ATOM 1490 N N . ASP A 1 197 ? -1.099 -7.582 -3.273 1 98.94 197 ASP A N 1
ATOM 1491 C CA . ASP A 1 197 ? 0.284 -7.664 -3.732 1 98.94 197 ASP A CA 1
ATOM 1492 C C . ASP A 1 197 ? 1.226 -6.945 -2.768 1 98.94 197 ASP A C 1
ATOM 1494 O O . ASP A 1 197 ? 0.881 -5.895 -2.223 1 98.94 197 ASP A O 1
ATOM 1498 N N . ILE A 1 198 ? 2.357 -7.551 -2.447 1 98.94 198 ILE A N 1
ATOM 1499 C CA . ILE A 1 198 ? 3.457 -6.887 -1.753 1 98.94 198 ILE A CA 1
ATOM 1500 C C . ILE A 1 198 ? 4.633 -6.699 -2.707 1 98.94 198 ILE A C 1
ATOM 1502 O O . ILE A 1 198 ? 5.047 -7.641 -3.389 1 98.94 198 ILE A O 1
ATOM 1506 N N . ALA A 1 199 ? 5.133 -5.488 -2.797 1 98.81 199 ALA A N 1
ATOM 1507 C CA . ALA A 1 199 ? 6.285 -5.16 -3.631 1 98.81 199 ALA A CA 1
ATOM 1508 C C . ALA A 1 199 ? 7.504 -4.82 -2.777 1 98.81 199 ALA A C 1
ATOM 1510 O O . ALA A 1 199 ? 7.699 -3.664 -2.396 1 98.81 199 ALA A O 1
ATOM 1511 N N . PRO A 1 200 ? 8.336 -5.809 -2.572 1 98.25 200 PRO A N 1
ATOM 1512 C CA . PRO A 1 200 ? 9.5 -5.57 -1.71 1 98.25 200 PRO A CA 1
ATOM 1513 C C . PRO A 1 200 ? 10.625 -4.84 -2.432 1 98.25 200 PRO A C 1
ATOM 1515 O O . PRO A 1 200 ? 10.703 -4.875 -3.662 1 98.25 200 PRO A O 1
ATOM 1518 N N . GLY A 1 201 ? 11.438 -4.148 -1.589 1 96.25 201 GLY A N 1
ATOM 1519 C CA . GLY A 1 201 ? 12.734 -3.688 -2.057 1 96.25 201 GLY A CA 1
ATOM 1520 C C . GLY A 1 201 ? 13.797 -4.77 -2.035 1 96.25 201 GLY A C 1
ATOM 1521 O O . GLY A 1 201 ? 13.508 -5.938 -2.305 1 96.25 201 GLY A O 1
ATOM 1522 N N . ILE A 1 202 ? 14.992 -4.383 -1.852 1 93.5 202 ILE A N 1
ATOM 1523 C CA . ILE A 1 202 ? 16.078 -5.348 -1.801 1 93.5 202 ILE A CA 1
ATOM 1524 C C . ILE A 1 202 ? 16.078 -6.062 -0.451 1 93.5 202 ILE A C 1
ATOM 1526 O O . ILE A 1 202 ? 16.281 -5.434 0.591 1 93.5 202 ILE A O 1
ATOM 1530 N N . ILE A 1 203 ? 15.805 -7.301 -0.504 1 95.31 203 ILE A N 1
ATOM 1531 C CA . ILE A 1 203 ? 15.711 -8.133 0.693 1 95.31 203 ILE A CA 1
ATOM 1532 C C . ILE A 1 203 ? 16.953 -9.016 0.8 1 95.31 203 ILE A C 1
ATOM 1534 O O . ILE A 1 203 ? 17.391 -9.617 -0.188 1 95.31 203 ILE A O 1
ATOM 1538 N N . VAL A 1 204 ? 17.469 -9.109 1.961 1 91.69 204 VAL A N 1
ATOM 1539 C CA . VAL A 1 204 ? 18.656 -9.945 2.191 1 91.69 204 VAL A CA 1
ATOM 1540 C C . VAL A 1 204 ? 18.266 -11.422 2.082 1 91.69 204 VAL A C 1
ATOM 1542 O O . VAL A 1 204 ? 17.391 -11.898 2.807 1 91.69 204 VAL A O 1
ATOM 1545 N N . THR A 1 205 ? 18.766 -12.047 1.14 1 84 205 THR A N 1
ATOM 1546 C CA . THR A 1 205 ? 18.719 -13.484 0.921 1 84 205 THR A CA 1
ATOM 1547 C C . THR A 1 205 ? 20.109 -14.031 0.59 1 84 205 THR A C 1
ATOM 1549 O O . THR A 1 205 ? 21.031 -13.266 0.316 1 84 205 THR A O 1
ATOM 1552 N N . PRO A 1 206 ? 20.25 -15.336 0.73 1 77.5 206 PRO A N 1
ATOM 1553 C CA . PRO A 1 206 ? 21.562 -15.883 0.365 1 77.5 206 PRO A CA 1
ATOM 1554 C C . PRO A 1 206 ? 22.016 -15.445 -1.025 1 77.5 206 PRO A C 1
ATOM 1556 O O . PRO A 1 206 ? 23.172 -15.07 -1.21 1 77.5 206 PRO A O 1
ATOM 1559 N N . LEU A 1 207 ? 21.094 -15.469 -1.935 1 70.56 207 LEU A N 1
ATOM 1560 C CA . LEU A 1 207 ? 21.391 -15.039 -3.295 1 70.56 207 LEU A CA 1
ATOM 1561 C C . LEU A 1 207 ? 21.75 -13.555 -3.326 1 70.56 207 LEU A C 1
ATOM 1563 O O . LEU A 1 207 ? 22.656 -13.148 -4.051 1 70.56 207 LEU A O 1
ATOM 1567 N N . ALA A 1 208 ? 21.094 -12.734 -2.584 1 76.31 208 ALA A N 1
ATOM 1568 C CA . ALA A 1 208 ? 21.359 -11.297 -2.533 1 76.31 208 ALA A CA 1
ATOM 1569 C C . ALA A 1 208 ? 22.734 -11.008 -1.948 1 76.31 208 ALA A C 1
ATOM 1571 O O . ALA A 1 208 ? 23.453 -10.117 -2.424 1 76.31 208 ALA A O 1
ATOM 1572 N N . ILE A 1 209 ? 23.078 -11.805 -0.994 1 79.19 209 ILE A N 1
ATOM 1573 C CA . ILE A 1 209 ? 24.375 -11.609 -0.353 1 79.19 209 ILE A CA 1
ATOM 1574 C C . ILE A 1 209 ? 25.5 -11.82 -1.373 1 79.19 209 ILE A C 1
ATOM 1576 O O . ILE A 1 209 ? 26.453 -11.055 -1.415 1 79.19 209 ILE A O 1
ATOM 1580 N N . ASP A 1 210 ? 25.281 -12.805 -2.164 1 76.62 210 ASP A N 1
ATOM 1581 C CA . ASP A 1 210 ? 26.25 -13.07 -3.221 1 76.62 210 ASP A CA 1
ATOM 1582 C C . ASP A 1 210 ? 26.344 -11.898 -4.195 1 76.62 210 ASP A C 1
ATOM 1584 O O . ASP A 1 210 ? 27.422 -11.523 -4.637 1 76.62 210 ASP A O 1
ATOM 1588 N N . GLU A 1 211 ? 25.203 -11.328 -4.449 1 76.44 211 GLU A N 1
ATOM 1589 C CA . GLU A 1 211 ? 25.156 -10.188 -5.359 1 76.44 211 GLU A CA 1
ATOM 1590 C C . GLU A 1 211 ? 25.781 -8.945 -4.723 1 76.44 211 GLU A C 1
ATOM 1592 O O . GLU A 1 211 ? 26.484 -8.188 -5.387 1 76.44 211 GLU A O 1
ATOM 1597 N N . PHE A 1 212 ? 25.531 -8.781 -3.4 1 81.94 212 PHE A N 1
ATOM 1598 C CA . PHE A 1 212 ? 26.062 -7.637 -2.67 1 81.94 212 PHE A CA 1
ATOM 1599 C C . PHE A 1 212 ? 27.594 -7.652 -2.68 1 81.94 212 PHE A C 1
ATOM 1601 O O . PHE A 1 212 ? 28.234 -6.602 -2.629 1 81.94 212 PHE A O 1
ATOM 1608 N N . ASN A 1 213 ? 28.125 -8.883 -2.777 1 81.81 213 ASN A N 1
ATOM 1609 C CA . ASN A 1 213 ? 29.562 -9.047 -2.684 1 81.81 213 ASN A CA 1
ATOM 1610 C C . ASN A 1 213 ? 30.203 -9.297 -4.051 1 81.81 213 ASN A C 1
ATOM 1612 O O . ASN A 1 213 ? 31.406 -9.492 -4.156 1 81.81 213 ASN A O 1
ATOM 1616 N N . GLY A 1 214 ? 29.359 -9.297 -5.016 1 77.62 214 GLY A N 1
ATOM 1617 C CA . GLY A 1 214 ? 29.828 -9.57 -6.367 1 77.62 214 GLY A CA 1
ATOM 1618 C C . GLY A 1 214 ? 30.062 -8.32 -7.184 1 77.62 214 GLY A C 1
ATOM 1619 O O . GLY A 1 214 ? 30.203 -7.227 -6.625 1 77.62 214 GLY A O 1
ATOM 1620 N N . PRO A 1 215 ? 30.141 -8.508 -8.539 1 73.44 215 PRO A N 1
ATOM 1621 C CA . PRO A 1 215 ? 30.5 -7.414 -9.445 1 73.44 215 PRO A CA 1
ATOM 1622 C C . PRO A 1 215 ? 29.516 -6.254 -9.375 1 73.44 215 PRO A C 1
ATOM 1624 O O . PRO A 1 215 ? 29.891 -5.105 -9.633 1 73.44 215 PRO A O 1
ATOM 1627 N N . ARG A 1 216 ? 28.266 -6.473 -8.984 1 76.19 216 ARG A N 1
ATOM 1628 C CA . ARG A 1 216 ? 27.266 -5.418 -8.922 1 76.19 216 ARG A CA 1
ATOM 1629 C C . ARG A 1 216 ? 27.094 -4.906 -7.492 1 76.19 216 ARG A C 1
ATOM 1631 O O . ARG A 1 216 ? 26.141 -4.195 -7.188 1 76.19 216 ARG A O 1
ATOM 1638 N N . GLY A 1 217 ? 27.969 -5.402 -6.672 1 80.88 217 GLY A N 1
ATOM 1639 C CA . GLY A 1 217 ? 27.875 -5.086 -5.258 1 80.88 217 GLY A CA 1
ATOM 1640 C C . GLY A 1 217 ? 27.797 -3.596 -4.98 1 80.88 217 GLY A C 1
ATOM 1641 O O . GLY A 1 217 ? 27.016 -3.15 -4.145 1 80.88 217 GLY A O 1
ATOM 1642 N N . ASP A 1 218 ? 28.594 -2.77 -5.73 1 81.88 218 ASP A N 1
ATOM 1643 C CA . ASP A 1 218 ? 28.625 -1.325 -5.523 1 81.88 218 ASP A CA 1
ATOM 1644 C C . ASP A 1 218 ? 27.281 -0.685 -5.844 1 81.88 218 ASP A C 1
ATOM 1646 O O . ASP A 1 218 ? 26.859 0.264 -5.176 1 81.88 218 ASP A O 1
ATOM 1650 N N . PHE A 1 219 ? 26.625 -1.256 -6.773 1 79.06 219 PHE A N 1
ATOM 1651 C CA . PHE A 1 219 ? 25.297 -0.768 -7.152 1 79.06 219 PHE A CA 1
ATOM 1652 C C . PHE A 1 219 ? 24.312 -0.926 -6 1 79.06 219 PHE A C 1
ATOM 1654 O O . PHE A 1 219 ? 23.609 0.023 -5.641 1 79.06 219 PHE A O 1
ATOM 1661 N N . TYR A 1 220 ? 24.344 -2.031 -5.367 1 83.75 220 TYR A N 1
ATOM 1662 C CA . TYR A 1 220 ? 23.438 -2.312 -4.266 1 83.75 220 TYR A CA 1
ATOM 1663 C C . TYR A 1 220 ? 23.797 -1.487 -3.035 1 83.75 220 TYR A C 1
ATOM 1665 O O . TYR A 1 220 ? 22.922 -0.945 -2.363 1 83.75 220 TYR A O 1
ATOM 1673 N N . LYS A 1 221 ? 25.078 -1.393 -2.826 1 84.5 221 LYS A N 1
ATOM 1674 C CA . LYS A 1 221 ? 25.516 -0.622 -1.667 1 84.5 221 LYS A CA 1
ATOM 1675 C C . LYS A 1 221 ? 25.125 0.849 -1.809 1 84.5 221 LYS A C 1
ATOM 1677 O O . LYS A 1 221 ? 24.766 1.498 -0.827 1 84.5 221 LYS A O 1
ATOM 1682 N N . ASN A 1 222 ? 25.219 1.284 -2.965 1 84.19 222 ASN A N 1
ATOM 1683 C CA . ASN A 1 222 ? 24.781 2.65 -3.229 1 84.19 222 ASN A CA 1
ATOM 1684 C C . ASN A 1 222 ? 23.281 2.816 -2.992 1 84.19 222 ASN A C 1
ATOM 1686 O O . ASN A 1 222 ? 22.844 3.828 -2.443 1 84.19 222 ASN A O 1
ATOM 1690 N N . MET A 1 223 ? 22.531 1.803 -3.361 1 86 223 MET A N 1
ATOM 1691 C CA . MET A 1 223 ? 21.078 1.836 -3.158 1 86 223 MET A CA 1
ATOM 1692 C C . MET A 1 223 ? 20.734 1.858 -1.673 1 86 223 MET A C 1
ATOM 1694 O O . MET A 1 223 ? 19.875 2.619 -1.241 1 86 223 MET A O 1
ATOM 1698 N N . PHE A 1 224 ? 21.5 1.076 -0.93 1 89.69 224 PHE A N 1
ATOM 1699 C CA . PHE A 1 224 ? 21.266 1.013 0.509 1 89.69 224 PHE A CA 1
ATOM 1700 C C . PHE A 1 224 ? 21.625 2.338 1.172 1 89.69 224 PHE A C 1
ATOM 1702 O O . PHE A 1 224 ? 20.891 2.834 2.021 1 89.69 224 PHE A O 1
ATOM 1709 N N . ALA A 1 225 ? 22.656 2.902 0.648 1 89.69 225 ALA A N 1
ATOM 1710 C CA . ALA A 1 225 ? 23.156 4.133 1.256 1 89.69 225 ALA A CA 1
ATOM 1711 C C . ALA A 1 225 ? 22.234 5.309 0.939 1 89.69 225 ALA A C 1
ATOM 1713 O O . ALA A 1 225 ? 22.125 6.254 1.728 1 89.69 225 ALA A O 1
ATOM 1714 N N . LYS A 1 226 ? 21.516 5.191 -0.132 1 93.56 226 LYS A N 1
ATOM 1715 C CA . LYS A 1 226 ? 20.797 6.375 -0.611 1 93.56 226 LYS A CA 1
ATOM 1716 C C . LYS A 1 226 ? 19.297 6.211 -0.461 1 93.56 226 LYS A C 1
ATOM 1718 O O . LYS A 1 226 ? 18.531 7.129 -0.759 1 93.56 226 LYS A O 1
ATOM 1723 N N . CYS A 1 227 ? 18.859 5.07 -0.023 1 95.94 227 CYS A N 1
ATOM 1724 C CA . CYS A 1 227 ? 17.438 4.984 0.304 1 95.94 227 CYS A CA 1
ATOM 1725 C C . CYS A 1 227 ? 17.172 5.461 1.728 1 95.94 227 CYS A C 1
ATOM 1727 O O . CYS A 1 227 ? 18.062 5.379 2.586 1 95.94 227 CYS A O 1
ATOM 1729 N N . PRO A 1 228 ? 16.031 5.926 2.086 1 97.88 228 PRO A N 1
ATOM 1730 C CA . PRO A 1 228 ? 15.703 6.5 3.395 1 97.88 228 PRO A CA 1
ATOM 1731 C C . PRO A 1 228 ? 15.969 5.531 4.547 1 97.88 228 PRO A C 1
ATOM 1733 O O . PRO A 1 228 ? 16.438 5.945 5.609 1 97.88 228 PRO A O 1
ATOM 1736 N N . ALA A 1 229 ? 15.734 4.242 4.336 1 97.25 229 ALA A N 1
ATOM 1737 C CA . ALA A 1 229 ? 15.938 3.273 5.414 1 97.25 229 ALA A CA 1
ATOM 1738 C C . ALA A 1 229 ? 17.422 3.045 5.676 1 97.25 229 ALA A C 1
ATOM 1740 O O . ALA A 1 229 ? 17.812 2.58 6.754 1 97.25 229 ALA A O 1
ATOM 1741 N N . GLY A 1 230 ? 18.297 3.207 4.652 1 96.25 230 GLY A N 1
ATOM 1742 C CA . GLY A 1 230 ? 19.75 3.117 4.797 1 96.25 230 GLY A CA 1
ATOM 1743 C C . GLY A 1 230 ? 20.25 1.689 4.867 1 96.25 230 GLY A C 1
ATOM 1744 O O . GLY A 1 230 ? 21.391 1.446 5.297 1 96.25 230 GLY A O 1
ATOM 1745 N N . ARG A 1 231 ? 19.438 0.746 4.527 1 95.19 231 ARG A N 1
ATOM 1746 C CA . ARG A 1 231 ? 19.75 -0.675 4.637 1 95.19 231 ARG A CA 1
ATOM 1747 C C . ARG A 1 231 ? 18.828 -1.51 3.76 1 95.19 231 ARG A C 1
ATOM 1749 O O . ARG A 1 231 ? 17.797 -1.021 3.299 1 95.19 231 ARG A O 1
ATOM 1756 N N . PRO A 1 232 ? 19.266 -2.764 3.436 1 95.19 232 PRO A N 1
ATOM 1757 C CA . PRO A 1 232 ? 18.281 -3.691 2.857 1 95.19 232 PRO A CA 1
ATOM 1758 C C . PRO A 1 232 ? 17.234 -4.156 3.871 1 95.19 232 PRO A C 1
ATOM 1760 O O . PRO A 1 232 ? 17.375 -3.883 5.066 1 95.19 232 PRO A O 1
ATOM 1763 N N . GLY A 1 233 ? 16.188 -4.742 3.373 1 96.75 233 GLY A N 1
ATOM 1764 C CA . GLY A 1 233 ? 15.156 -5.297 4.242 1 96.75 233 GLY A CA 1
ATOM 1765 C C . GLY A 1 233 ? 15.367 -6.77 4.547 1 96.75 233 GLY A C 1
ATOM 1766 O O . GLY A 1 233 ? 16.281 -7.395 4.02 1 96.75 233 GLY A O 1
ATOM 1767 N N . THR A 1 234 ? 14.594 -7.328 5.441 1 97.12 234 THR A N 1
ATOM 1768 C CA . THR A 1 234 ? 14.594 -8.75 5.766 1 97.12 234 THR A CA 1
ATOM 1769 C C . THR A 1 234 ? 13.289 -9.406 5.324 1 97.12 234 THR A C 1
ATOM 1771 O O . THR A 1 234 ? 12.281 -8.727 5.133 1 97.12 234 THR A O 1
ATOM 1774 N N . ALA A 1 235 ? 13.328 -10.727 5.152 1 97.44 235 ALA A N 1
ATOM 1775 C CA . ALA A 1 235 ? 12.133 -11.492 4.809 1 97.44 235 ALA A CA 1
ATOM 1776 C C . ALA A 1 235 ? 11.039 -11.312 5.859 1 97.44 235 ALA A C 1
ATOM 1778 O O . ALA A 1 235 ? 9.859 -11.258 5.531 1 97.44 235 ALA A O 1
ATOM 1779 N N . ASP A 1 236 ? 11.445 -11.141 7.066 1 97.88 236 ASP A N 1
ATOM 1780 C CA . ASP A 1 236 ? 10.484 -11.016 8.164 1 97.88 236 ASP A CA 1
ATOM 1781 C C . ASP A 1 236 ? 9.766 -9.672 8.117 1 97.88 236 ASP A C 1
ATOM 1783 O O . ASP A 1 236 ? 8.594 -9.57 8.484 1 97.88 236 ASP A O 1
ATOM 1787 N N . GLU A 1 237 ? 10.422 -8.609 7.668 1 98.12 237 GLU A N 1
ATOM 1788 C CA . GLU A 1 237 ? 9.766 -7.32 7.504 1 98.12 237 GLU A CA 1
ATOM 1789 C C . GLU A 1 237 ? 8.688 -7.375 6.418 1 98.12 237 GLU A C 1
ATOM 1791 O O . GLU A 1 237 ? 7.656 -6.715 6.527 1 98.12 237 GLU A O 1
ATOM 1796 N N . VAL A 1 238 ? 8.93 -8.188 5.387 1 98.44 238 VAL A N 1
ATOM 1797 C CA . VAL A 1 238 ? 7.898 -8.43 4.379 1 98.44 238 VAL A CA 1
ATOM 1798 C C . VAL A 1 238 ? 6.766 -9.258 4.984 1 98.44 238 VAL A C 1
ATOM 1800 O O . VAL A 1 238 ? 5.59 -8.961 4.77 1 98.44 238 VAL A O 1
ATOM 1803 N N . ALA A 1 239 ? 7.117 -10.234 5.809 1 98.62 239 ALA A N 1
ATOM 1804 C CA . ALA A 1 239 ? 6.141 -11.125 6.43 1 98.62 239 ALA A CA 1
ATOM 1805 C C . ALA A 1 239 ? 5.234 -10.359 7.391 1 98.62 239 ALA A C 1
ATOM 1807 O O . ALA A 1 239 ? 4.078 -10.727 7.59 1 98.62 239 ALA A O 1
ATOM 1808 N N . ASP A 1 240 ? 5.754 -9.273 8.039 1 98.5 240 ASP A N 1
ATOM 1809 C CA . ASP A 1 240 ? 4.926 -8.438 8.906 1 98.5 240 ASP A CA 1
ATOM 1810 C C . ASP A 1 240 ? 3.762 -7.828 8.133 1 98.5 240 ASP A C 1
ATOM 1812 O O . ASP A 1 240 ? 2.646 -7.73 8.648 1 98.5 240 ASP A O 1
ATOM 1816 N N . VAL A 1 241 ? 3.994 -7.441 6.895 1 98.75 241 VAL A N 1
ATOM 1817 C CA . VAL A 1 241 ? 2.951 -6.883 6.043 1 98.75 241 VAL A CA 1
ATOM 1818 C C . VAL A 1 241 ? 1.961 -7.977 5.648 1 98.75 241 VAL A C 1
ATOM 1820 O O . VAL A 1 241 ? 0.746 -7.781 5.73 1 98.75 241 VAL A O 1
ATOM 1823 N N . ALA A 1 242 ? 2.512 -9.141 5.289 1 98.81 242 ALA A N 1
ATOM 1824 C CA . ALA A 1 242 ? 1.656 -10.258 4.918 1 98.81 242 ALA A CA 1
ATOM 1825 C C . ALA A 1 242 ? 0.761 -10.68 6.082 1 98.81 242 ALA A C 1
ATOM 1827 O O . ALA A 1 242 ? -0.399 -11.039 5.879 1 98.81 242 ALA A O 1
ATOM 1828 N N . ALA A 1 243 ? 1.326 -10.641 7.27 1 98.5 243 ALA A N 1
ATOM 1829 C CA . ALA A 1 243 ? 0.565 -11.023 8.461 1 98.5 243 ALA A CA 1
ATOM 1830 C C . ALA A 1 243 ? -0.67 -10.141 8.625 1 98.5 243 ALA A C 1
ATOM 1832 O O . ALA A 1 243 ? -1.732 -10.625 9.031 1 98.5 243 ALA A O 1
ATOM 1833 N N . LEU A 1 244 ? -0.526 -8.875 8.344 1 98.56 244 LEU A N 1
ATOM 1834 C CA . LEU A 1 244 ? -1.701 -8.008 8.352 1 98.56 244 LEU A CA 1
ATOM 1835 C C . LEU A 1 244 ? -2.646 -8.367 7.207 1 98.56 244 LEU A C 1
ATOM 1837 O O . LEU A 1 244 ? -3.82 -8.664 7.441 1 98.56 244 LEU A O 1
ATOM 1841 N N . LEU A 1 245 ? -2.162 -8.469 6 1 98.75 245 LEU A N 1
ATOM 1842 C CA . LEU A 1 245 ? -2.975 -8.594 4.793 1 98.75 245 LEU A CA 1
ATOM 1843 C C . LEU A 1 245 ? -3.732 -9.914 4.785 1 98.75 245 LEU A C 1
ATOM 1845 O O . LEU A 1 245 ? -4.828 -10 4.227 1 98.75 245 LEU A O 1
ATOM 1849 N N . MET A 1 246 ? -3.15 -10.898 5.406 1 98.62 246 MET A N 1
ATOM 1850 C CA . MET A 1 246 ? -3.752 -12.227 5.352 1 98.62 246 MET A CA 1
ATOM 1851 C C . MET A 1 246 ? -4.59 -12.492 6.598 1 98.62 246 MET A C 1
ATOM 1853 O O . MET A 1 246 ? -5.16 -13.578 6.742 1 98.62 246 MET A O 1
ATOM 1857 N N . SER A 1 247 ? -4.676 -11.531 7.504 1 97.75 247 SER A N 1
ATOM 1858 C CA . SER A 1 247 ? -5.465 -11.688 8.727 1 97.75 247 SER A CA 1
ATOM 1859 C C . SER A 1 247 ? -6.879 -11.141 8.539 1 97.75 247 SER A C 1
ATOM 1861 O O . SER A 1 247 ? -7.184 -10.516 7.523 1 97.75 247 SER A O 1
ATOM 1863 N N . GLU A 1 248 ? -7.695 -11.32 9.539 1 96.25 248 GLU A N 1
ATOM 1864 C CA . GLU A 1 248 ? -9.062 -10.82 9.547 1 96.25 248 GLU A CA 1
ATOM 1865 C C . GLU A 1 248 ? -9.094 -9.305 9.719 1 96.25 248 GLU A C 1
ATOM 1867 O O . GLU A 1 248 ? -10.125 -8.664 9.461 1 96.25 248 GLU A O 1
ATOM 1872 N N . ARG A 1 249 ? -7.977 -8.711 10.055 1 96.5 249 ARG A N 1
ATOM 1873 C CA . ARG A 1 249 ? -7.914 -7.266 10.266 1 96.5 249 ARG A CA 1
ATOM 1874 C C . ARG A 1 249 ? -7.867 -6.52 8.93 1 96.5 249 ARG A C 1
ATOM 1876 O O . ARG A 1 249 ? -8.062 -5.305 8.891 1 96.5 249 ARG A O 1
ATOM 1883 N N . ALA A 1 250 ? -7.648 -7.266 7.867 1 97.56 250 ALA A N 1
ATOM 1884 C CA . ALA A 1 250 ? -7.477 -6.621 6.57 1 97.56 250 ALA A CA 1
ATOM 1885 C C . ALA A 1 250 ? -8.641 -6.945 5.637 1 97.56 250 ALA A C 1
ATOM 1887 O O . ALA A 1 250 ? -8.461 -7.039 4.422 1 97.56 250 ALA A O 1
ATOM 1888 N N . GLN A 1 251 ? -9.836 -7.16 6.211 1 97.38 251 GLN A N 1
ATOM 1889 C CA . GLN A 1 251 ? -10.984 -7.594 5.422 1 97.38 251 GLN A CA 1
ATOM 1890 C C . GLN A 1 251 ? -11.383 -6.531 4.406 1 97.38 251 GLN A C 1
ATOM 1892 O O . GLN A 1 251 ? -12.023 -6.836 3.396 1 97.38 251 GLN A O 1
ATOM 1897 N N . PHE A 1 252 ? -11.023 -5.25 4.637 1 98.44 252 PHE A N 1
ATOM 1898 C CA . PHE A 1 252 ? -11.375 -4.156 3.738 1 98.44 252 PHE A CA 1
ATOM 1899 C C . PHE A 1 252 ? -10.219 -3.822 2.812 1 98.44 252 PHE A C 1
ATOM 1901 O O . PHE A 1 252 ? -10.148 -2.717 2.271 1 98.44 252 PHE A O 1
ATOM 1908 N N . ILE A 1 253 ? -9.234 -4.734 2.652 1 98.88 253 ILE A N 1
ATOM 1909 C CA . ILE A 1 253 ? -8.078 -4.531 1.78 1 98.88 253 ILE A CA 1
ATOM 1910 C C . ILE A 1 253 ? -8.023 -5.645 0.738 1 98.88 253 ILE A C 1
ATOM 1912 O O . ILE A 1 253 ? -7.77 -6.805 1.074 1 98.88 253 ILE A O 1
ATOM 1916 N N . THR A 1 254 ? -8.234 -5.309 -0.5 1 98.88 254 THR A N 1
ATOM 1917 C CA . THR A 1 254 ? -8.078 -6.238 -1.613 1 98.88 254 THR A CA 1
ATOM 1918 C C . THR A 1 254 ? -7.77 -5.488 -2.904 1 98.88 254 THR A C 1
ATOM 1920 O O . THR A 1 254 ? -8.148 -4.328 -3.061 1 98.88 254 THR A O 1
ATOM 1923 N N . GLY A 1 255 ? -6.973 -6.094 -3.75 1 98.88 255 GLY A N 1
ATOM 1924 C CA . GLY A 1 255 ? -6.625 -5.504 -5.031 1 98.88 255 GLY A CA 1
ATOM 1925 C C . GLY A 1 255 ? -5.613 -4.379 -4.914 1 98.88 255 GLY A C 1
ATOM 1926 O O . GLY A 1 255 ? -5.586 -3.475 -5.754 1 98.88 255 GLY A O 1
ATOM 1927 N N . SER A 1 256 ? -4.816 -4.363 -3.873 1 98.88 256 SER A N 1
ATOM 1928 C CA . SER A 1 256 ? -3.854 -3.297 -3.621 1 98.88 256 SER A CA 1
ATOM 1929 C C . SER A 1 256 ? -2.424 -3.826 -3.627 1 98.88 256 SER A C 1
ATOM 1931 O O . SER A 1 256 ? -2.197 -5.016 -3.395 1 98.88 256 SER A O 1
ATOM 1933 N N . THR A 1 257 ? -1.485 -2.986 -3.938 1 98.88 257 THR A N 1
ATOM 1934 C CA . THR A 1 257 ? -0.063 -3.291 -3.834 1 98.88 257 THR A CA 1
ATOM 1935 C C . THR A 1 257 ? 0.581 -2.492 -2.705 1 98.88 257 THR A C 1
ATOM 1937 O O . THR A 1 257 ? 0.459 -1.266 -2.658 1 98.88 257 THR A O 1
ATOM 1940 N N . PHE A 1 258 ? 1.214 -3.184 -1.812 1 98.88 258 PHE A N 1
ATOM 1941 C CA . PHE A 1 258 ? 1.917 -2.564 -0.695 1 98.88 258 PHE A CA 1
ATOM 1942 C C . PHE A 1 258 ? 3.418 -2.529 -0.953 1 98.88 258 PHE A C 1
ATOM 1944 O O . PHE A 1 258 ? 4.082 -3.568 -0.929 1 98.88 258 PHE A O 1
ATOM 1951 N N . LEU A 1 259 ? 3.936 -1.368 -1.244 1 98.81 259 LEU A N 1
ATOM 1952 C CA . LEU A 1 259 ? 5.355 -1.163 -1.51 1 98.81 259 LEU A CA 1
ATOM 1953 C C . LEU A 1 259 ? 6.148 -1.107 -0.208 1 98.81 259 LEU A C 1
ATOM 1955 O O . LEU A 1 259 ? 5.918 -0.232 0.628 1 98.81 259 LEU A O 1
ATOM 1959 N N . VAL A 1 260 ? 7.035 -2.031 -0.02 1 98.69 260 VAL A N 1
ATOM 1960 C CA . VAL A 1 260 ? 7.875 -2.189 1.163 1 98.69 260 VAL A CA 1
ATOM 1961 C C . VAL A 1 260 ? 9.344 -2.199 0.755 1 98.69 260 VAL A C 1
ATOM 1963 O O . VAL A 1 260 ? 9.961 -3.264 0.647 1 98.69 260 VAL A O 1
ATOM 1966 N N . ASP A 1 261 ? 9.891 -0.955 0.579 1 98.19 261 ASP A N 1
ATOM 1967 C CA . ASP A 1 261 ? 11.188 -0.965 -0.091 1 98.19 261 ASP A CA 1
ATOM 1968 C C . ASP A 1 261 ? 12.156 -0.005 0.586 1 98.19 261 ASP A C 1
ATOM 1970 O O . ASP A 1 261 ? 13.07 0.515 -0.056 1 98.19 261 ASP A O 1
ATOM 1974 N N . GLY A 1 262 ? 11.836 0.382 1.803 1 98.25 262 GLY A N 1
ATOM 1975 C CA . GLY A 1 262 ? 12.727 1.256 2.553 1 98.25 262 GLY A CA 1
ATOM 1976 C C . GLY A 1 262 ? 12.812 2.654 1.972 1 98.25 262 GLY A C 1
ATOM 1977 O O . GLY A 1 262 ? 13.766 3.385 2.248 1 98.25 262 GLY A O 1
ATOM 1978 N N . GLY A 1 263 ? 11.922 3.016 1.08 1 98.56 263 GLY A N 1
ATOM 1979 C CA . GLY A 1 263 ? 11.906 4.336 0.469 1 98.56 263 GLY A CA 1
ATOM 1980 C C . GLY A 1 263 ? 12.766 4.426 -0.778 1 98.56 263 GLY A C 1
ATOM 1981 O O . GLY A 1 263 ? 13.023 5.52 -1.282 1 98.56 263 GLY A O 1
ATOM 1982 N N . ALA A 1 264 ? 13.242 3.285 -1.342 1 97.31 264 ALA A N 1
ATOM 1983 C CA . ALA A 1 264 ? 14.102 3.287 -2.525 1 97.31 264 ALA A CA 1
ATOM 1984 C C . ALA A 1 264 ? 13.375 3.902 -3.723 1 97.31 264 ALA A C 1
ATOM 1986 O O . ALA A 1 264 ? 13.969 4.68 -4.477 1 97.31 264 ALA A O 1
ATOM 1987 N N . THR A 1 265 ? 12.148 3.564 -3.914 1 97.75 265 THR A N 1
ATOM 1988 C CA . THR A 1 265 ? 11.383 4.113 -5.031 1 97.75 265 THR A CA 1
ATOM 1989 C C . THR A 1 265 ? 11.18 5.613 -4.859 1 97.75 265 THR A C 1
ATOM 1991 O O . THR A 1 265 ? 11.297 6.375 -5.82 1 97.75 265 THR A O 1
ATOM 1994 N N . ALA A 1 266 ? 10.859 6.043 -3.627 1 98.38 266 ALA A N 1
ATOM 1995 C CA . ALA A 1 266 ? 10.742 7.473 -3.336 1 98.38 266 ALA A CA 1
ATOM 1996 C C . ALA A 1 266 ? 12.039 8.203 -3.672 1 98.38 266 ALA A C 1
ATOM 1998 O O . ALA A 1 266 ? 12.023 9.242 -4.332 1 98.38 266 ALA A O 1
ATOM 1999 N N . SER A 1 267 ? 13.164 7.637 -3.258 1 97.75 267 SER A N 1
ATOM 2000 C CA . SER A 1 267 ? 14.477 8.227 -3.508 1 97.75 267 SER A CA 1
ATOM 2001 C C . SER A 1 267 ? 14.812 8.219 -4.996 1 97.75 267 SER A C 1
ATOM 2003 O O . SER A 1 267 ? 15.453 9.141 -5.5 1 97.75 267 SER A O 1
ATOM 2005 N N . TYR A 1 268 ? 14.406 7.145 -5.684 1 96.44 268 TYR A N 1
ATOM 2006 C CA . TYR A 1 268 ? 14.633 7.02 -7.117 1 96.44 268 TYR A CA 1
ATOM 2007 C C . TYR A 1 268 ? 13.969 8.164 -7.875 1 96.44 268 TYR A C 1
ATOM 2009 O O . TYR A 1 268 ? 14.547 8.719 -8.812 1 96.44 268 TYR A O 1
ATOM 2017 N N . TYR A 1 269 ? 12.805 8.578 -7.477 1 97.12 269 TYR A N 1
ATOM 2018 C CA . TYR A 1 269 ? 12.07 9.594 -8.227 1 97.12 269 TYR A CA 1
ATOM 2019 C C . TYR A 1 269 ? 12.359 10.984 -7.684 1 97.12 269 TYR A C 1
ATOM 2021 O O . TYR A 1 269 ? 12.422 11.953 -8.445 1 97.12 269 TYR A O 1
ATOM 2029 N N . TYR A 1 270 ? 12.562 11.109 -6.348 1 97.56 270 TYR A N 1
ATOM 2030 C CA . TYR A 1 270 ? 12.539 12.445 -5.75 1 97.56 270 TYR A CA 1
ATOM 2031 C C . TYR A 1 270 ? 13.695 12.625 -4.773 1 97.56 270 TYR A C 1
ATOM 2033 O O . TYR A 1 270 ? 13.641 13.484 -3.891 1 97.56 270 TYR A O 1
ATOM 2041 N N . GLY A 1 271 ? 14.672 11.773 -4.848 1 96.88 271 GLY A N 1
ATOM 2042 C CA . GLY A 1 271 ? 15.812 11.836 -3.941 1 96.88 271 GLY A CA 1
ATOM 2043 C C . GLY A 1 271 ? 17.125 11.484 -4.605 1 96.88 271 GLY A C 1
ATOM 2044 O O . GLY A 1 271 ? 17.281 11.656 -5.816 1 96.88 271 GLY A O 1
ATOM 2045 N N . PRO A 1 272 ? 18.109 11.055 -3.816 1 95.5 272 PRO A N 1
ATOM 2046 C CA . PRO A 1 272 ? 19.484 10.891 -4.293 1 95.5 272 PRO A CA 1
ATOM 2047 C C . PRO A 1 272 ? 19.656 9.688 -5.215 1 95.5 272 PRO A C 1
ATOM 2049 O O . PRO A 1 272 ? 20.688 9.539 -5.863 1 95.5 272 PRO A O 1
ATOM 2052 N N . LEU A 1 273 ? 18.641 8.797 -5.352 1 93.69 273 LEU A N 1
ATOM 2053 C CA . LEU A 1 273 ? 18.75 7.641 -6.23 1 93.69 273 LEU A CA 1
ATOM 2054 C C . LEU A 1 273 ? 18.297 7.984 -7.645 1 93.69 273 LEU A C 1
ATOM 2056 O O . LEU A 1 273 ? 18.297 7.125 -8.531 1 93.69 273 LEU A O 1
ATOM 2060 N N . GLN A 1 274 ? 17.844 9.195 -7.848 1 91.62 274 GLN A N 1
ATOM 2061 C CA . GLN A 1 274 ? 17.438 9.602 -9.188 1 91.62 274 GLN A CA 1
ATOM 2062 C C . GLN A 1 274 ? 18.531 9.312 -10.211 1 91.62 274 GLN A C 1
ATOM 2064 O O . GLN A 1 274 ? 19.703 9.656 -9.992 1 91.62 274 GLN A O 1
ATOM 2069 N N . PRO A 1 275 ? 18.016 8.711 -11.344 1 78.06 275 PRO A N 1
ATOM 2070 C CA . PRO A 1 275 ? 19.016 8.492 -12.398 1 78.06 275 PRO A CA 1
ATOM 2071 C C . PRO A 1 275 ? 19.531 9.797 -12.992 1 78.06 275 PRO A C 1
ATOM 2073 O O . PRO A 1 275 ? 18.797 10.781 -13.086 1 78.06 275 PRO A O 1
ATOM 2076 N N . ASN A 1 276 ? 20.844 9.992 -13.242 1 66.81 276 ASN A N 1
ATOM 2077 C CA . ASN A 1 276 ? 21.547 11.094 -13.891 1 66.81 276 ASN A CA 1
ATOM 2078 C C . ASN A 1 276 ? 21.703 12.281 -12.945 1 66.81 276 ASN A C 1
ATOM 2080 O O . ASN A 1 276 ? 21.922 13.414 -13.391 1 66.81 276 ASN A O 1
ATOM 2084 N N . SER A 1 277 ? 21.297 12.188 -11.617 1 50.62 277 SER A N 1
ATOM 2085 C CA . SER A 1 277 ? 21.594 13.281 -10.695 1 50.62 277 SER A CA 1
ATOM 2086 C C . SER A 1 277 ? 23.047 13.258 -10.258 1 50.62 277 SER A C 1
ATOM 2088 O O . SER A 1 277 ? 23.672 12.195 -10.227 1 50.62 277 SER A O 1
ATOM 2090 N N . MET B 1 1 ? 8.859 14.562 33.219 1 54.53 1 MET B N 1
ATOM 2091 C CA . MET B 1 1 ? 9.656 13.758 32.312 1 54.53 1 MET B CA 1
ATOM 2092 C C . MET B 1 1 ? 9.18 13.961 30.875 1 54.53 1 MET B C 1
ATOM 2094 O O . MET B 1 1 ? 7.984 14.133 30.625 1 54.53 1 MET B O 1
ATOM 2098 N N . SER B 1 2 ? 10.031 14.344 29.969 1 79.44 2 SER B N 1
ATOM 2099 C CA . SER B 1 2 ? 9.734 14.656 28.578 1 79.44 2 SER B CA 1
ATOM 2100 C C . SER B 1 2 ? 9.016 13.492 27.891 1 79.44 2 SER B C 1
ATOM 2102 O O . SER B 1 2 ? 9.328 12.328 28.156 1 79.44 2 SER B O 1
ATOM 2104 N N . LYS B 1 3 ? 7.73 13.789 27.359 1 90.31 3 LYS B N 1
ATOM 2105 C CA . LYS B 1 3 ? 6.887 12.773 26.734 1 90.31 3 LYS B CA 1
ATOM 2106 C C . LYS B 1 3 ? 7.125 12.703 25.234 1 90.31 3 LYS B C 1
ATOM 2108 O O . LYS B 1 3 ? 7.582 13.68 24.625 1 90.31 3 LYS B O 1
ATOM 2113 N N . ASP B 1 4 ? 6.984 11.539 24.781 1 97.75 4 ASP B N 1
ATOM 2114 C CA . ASP B 1 4 ? 6.781 11.445 23.328 1 97.75 4 ASP B CA 1
ATOM 2115 C C . ASP B 1 4 ? 5.488 12.141 22.906 1 97.75 4 ASP B C 1
ATOM 2117 O O . ASP B 1 4 ? 4.457 12 23.578 1 97.75 4 ASP B O 1
ATOM 2121 N N . VAL B 1 5 ? 5.578 12.984 21.922 1 98.88 5 VAL B N 1
ATOM 2122 C CA . VAL B 1 5 ? 4.434 13.781 21.5 1 98.88 5 VAL B CA 1
ATOM 2123 C C . VAL B 1 5 ? 3.9 13.266 20.172 1 98.88 5 VAL B C 1
ATOM 2125 O O . VAL B 1 5 ? 4.676 12.938 19.266 1 98.88 5 VAL B O 1
ATOM 2128 N N . MET B 1 6 ? 2.594 13.172 20.078 1 98.88 6 MET B N 1
ATOM 2129 C CA . MET B 1 6 ? 1.884 12.883 18.828 1 98.88 6 MET B CA 1
ATOM 2130 C C . MET B 1 6 ? 1.075 14.094 18.375 1 98.88 6 MET B C 1
ATOM 2132 O O . MET B 1 6 ? 0.293 14.656 19.141 1 98.88 6 MET B O 1
ATOM 2136 N N . ILE B 1 7 ? 1.304 14.492 17.156 1 98.94 7 ILE B N 1
ATOM 2137 C CA . ILE B 1 7 ? 0.499 15.531 16.531 1 98.94 7 ILE B CA 1
ATOM 2138 C C . ILE B 1 7 ? -0.618 14.891 15.703 1 98.94 7 ILE B C 1
ATOM 2140 O O . ILE B 1 7 ? -0.361 14.023 14.867 1 98.94 7 ILE B O 1
ATOM 2144 N N . VAL B 1 8 ? -1.833 15.273 15.961 1 98.94 8 VAL B N 1
ATOM 2145 C CA . VAL B 1 8 ? -2.988 14.812 15.203 1 98.94 8 VAL B CA 1
ATOM 2146 C C . VAL B 1 8 ? -3.744 16 14.625 1 98.94 8 VAL B C 1
ATOM 2148 O O . VAL B 1 8 ? -4.125 16.922 15.359 1 98.94 8 VAL B O 1
ATOM 2151 N N . THR B 1 9 ? -3.875 16.031 13.32 1 98.81 9 THR B N 1
ATOM 2152 C CA . THR B 1 9 ? -4.68 17.078 12.711 1 98.81 9 THR B CA 1
ATOM 2153 C C . THR B 1 9 ? -5.988 16.516 12.172 1 98.81 9 THR B C 1
ATOM 2155 O O . THR B 1 9 ? -5.996 15.461 11.531 1 98.81 9 THR B O 1
ATOM 2158 N N . GLY B 1 10 ? -7.086 17.219 12.359 1 97.88 10 GLY B N 1
ATOM 2159 C CA . GLY B 1 10 ? -8.406 16.703 12.031 1 97.88 10 GLY B CA 1
ATOM 2160 C C . GLY B 1 10 ? -8.945 15.742 13.07 1 97.88 10 GLY B C 1
ATOM 2161 O O . GLY B 1 10 ? -8.578 14.562 13.078 1 97.88 10 GLY B O 1
ATOM 2162 N N . ALA B 1 11 ? -9.914 16.281 13.891 1 95.94 11 ALA B N 1
ATOM 2163 C CA . ALA B 1 11 ? -10.469 15.445 14.953 1 95.94 11 ALA B CA 1
ATOM 2164 C C . ALA B 1 11 ? -11.648 14.617 14.445 1 95.94 11 ALA B C 1
ATOM 2166 O O . ALA B 1 11 ? -12.727 14.625 15.047 1 95.94 11 ALA B O 1
ATOM 2167 N N . GLY B 1 12 ? -11.367 13.891 13.336 1 93.81 12 GLY B N 1
ATOM 2168 C CA . GLY B 1 12 ? -12.367 13 12.773 1 93.81 12 GLY B CA 1
ATOM 2169 C C . GLY B 1 12 ? -12.188 11.555 13.211 1 93.81 12 GLY B C 1
ATOM 2170 O O . GLY B 1 12 ? -11.281 11.242 13.984 1 93.81 12 GLY B O 1
ATOM 2171 N N . GLN B 1 13 ? -13.016 10.672 12.766 1 94.5 13 GLN B N 1
ATOM 2172 C CA . GLN B 1 13 ? -13.102 9.305 13.258 1 94.5 13 GLN B CA 1
ATOM 2173 C C . GLN B 1 13 ? -11.844 8.516 12.914 1 94.5 13 GLN B C 1
ATOM 2175 O O . GLN B 1 13 ? -11.383 7.699 13.719 1 94.5 13 GLN B O 1
ATOM 2180 N N . ILE B 1 14 ? -11.281 8.742 11.719 1 96.5 14 ILE B N 1
ATOM 2181 C CA . ILE B 1 14 ? -10.086 7.996 11.336 1 96.5 14 ILE B CA 1
ATOM 2182 C C . ILE B 1 14 ? -8.906 8.422 12.203 1 96.5 14 ILE B C 1
ATOM 2184 O O . ILE B 1 14 ? -8.203 7.582 12.758 1 96.5 14 ILE B O 1
ATOM 2188 N N . SER B 1 15 ? -8.734 9.742 12.383 1 97.69 15 SER B N 1
ATOM 2189 C CA . SER B 1 15 ? -7.656 10.25 13.227 1 97.69 15 SER B CA 1
ATOM 2190 C C . SER B 1 15 ? -7.793 9.75 14.664 1 97.69 15 SER B C 1
ATOM 2192 O O . SER B 1 15 ? -6.805 9.359 15.289 1 97.69 15 SER B O 1
ATOM 2194 N N . MET B 1 16 ? -9.023 9.727 15.141 1 97.06 16 MET B N 1
ATOM 2195 C CA . MET B 1 16 ? -9.25 9.297 16.516 1 97.06 16 MET B CA 1
ATOM 2196 C C . MET B 1 16 ? -8.969 7.809 16.672 1 97.06 16 MET B C 1
ATOM 2198 O O . MET B 1 16 ? -8.375 7.387 17.656 1 97.06 16 MET B O 1
ATOM 2202 N N . ALA B 1 17 ? -9.422 7.027 15.672 1 97.88 17 ALA B N 1
ATOM 2203 C CA . ALA B 1 17 ? -9.156 5.594 15.719 1 97.88 17 ALA B CA 1
ATOM 2204 C C . ALA B 1 17 ? -7.652 5.316 15.766 1 97.88 17 ALA B C 1
ATOM 2206 O O . ALA B 1 17 ? -7.199 4.453 16.516 1 97.88 17 ALA B O 1
ATOM 2207 N N . ILE B 1 18 ? -6.879 6.07 15.023 1 98.69 18 ILE B N 1
ATOM 2208 C CA . ILE B 1 18 ? -5.434 5.883 14.992 1 98.69 18 ILE B CA 1
ATOM 2209 C C . ILE B 1 18 ? -4.812 6.395 16.281 1 98.69 18 ILE B C 1
ATOM 2211 O O . ILE B 1 18 ? -3.975 5.723 16.891 1 98.69 18 ILE B O 1
ATOM 2215 N N . ALA B 1 19 ? -5.258 7.574 16.75 1 98.62 19 ALA B N 1
ATOM 2216 C CA . ALA B 1 19 ? -4.711 8.164 17.969 1 98.62 19 ALA B CA 1
ATOM 2217 C C . ALA B 1 19 ? -4.957 7.258 19.172 1 98.62 19 ALA B C 1
ATOM 2219 O O . ALA B 1 19 ? -4.098 7.137 20.047 1 98.62 19 ALA B O 1
ATOM 2220 N N . ARG B 1 20 ? -6.078 6.637 19.203 1 98 20 ARG B N 1
ATOM 2221 C CA . ARG B 1 20 ? -6.391 5.746 20.312 1 98 20 ARG B CA 1
ATOM 2222 C C . ARG B 1 20 ? -5.488 4.516 20.297 1 98 20 ARG B C 1
ATOM 2224 O O . ARG B 1 20 ? -5.098 4.02 21.344 1 98 20 ARG B O 1
ATOM 2231 N N . ARG B 1 21 ? -5.133 4.09 19.141 1 97.44 21 ARG B N 1
ATOM 2232 C CA . ARG B 1 21 ? -4.324 2.881 19.016 1 97.44 21 ARG B CA 1
ATOM 2233 C C . ARG B 1 21 ? -2.848 3.182 19.25 1 97.44 21 ARG B C 1
ATOM 2235 O O . ARG B 1 21 ? -2.125 2.357 19.812 1 97.44 21 ARG B O 1
ATOM 2242 N N . MET B 1 22 ? -2.436 4.363 18.859 1 98.12 22 MET B N 1
ATOM 2243 C CA . MET B 1 22 ? -0.996 4.598 18.797 1 98.12 22 MET B CA 1
ATOM 2244 C C . MET B 1 22 ? -0.575 5.691 19.766 1 98.12 22 MET B C 1
ATOM 2246 O O . MET B 1 22 ? 0.618 5.918 19.969 1 98.12 22 MET B O 1
ATOM 2250 N N . GLY B 1 23 ? -1.548 6.34 20.375 1 97.94 23 GLY B N 1
ATOM 2251 C CA . GLY B 1 23 ? -1.235 7.535 21.141 1 97.94 23 GLY B CA 1
ATOM 2252 C C . GLY B 1 23 ? -1.152 7.281 22.641 1 97.94 23 GLY B C 1
ATOM 2253 O O . GLY B 1 23 ? -0.874 8.195 23.406 1 97.94 23 GLY B O 1
ATOM 2254 N N . TYR B 1 24 ? -1.438 6.039 23.109 1 96.5 24 TYR B N 1
ATOM 2255 C CA . TYR B 1 24 ? -1.366 5.758 24.531 1 96.5 24 TYR B CA 1
ATOM 2256 C C . TYR B 1 24 ? 0.034 6.023 25.078 1 96.5 24 TYR B C 1
ATOM 2258 O O . TYR B 1 24 ? 1.029 5.727 24.406 1 96.5 24 TYR B O 1
ATOM 2266 N N . GLY B 1 25 ? 0.085 6.754 26.172 1 96.88 25 GLY B N 1
ATOM 2267 C CA . GLY B 1 25 ? 1.354 7.062 26.812 1 96.88 25 GLY B CA 1
ATOM 2268 C C . GLY B 1 25 ? 2.023 8.305 26.234 1 96.88 25 GLY B C 1
ATOM 2269 O O . GLY B 1 25 ? 3.057 8.742 26.75 1 96.88 25 GLY B O 1
ATOM 2270 N N . LYS B 1 26 ? 1.416 8.891 25.25 1 98.38 26 LYS B N 1
ATOM 2271 C CA . LYS B 1 26 ? 1.972 10.086 24.625 1 98.38 26 LYS B CA 1
ATOM 2272 C C . LYS B 1 26 ? 1.14 11.32 24.953 1 98.38 26 LYS B C 1
ATOM 2274 O O . LYS B 1 26 ? -0.002 11.203 25.406 1 98.38 26 LYS B O 1
ATOM 2279 N N . LYS B 1 27 ? 1.808 12.445 24.875 1 98.81 27 LYS B N 1
ATOM 2280 C CA . LYS B 1 27 ? 1.068 13.703 24.766 1 98.81 27 LYS B CA 1
ATOM 2281 C C . LYS B 1 27 ? 0.54 13.914 23.359 1 98.81 27 LYS B C 1
ATOM 2283 O O . LYS B 1 27 ? 1.3 13.852 22.391 1 98.81 27 LYS B O 1
ATOM 2288 N N . ILE B 1 28 ? -0.782 14.07 23.281 1 98.88 28 ILE B N 1
ATOM 2289 C CA . ILE B 1 28 ? -1.389 14.258 21.969 1 98.88 28 ILE B CA 1
ATOM 2290 C C . ILE B 1 28 ? -1.81 15.711 21.797 1 98.88 28 ILE B C 1
ATOM 2292 O O . ILE B 1 28 ? -2.57 16.25 22.609 1 98.88 28 ILE B O 1
ATOM 2296 N N . ILE B 1 29 ? -1.262 16.406 20.828 1 98.94 29 ILE B N 1
ATOM 2297 C CA . ILE B 1 29 ? -1.749 17.719 20.406 1 98.94 29 ILE B CA 1
ATOM 2298 C C . ILE B 1 29 ? -2.734 17.562 19.25 1 98.94 29 ILE B C 1
ATOM 2300 O O . ILE B 1 29 ? -2.35 17.172 18.141 1 98.94 29 ILE B O 1
ATOM 2304 N N . LEU B 1 30 ? -4 17.844 19.531 1 98.88 30 LEU B N 1
ATOM 2305 C CA . LEU B 1 30 ? -5.082 17.594 18.594 1 98.88 30 LEU B CA 1
ATOM 2306 C C . LEU B 1 30 ? -5.566 18.891 17.953 1 98.88 30 LEU B C 1
ATOM 2308 O O . LEU B 1 30 ? -6.215 19.703 18.609 1 98.88 30 LEU B O 1
ATOM 2312 N N . GLY B 1 31 ? -5.242 19.016 16.688 1 98.75 31 GLY B N 1
ATOM 2313 C CA . GLY B 1 31 ? -5.629 20.203 15.945 1 98.75 31 GLY B CA 1
ATOM 2314 C C . GLY B 1 31 ? -6.902 20.031 15.141 1 98.75 31 GLY B C 1
ATOM 2315 O O . GLY B 1 31 ? -7.082 19 14.477 1 98.75 31 GLY B O 1
ATOM 2316 N N . ASP B 1 32 ? -7.719 20.969 15.188 1 98.56 32 ASP B N 1
ATOM 2317 C CA . ASP B 1 32 ? -8.93 21.062 14.375 1 98.56 32 ASP B CA 1
ATOM 2318 C C . ASP B 1 32 ? -9.328 22.516 14.148 1 98.56 32 ASP B C 1
ATOM 2320 O O . ASP B 1 32 ? -9.125 23.359 15.016 1 98.56 32 ASP B O 1
ATOM 2324 N N . LYS B 1 33 ? -9.836 22.734 12.969 1 98.06 33 LYS B N 1
ATOM 2325 C CA . LYS B 1 33 ? -10.289 24.094 12.68 1 98.06 33 LYS B CA 1
ATOM 2326 C C . LYS B 1 33 ? -11.469 24.469 13.57 1 98.06 33 LYS B C 1
ATOM 2328 O O . LYS B 1 33 ? -11.602 25.625 13.969 1 98.06 33 LYS B O 1
ATOM 2333 N N . ASN B 1 34 ? -12.32 23.531 13.828 1 97.62 34 ASN B N 1
ATOM 2334 C CA . ASN B 1 34 ? -13.43 23.719 14.758 1 97.62 34 ASN B CA 1
ATOM 2335 C C . ASN B 1 34 ? -12.992 23.516 16.203 1 97.62 34 ASN B C 1
ATOM 2337 O O . ASN B 1 34 ? -12.844 22.375 16.656 1 97.62 34 ASN B O 1
ATOM 2341 N N . GLU B 1 35 ? -12.891 24.594 16.922 1 97.38 35 GLU B N 1
ATOM 2342 C CA . GLU B 1 35 ? -12.391 24.547 18.281 1 97.38 35 GLU B CA 1
ATOM 2343 C C . GLU B 1 35 ? -13.281 23.703 19.188 1 97.38 35 GLU B C 1
ATOM 2345 O O . GLU B 1 35 ? -12.797 22.969 20.047 1 97.38 35 GLU B O 1
ATOM 2350 N N . ASN B 1 36 ? -14.586 23.844 19 1 98.12 36 ASN B N 1
ATOM 2351 C CA . ASN B 1 36 ? -15.523 23.078 19.812 1 98.12 36 ASN B CA 1
ATOM 2352 C C . ASN B 1 36 ? -15.367 21.578 19.578 1 98.12 36 ASN B C 1
ATOM 2354 O O . ASN B 1 36 ? -15.438 20.781 20.516 1 98.12 36 ASN B O 1
ATOM 2358 N N . ASN B 1 37 ? -15.133 21.234 18.359 1 97 37 ASN B N 1
ATOM 2359 C CA . ASN B 1 37 ? -14.922 19.828 18.047 1 97 37 ASN B CA 1
ATOM 2360 C C . ASN B 1 37 ? -13.625 19.312 18.672 1 97 37 ASN B C 1
ATOM 2362 O O . ASN B 1 37 ? -13.609 18.219 19.25 1 97 37 ASN B O 1
ATOM 2366 N N . ALA B 1 38 ? -12.562 20.062 18.578 1 98.06 38 ALA B N 1
ATOM 2367 C CA . ALA B 1 38 ? -11.281 19.688 19.172 1 98.06 38 ALA B CA 1
ATOM 2368 C C . ALA B 1 38 ? -11.414 19.484 20.672 1 98.06 38 ALA B C 1
ATOM 2370 O O . ALA B 1 38 ? -10.906 18.5 21.219 1 98.06 38 ALA B O 1
ATOM 2371 N N . GLN B 1 39 ? -12.148 20.391 21.297 1 98.5 39 GLN B N 1
ATOM 2372 C CA . GLN B 1 39 ? -12.344 20.312 22.734 1 98.5 39 GLN B CA 1
ATOM 2373 C C . GLN B 1 39 ? -13.172 19.094 23.125 1 98.5 39 GLN B C 1
ATOM 2375 O O . GLN B 1 39 ? -12.828 18.375 24.062 1 98.5 39 GLN B O 1
ATOM 2380 N N . ALA B 1 40 ? -14.227 18.891 22.406 1 98.19 40 ALA B N 1
ATOM 2381 C CA . ALA B 1 40 ? -15.125 17.781 22.719 1 98.19 40 ALA B CA 1
ATOM 2382 C C . ALA B 1 40 ? -14.414 16.438 22.578 1 98.19 40 ALA B C 1
ATOM 2384 O O . ALA B 1 40 ? -14.516 15.578 23.453 1 98.19 40 ALA B O 1
ATOM 2385 N N . VAL B 1 41 ? -13.68 16.281 21.5 1 97.94 41 VAL B N 1
ATOM 2386 C CA . VAL B 1 41 ? -12.961 15.047 21.25 1 97.94 41 VAL B CA 1
ATOM 2387 C C . VAL B 1 41 ? -11.852 14.867 22.297 1 97.94 41 VAL B C 1
ATOM 2389 O O . VAL B 1 41 ? -11.656 13.773 22.828 1 97.94 41 VAL B O 1
ATOM 2392 N N . SER B 1 42 ? -11.156 15.938 22.609 1 98.5 42 SER B N 1
ATOM 2393 C CA . SER B 1 42 ? -10.109 15.883 23.609 1 98.5 42 SER B CA 1
ATOM 2394 C C . SER B 1 42 ? -10.656 15.453 24.969 1 98.5 42 SER B C 1
ATOM 2396 O O . SER B 1 42 ? -10.039 14.656 25.672 1 98.5 42 SER B O 1
ATOM 2398 N N . LYS B 1 43 ? -11.797 16 25.328 1 98.5 43 LYS B N 1
ATOM 2399 C CA . LYS B 1 43 ? -12.43 15.656 26.594 1 98.5 43 LYS B CA 1
ATOM 2400 C C . LYS B 1 43 ? -12.742 14.164 26.672 1 98.5 43 LYS B C 1
ATOM 2402 O O . LYS B 1 43 ? -12.445 13.508 27.672 1 98.5 43 LYS B O 1
ATOM 2407 N N . ILE B 1 44 ? -13.289 13.664 25.609 1 98 44 ILE B N 1
ATOM 2408 C CA . ILE B 1 44 ? -13.633 12.25 25.547 1 98 44 ILE B CA 1
ATOM 2409 C C . ILE B 1 44 ? -12.375 11.398 25.703 1 98 44 ILE B C 1
ATOM 2411 O O . ILE B 1 44 ? -12.359 10.438 26.469 1 98 44 ILE B O 1
ATOM 2415 N N . MET B 1 45 ? -11.312 11.758 25.047 1 98.31 45 MET B N 1
ATOM 2416 C CA . MET B 1 45 ? -10.055 11.023 25.094 1 98.31 45 MET B CA 1
ATOM 2417 C C . MET B 1 45 ? -9.422 11.109 26.469 1 98.31 45 MET B C 1
ATOM 2419 O O . MET B 1 45 ? -8.992 10.102 27.031 1 98.31 45 MET B O 1
ATOM 2423 N N . ASN B 1 46 ? -9.445 12.242 27.016 1 98.5 46 ASN B N 1
ATOM 2424 C CA . ASN B 1 46 ? -8.852 12.43 28.328 1 98.5 46 ASN B CA 1
ATOM 2425 C C . ASN B 1 46 ? -9.602 11.641 29.391 1 98.5 46 ASN B C 1
ATOM 2427 O O . ASN B 1 46 ? -8.992 11.07 30.297 1 98.5 46 ASN B O 1
ATOM 2431 N N . GLN B 1 47 ? -10.875 11.609 29.25 1 98.31 47 GLN B N 1
ATOM 2432 C CA . GLN B 1 47 ? -11.695 10.859 30.188 1 98.31 47 GLN B CA 1
ATOM 2433 C C . GLN B 1 47 ? -11.523 9.352 29.984 1 98.31 47 GLN B C 1
ATOM 2435 O O . GLN B 1 47 ? -12.023 8.555 30.781 1 98.31 47 GLN B O 1
ATOM 2440 N N . SER B 1 48 ? -10.836 9.016 28.922 1 97.38 48 SER B N 1
ATOM 2441 C CA . SER B 1 48 ? -10.531 7.613 28.672 1 97.38 48 SER B CA 1
ATOM 2442 C C . SER B 1 48 ? -9.07 7.297 28.953 1 97.38 48 SER B C 1
ATOM 2444 O O . SER B 1 48 ? -8.555 6.27 28.516 1 97.38 48 SER B O 1
ATOM 2446 N N . GLY B 1 49 ? -8.312 8.195 29.547 1 98 49 GLY B N 1
ATOM 2447 C CA . GLY B 1 49 ? -6.973 7.918 30.031 1 98 49 GLY B CA 1
ATOM 2448 C C . GLY B 1 49 ? -5.883 8.484 29.156 1 98 49 GLY B C 1
ATOM 2449 O O . GLY B 1 49 ? -4.695 8.312 29.422 1 98 49 GLY B O 1
ATOM 2450 N N . PHE B 1 50 ? -6.242 9.133 28.125 1 98.5 50 PHE B N 1
ATOM 2451 C CA . PHE B 1 50 ? -5.242 9.75 27.25 1 98.5 50 PHE B CA 1
ATOM 2452 C C . PHE B 1 50 ? -4.852 11.125 27.766 1 98.5 50 PHE B C 1
ATOM 2454 O O . PHE B 1 50 ? -5.426 11.617 28.75 1 98.5 50 PHE B O 1
ATOM 2461 N N . ASP B 1 51 ? -3.854 11.648 27.219 1 98.56 51 ASP B N 1
ATOM 2462 C CA . ASP B 1 51 ? -3.381 13 27.5 1 98.56 51 ASP B CA 1
ATOM 2463 C C . ASP B 1 51 ? -3.432 13.875 26.25 1 98.56 51 ASP B C 1
ATOM 2465 O O . ASP B 1 51 ? -2.449 13.961 25.516 1 98.56 51 ASP B O 1
ATOM 2469 N N . VAL B 1 52 ? -4.57 14.547 26.078 1 98.69 52 VAL B N 1
ATOM 2470 C CA . VAL B 1 52 ? -4.828 15.25 24.828 1 98.69 52 VAL B CA 1
ATOM 2471 C C . VAL B 1 52 ? -4.973 16.75 25.094 1 98.69 52 VAL B C 1
ATOM 2473 O O . VAL B 1 52 ? -5.691 17.156 26.016 1 98.69 52 VAL B O 1
ATOM 2476 N N . GLU B 1 53 ? -4.273 17.547 24.359 1 98.56 53 GLU B N 1
ATOM 2477 C CA . GLU B 1 53 ? -4.395 19 24.328 1 98.56 53 GLU B CA 1
ATOM 2478 C C . GLU B 1 53 ? -5.02 19.484 23.031 1 98.56 53 GLU B C 1
ATOM 2480 O O . GLU B 1 53 ? -4.43 19.344 21.953 1 98.56 53 GLU B O 1
ATOM 2485 N N . PRO B 1 54 ? -6.273 20.016 23.141 1 98.69 54 PRO B N 1
ATOM 2486 C CA . PRO B 1 54 ? -6.871 20.562 21.922 1 98.69 54 PRO B CA 1
ATOM 2487 C C . PRO B 1 54 ? -6.18 21.828 21.438 1 98.69 54 PRO B C 1
ATOM 2489 O O . PRO B 1 54 ? -5.668 22.609 22.25 1 98.69 54 PRO B O 1
ATOM 2492 N N . PHE B 1 55 ? -6.145 22.016 20.156 1 98.69 55 PHE B N 1
ATOM 2493 C CA . PHE B 1 55 ? -5.527 23.172 19.531 1 98.69 55 PHE B CA 1
ATOM 2494 C C . PHE B 1 55 ? -6.324 23.609 18.312 1 98.69 55 PHE B C 1
ATOM 2496 O O . PHE B 1 55 ? -6.574 22.812 17.406 1 98.69 55 PHE B O 1
ATOM 2503 N N . MET B 1 56 ? -6.812 24.859 18.266 1 98.5 56 MET B N 1
ATOM 2504 C CA . MET B 1 56 ? -7.473 25.359 17.062 1 98.5 56 MET B CA 1
ATOM 2505 C C . MET B 1 56 ? -6.461 25.578 15.945 1 98.5 56 MET B C 1
ATOM 2507 O O . MET B 1 56 ? -5.574 26.422 16.062 1 98.5 56 MET B O 1
ATOM 2511 N N . MET B 1 57 ? -6.574 24.844 14.93 1 97.81 57 MET B N 1
ATOM 2512 C CA . MET B 1 57 ? -5.594 24.891 13.852 1 97.81 57 MET B CA 1
ATOM 2513 C C . MET B 1 57 ? -6.281 24.953 12.492 1 97.81 57 MET B C 1
ATOM 2515 O O . MET B 1 57 ? -7.207 24.188 12.219 1 97.81 57 MET B O 1
ATOM 2519 N N . ASP B 1 58 ? -5.828 25.875 11.703 1 98.62 58 ASP B N 1
ATOM 2520 C CA . ASP B 1 58 ? -6.312 26.047 10.336 1 98.62 58 ASP B CA 1
ATOM 2521 C C . ASP B 1 58 ? -5.293 25.516 9.328 1 98.62 58 ASP B C 1
ATOM 2523 O O . ASP B 1 58 ? -4.25 26.141 9.109 1 98.62 58 ASP B O 1
ATOM 2527 N N . MET B 1 59 ? -5.641 24.422 8.672 1 98.5 59 MET B N 1
ATOM 2528 C CA . MET B 1 59 ? -4.754 23.766 7.715 1 98.5 59 MET B CA 1
ATOM 2529 C C . MET B 1 59 ? -4.434 24.703 6.547 1 98.5 59 MET B C 1
ATOM 2531 O O . MET B 1 59 ? -3.434 24.5 5.855 1 98.5 59 MET B O 1
ATOM 2535 N N . SER B 1 60 ? -5.273 25.656 6.289 1 98.31 60 SER B N 1
ATOM 2536 C CA . SER B 1 60 ? -5.059 26.547 5.148 1 98.31 60 SER B CA 1
ATOM 2537 C C . SER B 1 60 ? -4.012 27.609 5.457 1 98.31 60 SER B C 1
ATOM 2539 O O . SER B 1 60 ? -3.631 28.391 4.578 1 98.31 60 SER B O 1
ATOM 2541 N N . SER B 1 61 ? -3.527 27.656 6.719 1 98.69 61 SER B N 1
ATOM 2542 C CA . SER B 1 61 ? -2.633 28.719 7.18 1 98.69 61 SER B CA 1
ATOM 2543 C C . SER B 1 61 ? -1.296 28.141 7.641 1 98.69 61 SER B C 1
ATOM 2545 O O . SER B 1 61 ? -1.229 27.453 8.656 1 98.69 61 SER B O 1
ATOM 2547 N N . ARG B 1 62 ? -0.254 28.531 6.969 1 98.69 62 ARG B N 1
ATOM 2548 C CA . ARG B 1 62 ? 1.088 28.125 7.363 1 98.69 62 ARG B CA 1
ATOM 2549 C C . ARG B 1 62 ? 1.386 28.531 8.805 1 98.69 62 ARG B C 1
ATOM 2551 O O . ARG B 1 62 ? 1.939 27.75 9.578 1 98.69 62 ARG B O 1
ATOM 2558 N N . THR B 1 63 ? 1.026 29.766 9.078 1 98.81 63 THR B N 1
ATOM 2559 C CA . THR B 1 63 ? 1.306 30.281 10.414 1 98.81 63 THR B CA 1
ATOM 2560 C C . THR B 1 63 ? 0.562 29.469 11.469 1 98.81 63 THR B C 1
ATOM 2562 O O . THR B 1 63 ? 1.096 29.203 12.555 1 98.81 63 THR B O 1
ATOM 2565 N N . SER B 1 64 ? -0.642 29.062 11.172 1 98.88 64 SER B N 1
ATOM 2566 C CA . SER B 1 64 ? -1.419 28.25 12.094 1 98.88 64 SER B CA 1
ATOM 2567 C C . SER B 1 64 ? -0.787 26.875 12.281 1 98.88 64 SER B C 1
ATOM 2569 O O . SER B 1 64 ? -0.688 26.375 13.406 1 98.88 64 SER B O 1
ATOM 2571 N N . ILE B 1 65 ? -0.322 26.25 11.25 1 98.88 65 ILE B N 1
ATOM 2572 C CA . ILE B 1 65 ? 0.343 24.953 11.289 1 98.88 65 ILE B CA 1
ATOM 2573 C C . ILE B 1 65 ? 1.63 25.062 12.102 1 98.88 65 ILE B C 1
ATOM 2575 O O . ILE B 1 65 ? 1.884 24.234 12.984 1 98.88 65 ILE B O 1
ATOM 2579 N N . GLN B 1 66 ? 2.369 26.094 11.812 1 98.88 66 GLN B N 1
ATOM 2580 C CA . GLN B 1 66 ? 3.623 26.312 12.531 1 98.88 66 GLN B CA 1
ATOM 2581 C C . GLN B 1 66 ? 3.377 26.5 14.023 1 98.88 66 GLN B C 1
ATOM 2583 O O . GLN B 1 66 ? 4.145 25.984 14.852 1 98.88 66 GLN B O 1
ATOM 2588 N N . ALA B 1 67 ? 2.348 27.188 14.359 1 98.88 67 ALA B N 1
ATOM 2589 C CA . ALA B 1 67 ? 2.016 27.406 15.766 1 98.88 67 ALA B CA 1
ATOM 2590 C C . ALA B 1 67 ? 1.7 26.078 16.469 1 98.88 67 ALA B C 1
ATOM 2592 O O . ALA B 1 67 ? 2.105 25.875 17.609 1 98.88 67 ALA B O 1
ATOM 2593 N N . MET B 1 68 ? 0.985 25.203 15.836 1 98.81 68 MET B N 1
ATOM 2594 C CA . MET B 1 68 ? 0.665 23.906 16.422 1 98.81 68 MET B CA 1
ATOM 2595 C C . MET B 1 68 ? 1.925 23.078 16.609 1 98.81 68 MET B C 1
ATOM 2597 O O . MET B 1 68 ? 2.102 22.422 17.656 1 98.81 68 MET B O 1
ATOM 2601 N N . VAL B 1 69 ? 2.76 23.047 15.578 1 98.94 69 VAL B N 1
ATOM 2602 C CA . VAL B 1 69 ? 4.008 22.281 15.648 1 98.94 69 VAL B CA 1
ATOM 2603 C C . VAL B 1 69 ? 4.871 22.812 16.797 1 98.94 69 VAL B C 1
ATOM 2605 O O . VAL B 1 69 ? 5.438 22.047 17.562 1 98.94 69 VAL B O 1
ATOM 2608 N N . GLN B 1 70 ? 4.91 24.156 16.875 1 98.75 70 GLN B N 1
ATOM 2609 C CA . GLN B 1 70 ? 5.652 24.75 17.969 1 98.75 70 GLN B CA 1
ATOM 2610 C C . GLN B 1 70 ? 5.074 24.344 19.328 1 98.75 70 GLN B C 1
ATOM 2612 O O . GLN B 1 70 ? 5.816 24 20.25 1 98.75 70 GLN B O 1
ATOM 2617 N N . LYS B 1 71 ? 3.777 24.406 19.438 1 98.44 71 LYS B N 1
ATOM 2618 C CA . LYS B 1 71 ? 3.115 23.984 20.672 1 98.44 71 LYS B CA 1
ATOM 2619 C C . LYS B 1 71 ? 3.5 22.562 21.031 1 98.44 71 LYS B C 1
ATOM 2621 O O . LYS B 1 71 ? 3.746 22.266 22.203 1 98.44 71 LYS B O 1
ATOM 2626 N N . ALA B 1 72 ? 3.521 21.656 20.125 1 98.62 72 ALA B N 1
ATOM 2627 C CA . ALA B 1 72 ? 3.871 20.25 20.344 1 98.62 72 ALA B CA 1
ATOM 2628 C C . ALA B 1 72 ? 5.273 20.125 20.938 1 98.62 72 ALA B C 1
ATOM 2630 O O . ALA B 1 72 ? 5.496 19.328 21.844 1 98.62 72 ALA B O 1
ATOM 2631 N N . THR B 1 73 ? 6.215 20.922 20.469 1 98.25 73 THR B N 1
ATOM 2632 C CA . THR B 1 73 ? 7.605 20.797 20.891 1 98.25 73 THR B CA 1
ATOM 2633 C C . THR B 1 73 ? 7.77 21.25 22.328 1 98.25 73 THR B C 1
ATOM 2635 O O . THR B 1 73 ? 8.781 20.969 22.969 1 98.25 73 THR B O 1
ATOM 2638 N N . GLU B 1 74 ? 6.77 21.984 22.828 1 97.44 74 GLU B N 1
ATOM 2639 C CA . GLU B 1 74 ? 6.824 22.422 24.219 1 97.44 74 GLU B CA 1
ATOM 2640 C C . GLU B 1 74 ? 6.637 21.25 25.188 1 97.44 74 GLU B C 1
ATOM 2642 O O . GLU B 1 74 ? 7.008 21.344 26.359 1 97.44 74 GLU B O 1
ATOM 2647 N N . TYR B 1 75 ? 6.082 20.172 24.719 1 97.94 75 TYR B N 1
ATOM 2648 C CA . TYR B 1 75 ? 5.707 19.078 25.609 1 97.94 75 TYR B CA 1
ATOM 2649 C C . TYR B 1 75 ? 6.754 17.969 25.594 1 97.94 75 TYR B C 1
ATOM 2651 O O . TYR B 1 75 ? 6.777 17.109 26.484 1 97.94 75 TYR B O 1
ATOM 2659 N N . GLY B 1 76 ? 7.602 17.953 24.547 1 97.94 76 GLY B N 1
ATOM 2660 C CA . GLY B 1 76 ? 8.625 16.922 24.422 1 97.94 76 GLY B CA 1
ATOM 2661 C C . GLY B 1 76 ? 9.016 16.641 22.984 1 97.94 76 GLY B C 1
ATOM 2662 O O . GLY B 1 76 ? 8.914 17.516 22.125 1 97.94 76 GLY B O 1
ATOM 2663 N N . GLU B 1 77 ? 9.57 15.438 22.75 1 98.44 77 GLU B N 1
ATOM 2664 C CA . GLU B 1 77 ? 10.016 15.055 21.422 1 98.44 77 GLU B CA 1
ATOM 2665 C C . GLU B 1 77 ? 8.828 14.672 20.531 1 98.44 77 GLU B C 1
ATOM 2667 O O . GLU B 1 77 ? 7.996 13.852 20.922 1 98.44 77 GLU B O 1
ATOM 2672 N N . VAL B 1 78 ? 8.75 15.227 19.406 1 98.81 78 VAL B N 1
ATOM 2673 C CA . VAL B 1 78 ? 7.723 14.852 18.438 1 98.81 78 VAL B CA 1
ATOM 2674 C C . VAL B 1 78 ? 8.062 13.508 17.812 1 98.81 78 VAL B C 1
ATOM 2676 O O . VAL B 1 78 ? 9.047 13.398 17.062 1 98.81 78 VAL B O 1
ATOM 2679 N N . LYS B 1 79 ? 7.195 12.508 18.078 1 98.75 79 LYS B N 1
ATOM 2680 C CA . LYS B 1 79 ? 7.52 11.148 17.656 1 98.75 79 LYS B CA 1
ATOM 2681 C C . LYS B 1 79 ? 6.477 10.609 16.672 1 98.75 79 LYS B C 1
ATOM 2683 O O . LYS B 1 79 ? 6.676 9.562 16.062 1 98.75 79 LYS B O 1
ATOM 2688 N N . ALA B 1 80 ? 5.363 11.367 16.531 1 98.88 80 ALA B N 1
ATOM 2689 C CA . ALA B 1 80 ? 4.324 10.82 15.672 1 98.88 80 ALA B CA 1
ATOM 2690 C C . ALA B 1 80 ? 3.484 11.938 15.055 1 98.88 80 ALA B C 1
ATOM 2692 O O . ALA B 1 80 ? 3.203 12.945 15.703 1 98.88 80 ALA B O 1
ATOM 2693 N N . LEU B 1 81 ? 3.084 11.695 13.836 1 98.94 81 LEU B N 1
ATOM 2694 C CA . LEU B 1 81 ? 2.141 12.555 13.117 1 98.94 81 LEU B CA 1
ATOM 2695 C C . LEU B 1 81 ? 1.008 11.727 12.516 1 98.94 81 LEU B C 1
ATOM 2697 O O . LEU B 1 81 ? 1.251 10.695 11.891 1 98.94 81 LEU B O 1
ATOM 2701 N N . VAL B 1 82 ? -0.188 12.109 12.781 1 98.94 82 VAL B N 1
ATOM 2702 C CA . VAL B 1 82 ? -1.365 11.641 12.055 1 98.94 82 VAL B CA 1
ATOM 2703 C C . VAL B 1 82 ? -2.096 12.828 11.43 1 98.94 82 VAL B C 1
ATOM 2705 O O . VAL B 1 82 ? -2.6 13.703 12.141 1 98.94 82 VAL B O 1
ATOM 2708 N N . CYS B 1 83 ? -2.133 12.836 10.156 1 98.88 83 CYS B N 1
ATOM 2709 C CA . CYS B 1 83 ? -2.842 13.906 9.461 1 98.88 83 CYS B CA 1
ATOM 2710 C C . CYS B 1 83 ? -4.129 13.391 8.828 1 98.88 83 CYS B C 1
ATOM 2712 O O . CYS B 1 83 ? -4.09 12.742 7.781 1 98.88 83 CYS B O 1
ATOM 2714 N N . GLY B 1 84 ? -5.227 13.695 9.406 1 98.19 84 GLY B N 1
ATOM 2715 C CA . GLY B 1 84 ? -6.52 13.336 8.852 1 98.19 84 GLY B CA 1
ATOM 2716 C C . GLY B 1 84 ? -7.379 14.547 8.516 1 98.19 84 GLY B C 1
ATOM 2717 O O . GLY B 1 84 ? -8.539 14.398 8.133 1 98.19 84 GLY B O 1
ATOM 2718 N N . ALA B 1 85 ? -6.789 15.758 8.672 1 97.62 85 ALA B N 1
ATOM 2719 C CA . ALA B 1 85 ? -7.52 16.984 8.375 1 97.62 85 ALA B CA 1
ATOM 2720 C C . ALA B 1 85 ? -7.758 17.141 6.871 1 97.62 85 ALA B C 1
ATOM 2722 O O . ALA B 1 85 ? -6.887 16.812 6.062 1 97.62 85 ALA B O 1
ATOM 2723 N N . GLY B 1 86 ? -8.859 17.609 6.492 1 95.31 86 GLY B N 1
ATOM 2724 C CA . GLY B 1 86 ? -9.219 17.875 5.105 1 95.31 86 GLY B CA 1
ATOM 2725 C C . GLY B 1 86 ? -10.68 18.25 4.93 1 95.31 86 GLY B C 1
ATOM 2726 O O . GLY B 1 86 ? -11.43 18.312 5.906 1 95.31 86 GLY B O 1
ATOM 2727 N N . VAL B 1 87 ? -11.008 18.641 3.758 1 95.12 87 VAL B N 1
ATOM 2728 C CA . VAL B 1 87 ? -12.383 18.969 3.404 1 95.12 87 VAL B CA 1
ATOM 2729 C C . VAL B 1 87 ? -12.859 18.047 2.279 1 95.12 87 VAL B C 1
ATOM 2731 O O . VAL B 1 87 ? -12.047 17.516 1.526 1 95.12 87 VAL B O 1
ATOM 2734 N N . SER B 1 88 ? -14.148 17.875 2.225 1 90.81 88 SER B N 1
ATOM 2735 C CA . SER B 1 88 ? -14.75 17 1.216 1 90.81 88 SER B CA 1
ATOM 2736 C C . SER B 1 88 ? -15.055 17.781 -0.064 1 90.81 88 SER B C 1
ATOM 2738 O O . SER B 1 88 ? -15.406 18.953 -0.014 1 90.81 88 SER B O 1
ATOM 2740 N N . PRO B 1 89 ? -14.961 17.078 -1.159 1 90.19 89 PRO B N 1
ATOM 2741 C CA . PRO B 1 89 ? -15.289 17.75 -2.418 1 90.19 89 PRO B CA 1
ATOM 2742 C C . PRO B 1 89 ? -16.75 18.203 -2.49 1 90.19 89 PRO B C 1
ATOM 2744 O O . PRO B 1 89 ? -17.078 19.109 -3.252 1 90.19 89 PRO B O 1
ATOM 2747 N N . SER B 1 90 ? -17.594 17.625 -1.735 1 86.69 90 SER B N 1
ATOM 2748 C CA . SER B 1 90 ? -19.016 17.984 -1.773 1 86.69 90 SER B CA 1
ATOM 2749 C C . SER B 1 90 ? -19.297 19.188 -0.877 1 86.69 90 SER B C 1
ATOM 2751 O O . SER B 1 90 ? -20.375 19.766 -0.955 1 86.69 90 SER B O 1
ATOM 2753 N N . GLN B 1 91 ? -18.297 19.609 -0.113 1 88.19 91 GLN B N 1
ATOM 2754 C CA . GLN B 1 91 ? -18.641 20.609 0.894 1 88.19 91 GLN B CA 1
ATOM 2755 C C . GLN B 1 91 ? -17.719 21.812 0.799 1 88.19 91 GLN B C 1
ATOM 2757 O O . GLN B 1 91 ? -17.812 22.734 1.619 1 88.19 91 GLN B O 1
ATOM 2762 N N . ALA B 1 92 ? -16.844 21.797 -0.123 1 95.06 92 ALA B N 1
ATOM 2763 C CA . ALA B 1 92 ? -15.867 22.875 -0.216 1 95.06 92 ALA B CA 1
ATOM 2764 C C . ALA B 1 92 ? -15.648 23.297 -1.668 1 95.06 92 ALA B C 1
ATOM 2766 O O . ALA B 1 92 ? -15.859 22.5 -2.588 1 95.06 92 ALA B O 1
ATOM 2767 N N . SER B 1 93 ? -15.297 24.547 -1.849 1 97.31 93 SER B N 1
ATOM 2768 C CA . SER B 1 93 ? -14.961 25.047 -3.182 1 97.31 93 SER B CA 1
ATOM 2769 C C . SER B 1 93 ? -13.625 24.5 -3.658 1 97.31 93 SER B C 1
ATOM 2771 O O . SER B 1 93 ? -12.852 23.953 -2.863 1 97.31 93 SER B O 1
ATOM 2773 N N . ILE B 1 94 ? -13.367 24.609 -4.938 1 98.06 94 ILE B N 1
ATOM 2774 C CA . ILE B 1 94 ? -12.109 24.188 -5.547 1 98.06 94 ILE B CA 1
ATOM 2775 C C . ILE B 1 94 ? -10.938 24.844 -4.82 1 98.06 94 ILE B C 1
ATOM 2777 O O . ILE B 1 94 ? -9.984 24.172 -4.43 1 98.06 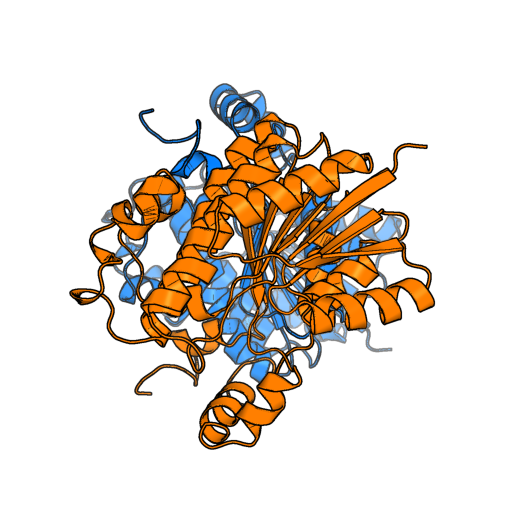94 ILE B O 1
ATOM 2781 N N . GLU B 1 95 ? -11.078 26.1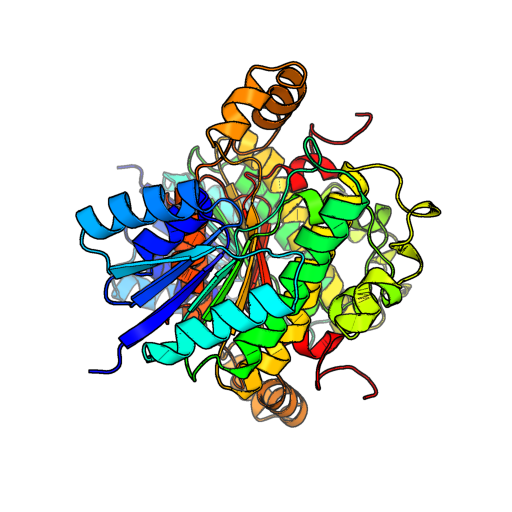41 -4.566 1 97.88 95 GLU B N 1
ATOM 2782 C CA . GLU B 1 95 ? -10 26.906 -3.939 1 97.88 95 GLU B CA 1
ATOM 2783 C C . GLU B 1 95 ? -9.719 26.406 -2.525 1 97.88 95 GLU B C 1
ATOM 2785 O O . GLU B 1 95 ? -8.562 26.266 -2.133 1 97.88 95 GLU B O 1
ATOM 2790 N N . VAL B 1 96 ? -10.75 26.156 -1.822 1 98.12 96 VAL B N 1
ATOM 2791 C CA . VAL B 1 96 ? -10.609 25.703 -0.439 1 98.12 96 VAL B CA 1
ATOM 2792 C C . VAL B 1 96 ? -9.977 24.312 -0.406 1 98.12 96 VAL B C 1
ATOM 2794 O O . VAL B 1 96 ? -9.102 24.047 0.416 1 98.12 96 VAL B O 1
ATOM 2797 N N . ILE B 1 97 ? -10.383 23.438 -1.286 1 98.38 97 ILE B N 1
ATOM 2798 C CA . ILE B 1 97 ? -9.828 22.078 -1.359 1 98.38 97 ILE B CA 1
ATOM 2799 C C . ILE B 1 97 ? -8.328 22.156 -1.637 1 98.38 97 ILE B C 1
ATOM 2801 O O . ILE B 1 97 ? -7.535 21.5 -0.952 1 98.38 97 ILE B O 1
ATOM 2805 N N . LEU B 1 98 ? -7.914 22.953 -2.572 1 98.62 98 LEU B N 1
ATOM 2806 C CA . LEU B 1 98 ? -6.5 23.078 -2.914 1 98.62 98 LEU B CA 1
ATOM 2807 C C . LEU B 1 98 ? -5.715 23.703 -1.769 1 98.62 98 LEU B C 1
ATOM 2809 O O . LEU B 1 98 ? -4.605 23.25 -1.455 1 98.62 98 LEU B O 1
ATOM 2813 N N . GLN B 1 99 ? -6.285 24.672 -1.129 1 98.69 99 GLN B N 1
ATOM 2814 C CA . GLN B 1 99 ? -5.609 25.391 -0.046 1 98.69 99 GLN B CA 1
ATOM 2815 C C . GLN B 1 99 ? -5.453 24.484 1.181 1 98.69 99 GLN B C 1
ATOM 2817 O O . GLN B 1 99 ? -4.402 24.5 1.828 1 98.69 99 GLN B O 1
ATOM 2822 N N . VAL B 1 100 ? -6.434 23.734 1.502 1 98.69 100 VAL B N 1
ATOM 2823 C CA . VAL B 1 100 ? -6.461 22.953 2.729 1 98.69 100 VAL B CA 1
ATOM 2824 C C . VAL B 1 100 ? -5.844 21.578 2.469 1 98.69 100 VAL B C 1
ATOM 2826 O O . VAL B 1 100 ? -4.82 21.219 3.062 1 98.69 100 VAL B O 1
ATOM 2829 N N . ASP B 1 101 ? -6.418 20.812 1.517 1 98.69 101 ASP B N 1
ATOM 2830 C CA . ASP B 1 101 ? -6.07 19.406 1.349 1 98.69 101 ASP B CA 1
ATOM 2831 C C . ASP B 1 101 ? -4.738 19.25 0.617 1 98.69 101 ASP B C 1
ATOM 2833 O O . ASP B 1 101 ? -4.023 18.266 0.816 1 98.69 101 ASP B O 1
ATOM 2837 N N . LEU B 1 102 ? -4.484 20.172 -0.286 1 98.81 102 LEU B N 1
ATOM 2838 C CA . LEU B 1 102 ? -3.252 20.062 -1.059 1 98.81 102 LEU B CA 1
ATOM 2839 C C . LEU B 1 102 ? -2.119 20.844 -0.393 1 98.81 102 LEU B C 1
ATOM 2841 O O . LEU B 1 102 ? -1.156 20.234 0.095 1 98.81 102 LEU B O 1
ATOM 2845 N N . TYR B 1 103 ? -2.262 22.172 -0.263 1 98.81 103 TYR B N 1
ATOM 2846 C CA . TYR B 1 103 ? -1.228 23.047 0.266 1 98.81 103 TYR B CA 1
ATOM 2847 C C . TYR B 1 103 ? -1.004 22.797 1.752 1 98.81 103 TYR B C 1
ATOM 2849 O O . TYR B 1 103 ? 0.133 22.609 2.193 1 98.81 103 TYR B O 1
ATOM 2857 N N . GLY B 1 104 ? -2 22.797 2.514 1 98.94 104 GLY B N 1
ATOM 2858 C CA . GLY B 1 104 ? -1.895 22.641 3.957 1 98.94 104 GLY B CA 1
ATOM 2859 C C . GLY B 1 104 ? -1.192 21.359 4.367 1 98.94 104 GLY B C 1
ATOM 2860 O O . GLY B 1 104 ? -0.323 21.375 5.238 1 98.94 104 GLY B O 1
ATOM 2861 N N . THR B 1 105 ? -1.568 20.266 3.738 1 98.94 105 THR B N 1
ATOM 2862 C CA . THR B 1 105 ? -0.953 18.984 4.055 1 98.94 105 THR B CA 1
ATOM 2863 C C . THR B 1 105 ? 0.532 18.984 3.701 1 98.94 105 THR B C 1
ATOM 2865 O O . THR B 1 105 ? 1.355 18.453 4.445 1 98.94 105 THR B O 1
ATOM 2868 N N . ALA B 1 106 ? 0.874 19.594 2.564 1 98.94 106 ALA B N 1
ATOM 2869 C CA . ALA B 1 106 ? 2.279 19.703 2.182 1 98.94 106 ALA B CA 1
ATOM 2870 C C . ALA B 1 106 ? 3.066 20.5 3.219 1 98.94 106 ALA B C 1
ATOM 2872 O O . ALA B 1 106 ? 4.16 20.094 3.621 1 98.94 106 ALA B O 1
ATOM 2873 N N . VAL B 1 107 ? 2.508 21.594 3.674 1 98.94 107 VAL B N 1
ATOM 2874 C CA . VAL B 1 107 ? 3.15 22.453 4.672 1 98.94 107 VAL B CA 1
ATOM 2875 C C . VAL B 1 107 ? 3.316 21.672 5.977 1 98.94 107 VAL B C 1
ATOM 2877 O O . VAL B 1 107 ? 4.371 21.734 6.613 1 98.94 107 VAL B O 1
ATOM 2880 N N . LEU B 1 108 ? 2.285 20.953 6.359 1 98.94 108 LEU B N 1
ATOM 2881 C CA . LEU B 1 108 ? 2.328 20.203 7.605 1 98.94 108 LEU B CA 1
ATOM 2882 C C . LEU B 1 108 ? 3.471 19.188 7.586 1 98.94 108 LEU B C 1
ATOM 2884 O O . LEU B 1 108 ? 4.238 19.094 8.547 1 98.94 108 LEU B O 1
ATOM 2888 N N . MET B 1 109 ? 3.553 18.391 6.512 1 98.88 109 MET B N 1
ATOM 2889 C CA . MET B 1 109 ? 4.625 17.406 6.402 1 98.88 109 MET B CA 1
ATOM 2890 C C . MET B 1 109 ? 5.992 18.078 6.512 1 98.88 109 MET B C 1
ATOM 2892 O O . MET B 1 109 ? 6.887 17.562 7.184 1 98.88 109 MET B O 1
ATOM 2896 N N . GLU B 1 110 ? 6.125 19.172 5.836 1 98.88 110 GLU B N 1
ATOM 2897 C CA . GLU B 1 110 ? 7.375 19.922 5.848 1 98.88 110 GLU B CA 1
ATOM 2898 C C . GLU B 1 110 ? 7.727 20.391 7.258 1 98.88 110 GLU B C 1
ATOM 2900 O O . GLU B 1 110 ? 8.836 20.156 7.738 1 98.88 110 GLU B O 1
ATOM 2905 N N . GLU B 1 111 ? 6.793 21.062 7.922 1 98.94 111 GLU B N 1
ATOM 2906 C CA . GLU B 1 111 ? 7.043 21.672 9.219 1 98.94 111 GLU B CA 1
ATOM 2907 C C . GLU B 1 111 ? 7.277 20.625 10.297 1 98.94 111 GLU B C 1
ATOM 2909 O O . GLU B 1 111 ? 8.148 20.781 11.148 1 98.94 111 GLU B O 1
ATOM 2914 N N . VAL B 1 112 ? 6.504 19.516 10.297 1 98.94 112 VAL B N 1
ATOM 2915 C CA . VAL B 1 112 ? 6.734 18.438 11.258 1 98.94 112 VAL B CA 1
ATOM 2916 C C . VAL B 1 112 ? 8.07 17.766 10.969 1 98.94 112 VAL B C 1
ATOM 2918 O O . VAL B 1 112 ? 8.781 17.359 11.891 1 98.94 112 VAL B O 1
ATOM 2921 N N . GLY B 1 113 ? 8.414 17.641 9.688 1 98.75 113 GLY B N 1
ATOM 2922 C CA . GLY B 1 113 ? 9.68 17.062 9.281 1 98.75 113 GLY B CA 1
ATOM 2923 C C . GLY B 1 113 ? 10.883 17.781 9.867 1 98.75 113 GLY B C 1
ATOM 2924 O O . GLY B 1 113 ? 11.953 17.203 10.023 1 98.75 113 GLY B O 1
ATOM 2925 N N . LYS B 1 114 ? 10.719 19.078 10.188 1 98.69 114 LYS B N 1
ATOM 2926 C CA . LYS B 1 114 ? 11.805 19.875 10.742 1 98.69 114 LYS B CA 1
ATOM 2927 C C . LYS B 1 114 ? 12.055 19.531 12.211 1 98.69 114 LYS B C 1
ATOM 2929 O O . LYS B 1 114 ? 13.109 19.844 12.758 1 98.69 114 LYS B O 1
ATOM 2934 N N . VAL B 1 115 ? 11.07 18.875 12.836 1 98.75 115 VAL B N 1
ATOM 2935 C CA . VAL B 1 115 ? 11.211 18.734 14.281 1 98.75 115 VAL B CA 1
ATOM 2936 C C . VAL B 1 115 ? 11.023 17.266 14.68 1 98.75 115 VAL B C 1
ATOM 2938 O O . VAL B 1 115 ? 11.219 16.906 15.836 1 98.75 115 VAL B O 1
ATOM 2941 N N . ILE B 1 116 ? 10.625 16.375 13.75 1 98.81 116 ILE B N 1
ATOM 2942 C CA . ILE B 1 116 ? 10.383 14.969 14.062 1 98.81 116 ILE B CA 1
ATOM 2943 C C . ILE B 1 116 ? 11.656 14.328 14.594 1 98.81 116 ILE B C 1
ATOM 2945 O O . ILE B 1 116 ? 12.75 14.57 14.07 1 98.81 116 ILE B O 1
ATOM 2949 N N . ALA B 1 117 ? 11.547 13.594 15.625 1 98.44 117 ALA B N 1
ATOM 2950 C CA . ALA B 1 117 ? 12.703 12.984 16.281 1 98.44 117 ALA B CA 1
ATOM 2951 C C . ALA B 1 117 ? 13.102 11.68 15.602 1 98.44 117 ALA B C 1
ATOM 2953 O O . ALA B 1 117 ? 12.312 11.094 14.859 1 98.44 117 ALA B O 1
ATOM 2954 N N . LYS B 1 118 ? 14.359 11.273 15.914 1 98 118 LYS B N 1
ATOM 2955 C CA . LYS B 1 118 ? 14.805 9.969 15.445 1 98 118 LYS B CA 1
ATOM 2956 C C . LYS B 1 118 ? 13.859 8.859 15.906 1 98 118 LYS B C 1
ATOM 2958 O O . LYS B 1 118 ? 13.43 8.844 17.062 1 98 118 LYS B O 1
ATOM 2963 N N . GLY B 1 119 ? 13.5 8.016 14.969 1 97.88 119 GLY B N 1
ATOM 2964 C CA . GLY B 1 119 ? 12.57 6.945 15.273 1 97.88 119 GLY B CA 1
ATOM 2965 C C . GLY B 1 119 ? 11.117 7.355 15.117 1 97.88 119 GLY B C 1
ATOM 2966 O O . GLY B 1 119 ? 10.219 6.527 15.281 1 97.88 119 GLY B O 1
ATOM 2967 N N . GLY B 1 120 ? 10.836 8.656 14.836 1 98.62 120 GLY B N 1
ATOM 2968 C CA . GLY B 1 120 ? 9.484 9.148 14.648 1 98.62 120 GLY B CA 1
ATOM 2969 C C . GLY B 1 120 ? 8.82 8.602 13.398 1 98.62 120 GLY B C 1
ATOM 2970 O O . GLY B 1 120 ? 9.492 8.086 12.5 1 98.62 120 GLY B O 1
ATOM 2971 N N . THR B 1 121 ? 7.508 8.672 13.375 1 98.81 121 THR B N 1
ATOM 2972 C CA . THR B 1 121 ? 6.727 8.148 12.258 1 98.81 121 THR B CA 1
ATOM 2973 C C . THR B 1 121 ? 5.523 9.039 11.977 1 98.81 121 THR B C 1
ATOM 2975 O O . THR B 1 121 ? 5.035 9.734 12.867 1 98.81 121 THR B O 1
ATOM 2978 N N . GLY B 1 122 ? 5.129 9.109 10.766 1 98.81 122 GLY B N 1
ATOM 2979 C CA . GLY B 1 122 ? 3.928 9.836 10.383 1 98.81 122 GLY B CA 1
ATOM 2980 C C . GLY B 1 122 ? 3.07 9.086 9.383 1 98.81 122 GLY B C 1
ATOM 2981 O O . GLY B 1 122 ? 3.586 8.328 8.555 1 98.81 122 GLY B O 1
ATOM 2982 N N . VAL B 1 123 ? 1.78 9.289 9.469 1 98.94 123 VAL B N 1
ATOM 2983 C CA . VAL B 1 123 ? 0.843 8.781 8.469 1 98.94 123 VAL B CA 1
ATOM 2984 C C . VAL B 1 123 ? -0.037 9.922 7.957 1 98.94 123 VAL B C 1
ATOM 2986 O O . VAL B 1 123 ? -0.597 10.688 8.75 1 98.94 123 VAL B O 1
ATOM 2989 N N . ILE B 1 124 ? -0.074 10.055 6.664 1 98.94 124 ILE B N 1
ATOM 2990 C CA . ILE B 1 124 ? -0.949 11 5.98 1 98.94 124 ILE B CA 1
ATOM 2991 C C . ILE B 1 124 ? -2.17 10.266 5.43 1 98.94 124 ILE B C 1
ATOM 2993 O O . ILE B 1 124 ? -2.035 9.273 4.707 1 98.94 124 ILE B O 1
ATOM 2997 N N . ILE B 1 125 ? -3.355 10.742 5.832 1 98.81 125 ILE B N 1
ATOM 2998 C CA . ILE B 1 125 ? -4.574 10.125 5.316 1 98.81 125 ILE B CA 1
ATOM 2999 C C . ILE B 1 125 ? -5 10.82 4.027 1 98.81 125 ILE B C 1
ATOM 3001 O O . ILE B 1 125 ? -5.469 11.961 4.055 1 98.81 125 ILE B O 1
ATOM 3005 N N . SER B 1 126 ? -4.816 10.172 2.975 1 98.5 126 SER B N 1
ATOM 3006 C CA . SER B 1 126 ? -5.328 10.648 1.692 1 98.5 126 SER B CA 1
ATOM 3007 C C . SER B 1 126 ? -6.648 9.969 1.343 1 98.5 126 SER B C 1
ATOM 3009 O O . SER B 1 126 ? -7.586 9.977 2.14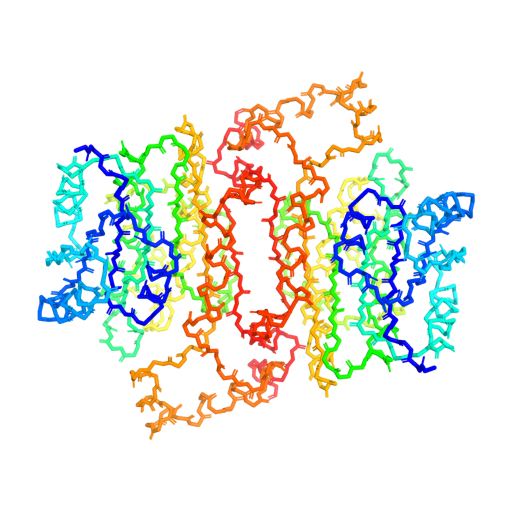3 1 98.5 126 SER B O 1
ATOM 3011 N N . SER B 1 127 ? -6.75 9.555 0.056 1 97.56 127 SER B N 1
ATOM 3012 C CA . SER B 1 127 ? -8.016 8.977 -0.385 1 97.56 127 SER B CA 1
ATOM 3013 C C . SER B 1 127 ? -7.82 8.109 -1.625 1 97.56 127 SER B C 1
ATOM 3015 O O . SER B 1 127 ? -6.941 8.375 -2.445 1 97.56 127 SER B O 1
ATOM 3017 N N . GLN B 1 128 ? -8.742 7.141 -1.76 1 97.44 128 GLN B N 1
ATOM 3018 C CA . GLN B 1 128 ? -8.789 6.355 -2.99 1 97.44 128 GLN B CA 1
ATOM 3019 C C . GLN B 1 128 ? -8.969 7.258 -4.207 1 97.44 128 GLN B C 1
ATOM 3021 O O . GLN B 1 128 ? -8.586 6.891 -5.32 1 97.44 128 GLN B O 1
ATOM 3026 N N . SER B 1 129 ? -9.5 8.438 -4.012 1 95.81 129 SER B N 1
ATOM 3027 C CA . SER B 1 129 ? -9.789 9.344 -5.113 1 95.81 129 SER B CA 1
ATOM 3028 C C . SER B 1 129 ? -8.523 9.727 -5.867 1 95.81 129 SER B C 1
ATOM 3030 O O . SER B 1 129 ? -8.555 9.945 -7.078 1 95.81 129 SER B O 1
ATOM 3032 N N . GLY B 1 130 ? -7.43 9.766 -5.125 1 96.94 130 GLY B N 1
ATOM 3033 C CA . GLY B 1 130 ? -6.16 10.086 -5.762 1 96.94 130 GLY B CA 1
ATOM 3034 C C . GLY B 1 130 ? -5.727 9.047 -6.773 1 96.94 130 GLY B C 1
ATOM 3035 O O . GLY B 1 130 ? -4.871 9.312 -7.621 1 96.94 130 GLY B O 1
ATOM 3036 N N . HIS B 1 131 ? -6.316 7.859 -6.723 1 97.25 131 HIS B N 1
ATOM 3037 C CA . HIS B 1 131 ? -5.965 6.742 -7.59 1 97.25 131 HIS B CA 1
ATOM 3038 C C . HIS B 1 131 ? -6.961 6.605 -8.742 1 97.25 131 HIS B C 1
ATOM 3040 O O . HIS B 1 131 ? -6.773 5.777 -9.633 1 97.25 131 HIS B O 1
ATOM 3046 N N . ARG B 1 132 ? -8.008 7.395 -8.695 1 94.44 132 ARG B N 1
ATOM 3047 C CA . ARG B 1 132 ? -9.078 7.203 -9.672 1 94.44 132 ARG B CA 1
ATOM 3048 C C . ARG B 1 132 ? -9.164 8.391 -10.625 1 94.44 132 ARG B C 1
ATOM 3050 O O . ARG B 1 132 ? -10.258 8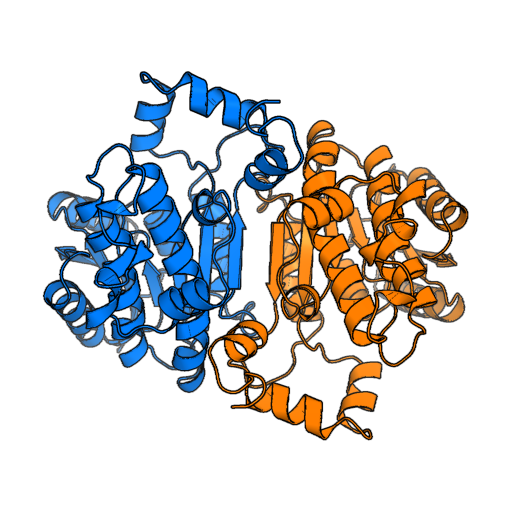.797 -11.023 1 94.44 132 ARG B O 1
ATOM 3057 N N . MET B 1 133 ? -8.062 9.047 -10.906 1 94.81 133 MET B N 1
ATOM 3058 C CA . MET B 1 133 ? -7.906 10.078 -11.922 1 94.81 133 MET B CA 1
ATOM 3059 C C . MET B 1 133 ? -6.883 9.648 -12.977 1 94.81 133 MET B C 1
ATOM 3061 O O . MET B 1 133 ? -6.098 8.734 -12.742 1 94.81 133 MET B O 1
ATOM 3065 N N . PRO B 1 134 ? -6.98 10.227 -14.133 1 93.12 134 PRO B N 1
ATOM 3066 C CA . PRO B 1 134 ? -5.941 9.906 -15.117 1 93.12 134 PRO B CA 1
ATOM 3067 C C . PRO B 1 134 ? -4.531 10.164 -14.586 1 93.12 134 PRO B C 1
ATOM 3069 O O . PRO B 1 134 ? -4.336 11.031 -13.734 1 93.12 134 PRO B O 1
ATOM 3072 N N . ALA B 1 135 ? -3.648 9.367 -15.094 1 95.12 135 ALA B N 1
ATOM 3073 C CA . ALA B 1 135 ? -2.254 9.547 -14.703 1 95.12 135 ALA B CA 1
ATOM 3074 C C . ALA B 1 135 ? -1.76 10.945 -15.047 1 95.12 135 ALA B C 1
ATOM 3076 O O . ALA B 1 135 ? -2.094 11.484 -16.109 1 95.12 135 ALA B O 1
ATOM 3077 N N . LEU B 1 136 ? -1.042 11.539 -14.18 1 96.88 136 LEU B N 1
ATOM 3078 C CA . LEU B 1 136 ? -0.324 12.781 -14.453 1 96.88 136 LEU B CA 1
ATOM 3079 C C . LEU B 1 136 ? 0.989 12.5 -15.172 1 96.88 136 LEU B C 1
ATOM 3081 O O . LEU B 1 136 ? 1.455 11.359 -15.203 1 96.88 136 LEU B O 1
ATOM 3085 N N . THR B 1 137 ? 1.532 13.508 -15.859 1 96.75 137 THR B N 1
ATOM 3086 C CA . THR B 1 137 ? 2.848 13.336 -16.469 1 96.75 137 THR B CA 1
ATOM 3087 C C . THR B 1 137 ? 3.93 13.234 -15.398 1 96.75 137 THR B C 1
ATOM 3089 O O . THR B 1 137 ? 3.73 13.68 -14.258 1 96.75 137 THR B O 1
ATOM 3092 N N . PRO B 1 138 ? 5.039 12.648 -15.766 1 96.31 138 PRO B N 1
ATOM 3093 C CA . PRO B 1 138 ? 6.145 12.617 -14.805 1 96.31 138 PRO B CA 1
ATOM 3094 C C . PRO B 1 138 ? 6.52 14 -14.289 1 96.31 138 PRO B C 1
ATOM 3096 O O . PRO B 1 138 ? 6.91 14.148 -13.125 1 96.31 138 PRO B O 1
ATOM 3099 N N . GLU B 1 139 ? 6.383 14.977 -15.172 1 97.38 139 GLU B N 1
ATOM 3100 C CA . GLU B 1 139 ? 6.711 16.344 -14.781 1 97.38 139 GLU B CA 1
ATOM 3101 C C . GLU B 1 139 ? 5.715 16.875 -13.758 1 97.38 139 GLU B C 1
ATOM 3103 O O . GLU B 1 139 ? 6.102 17.578 -12.812 1 97.38 139 GLU B O 1
ATOM 3108 N N . GLN B 1 140 ? 4.461 16.594 -13.953 1 98.44 140 GLN B N 1
ATOM 3109 C CA . GLN B 1 140 ? 3.436 17.031 -13.008 1 98.44 140 GLN B CA 1
ATOM 3110 C C . GLN B 1 140 ? 3.588 16.328 -11.664 1 98.44 140 GLN B C 1
ATOM 3112 O O . GLN B 1 140 ? 3.439 16.938 -10.609 1 98.44 140 GLN B O 1
ATOM 3117 N N . ASP B 1 141 ? 3.904 15.031 -11.734 1 98.19 141 ASP B N 1
ATOM 3118 C CA . ASP B 1 141 ? 4.156 14.281 -10.508 1 98.19 141 ASP B CA 1
ATOM 3119 C C . ASP B 1 141 ? 5.316 14.883 -9.727 1 98.19 141 ASP B C 1
ATOM 3121 O O . ASP B 1 141 ? 5.227 15.055 -8.508 1 98.19 141 ASP B O 1
ATOM 3125 N N . ARG B 1 142 ? 6.359 15.188 -10.453 1 98.12 142 ARG B N 1
ATOM 3126 C CA . ARG B 1 142 ? 7.535 15.789 -9.82 1 98.12 142 ARG B CA 1
ATOM 3127 C C . ARG B 1 142 ? 7.199 17.141 -9.219 1 98.12 142 ARG B C 1
ATOM 3129 O O . ARG B 1 142 ? 7.664 17.484 -8.125 1 98.12 142 ARG B O 1
ATOM 3136 N N . ALA B 1 143 ? 6.434 17.875 -9.93 1 98.75 143 ALA B N 1
ATOM 3137 C CA . ALA B 1 143 ? 6.047 19.188 -9.43 1 98.75 143 ALA B CA 1
ATOM 3138 C C . ALA B 1 143 ? 5.227 19.078 -8.148 1 98.75 143 ALA B C 1
ATOM 3140 O O . ALA B 1 143 ? 5.457 19.812 -7.195 1 98.75 143 ALA B O 1
ATOM 3141 N N . LEU B 1 144 ? 4.293 18.172 -8.102 1 98.88 144 LEU B N 1
ATOM 3142 C CA . LEU B 1 144 ? 3.494 17.969 -6.895 1 98.88 144 LEU B CA 1
ATOM 3143 C C . LEU B 1 144 ? 4.375 17.531 -5.727 1 98.88 144 LEU B C 1
ATOM 3145 O O . LEU B 1 144 ? 4.152 17.953 -4.59 1 98.88 144 LEU B O 1
ATOM 3149 N N . ALA B 1 145 ? 5.352 16.75 -6.023 1 98.75 145 ALA B N 1
ATOM 3150 C CA . ALA B 1 145 ? 6.211 16.188 -4.984 1 98.75 145 ALA B CA 1
ATOM 3151 C C . ALA B 1 145 ? 7.184 17.234 -4.449 1 98.75 145 ALA B C 1
ATOM 3153 O O . ALA B 1 145 ? 7.344 17.375 -3.232 1 98.75 145 ALA B O 1
ATOM 3154 N N . MET B 1 146 ? 7.73 18.078 -5.34 1 98.62 146 MET B N 1
ATOM 3155 C CA . MET B 1 146 ? 8.992 18.703 -4.945 1 98.62 146 MET B CA 1
ATOM 3156 C C . MET B 1 146 ? 8.875 20.219 -4.938 1 98.62 146 MET B C 1
ATOM 3158 O O . MET B 1 146 ? 9.734 20.906 -4.395 1 98.62 146 MET B O 1
ATOM 3162 N N . THR B 1 147 ? 7.867 20.734 -5.633 1 98.81 147 THR B N 1
ATOM 3163 C CA . THR B 1 147 ? 7.746 22.188 -5.637 1 98.81 147 THR B CA 1
ATOM 3164 C C . THR B 1 147 ? 7.699 22.734 -4.211 1 98.81 147 THR B C 1
ATOM 3166 O O . THR B 1 147 ? 7.023 22.172 -3.35 1 98.81 147 THR B O 1
ATOM 3169 N N . ALA B 1 148 ? 8.445 23.844 -3.979 1 98.69 148 ALA B N 1
ATOM 3170 C CA . ALA B 1 148 ? 8.383 24.484 -2.668 1 98.69 148 ALA B CA 1
ATOM 3171 C C . ALA B 1 148 ? 6.938 24.797 -2.279 1 98.69 148 ALA B C 1
ATOM 3173 O O . ALA B 1 148 ? 6.141 25.219 -3.119 1 98.69 148 ALA B O 1
ATOM 3174 N N . THR B 1 149 ? 6.617 24.578 -1.025 1 98.62 149 THR B N 1
ATOM 3175 C CA . THR B 1 149 ? 5.234 24.719 -0.585 1 98.62 149 THR B CA 1
ATOM 3176 C C . THR B 1 149 ? 4.719 26.125 -0.887 1 98.62 149 THR B C 1
ATOM 3178 O O . THR B 1 149 ? 3.543 26.312 -1.209 1 98.62 149 THR B O 1
ATOM 3181 N N . GLU B 1 150 ? 5.547 27.141 -0.875 1 97.62 150 GLU B N 1
ATOM 3182 C CA . GLU B 1 150 ? 5.145 28.531 -1.127 1 97.62 150 GLU B CA 1
ATOM 3183 C C . GLU B 1 150 ? 4.715 28.719 -2.576 1 97.62 150 GLU B C 1
ATOM 3185 O O . GLU B 1 150 ? 4 29.672 -2.896 1 97.62 150 GLU B O 1
ATOM 3190 N N . ASP B 1 151 ? 5.164 27.781 -3.447 1 98.56 151 ASP B N 1
ATOM 3191 C CA . ASP B 1 151 ? 4.906 27.938 -4.875 1 98.56 151 ASP B CA 1
ATOM 3192 C C . ASP B 1 151 ? 3.93 26.875 -5.383 1 98.56 151 ASP B C 1
ATOM 3194 O O . ASP B 1 151 ? 3.596 26.844 -6.566 1 98.56 151 ASP B O 1
ATOM 3198 N N . LEU B 1 152 ? 3.502 26.031 -4.461 1 98.5 152 LEU B N 1
ATOM 3199 C CA . LEU B 1 152 ? 2.764 24.844 -4.844 1 98.5 152 LEU B CA 1
ATOM 3200 C C . LEU B 1 152 ? 1.464 25.203 -5.555 1 98.5 152 LEU B C 1
ATOM 3202 O O . LEU B 1 152 ? 1.164 24.672 -6.625 1 98.5 152 LEU B O 1
ATOM 3206 N N . LEU B 1 153 ? 0.713 26.156 -5.066 1 98.5 153 LEU B N 1
ATOM 3207 C CA . LEU B 1 153 ? -0.597 26.516 -5.598 1 98.5 153 LEU B CA 1
ATOM 3208 C C . LEU B 1 153 ? -0.458 27.297 -6.902 1 98.5 153 LEU B C 1
ATOM 3210 O O . LEU B 1 153 ? -1.447 27.516 -7.602 1 98.5 153 LEU B O 1
ATOM 3214 N N . ARG B 1 154 ? 0.768 27.719 -7.27 1 98.31 154 ARG B N 1
ATOM 3215 C CA . ARG B 1 154 ? 0.997 28.484 -8.492 1 98.31 154 ARG B CA 1
ATOM 3216 C C . ARG B 1 154 ? 1.217 27.562 -9.688 1 98.31 154 ARG B C 1
ATOM 3218 O O . ARG B 1 154 ? 1.31 28.016 -10.82 1 98.31 154 ARG B O 1
ATOM 3225 N N . LEU B 1 155 ? 1.303 26.266 -9.406 1 98.62 155 LEU B N 1
ATOM 3226 C CA . LEU B 1 155 ? 1.484 25.328 -10.5 1 98.62 155 LEU B CA 1
ATOM 3227 C C . LEU B 1 155 ? 0.382 25.484 -11.547 1 98.62 155 LEU B C 1
ATOM 3229 O O . LEU B 1 155 ? -0.79 25.641 -11.195 1 98.62 155 LEU B O 1
ATOM 3233 N N . ASP B 1 156 ? 0.714 25.375 -12.797 1 98.19 156 ASP B N 1
ATOM 3234 C CA . ASP B 1 156 ? -0.175 25.672 -13.922 1 98.19 156 ASP B CA 1
ATOM 3235 C C . ASP B 1 156 ? -1.42 24.781 -13.875 1 98.19 156 ASP B C 1
ATOM 3237 O O . ASP B 1 156 ? -2.543 25.281 -13.984 1 98.19 156 ASP B O 1
ATOM 3241 N N . PHE B 1 157 ? -1.271 23.516 -13.672 1 98.12 157 PHE B N 1
ATOM 3242 C CA . PHE B 1 157 ? -2.375 22.578 -13.781 1 98.12 157 PHE B CA 1
ATOM 3243 C C . PHE B 1 157 ? -3.236 22.594 -12.523 1 98.12 157 PHE B C 1
ATOM 3245 O O . PHE B 1 157 ? -4.211 21.844 -12.422 1 98.12 157 PHE B O 1
ATOM 3252 N N . LEU B 1 158 ? -2.881 23.453 -11.516 1 98.5 158 LEU B N 1
ATOM 3253 C CA . LEU B 1 158 ? -3.705 23.641 -10.328 1 98.5 158 LEU B CA 1
ATOM 3254 C C . LEU B 1 158 ? -4.5 24.938 -10.422 1 98.5 158 LEU B C 1
ATOM 3256 O O . LEU B 1 158 ? -5.285 25.266 -9.523 1 98.5 158 LEU B O 1
ATOM 3260 N N . GLN B 1 159 ? -4.273 25.641 -11.484 1 97.94 159 GLN B N 1
ATOM 3261 C CA . GLN B 1 159 ? -5.016 26.891 -11.648 1 97.94 159 GLN B CA 1
ATOM 3262 C C . GLN B 1 159 ? -6.484 26.609 -11.961 1 97.94 159 GLN B C 1
ATOM 3264 O O . GLN B 1 159 ? -6.816 25.594 -12.57 1 97.94 159 GLN B O 1
ATOM 3269 N N . PRO B 1 160 ? -7.387 27.484 -11.516 1 93 160 PRO B N 1
ATOM 3270 C CA . PRO B 1 160 ? -8.836 27.281 -11.602 1 93 160 PRO B CA 1
ATOM 3271 C C . PRO B 1 160 ? -9.297 26.875 -13 1 93 160 PRO B C 1
ATOM 3273 O O . PRO B 1 160 ? -10.188 26.031 -13.141 1 93 160 PRO B O 1
ATOM 3276 N N . GLU B 1 161 ? -8.719 27.438 -13.992 1 95.06 161 GLU B N 1
ATOM 3277 C CA . GLU B 1 161 ? -9.156 27.188 -15.359 1 95.06 161 GLU B CA 1
ATOM 3278 C C . GLU B 1 161 ? -8.781 25.766 -15.805 1 95.06 161 GLU B C 1
ATOM 3280 O O . GLU B 1 161 ? -9.281 25.281 -16.828 1 95.06 161 GLU B O 1
ATOM 3285 N N . LYS B 1 162 ? -7.863 25.156 -15.086 1 96.94 162 LYS B N 1
ATOM 3286 C CA . LYS B 1 162 ? -7.414 23.797 -15.43 1 96.94 162 LYS B CA 1
ATOM 3287 C C . LYS B 1 162 ? -8.133 22.75 -14.594 1 96.94 162 LYS B C 1
ATOM 3289 O O . LYS B 1 162 ? -7.914 21.547 -14.773 1 96.94 162 LYS B O 1
ATOM 3294 N N . ILE B 1 163 ? -8.93 23.125 -13.648 1 97.75 163 ILE B N 1
ATOM 3295 C CA . ILE B 1 163 ? -9.617 22.219 -12.742 1 97.75 163 ILE B CA 1
ATOM 3296 C C . ILE B 1 163 ? -11.078 22.078 -13.164 1 97.75 163 ILE B C 1
ATOM 3298 O O . ILE B 1 163 ? -11.797 23.078 -13.289 1 97.75 163 ILE B O 1
ATOM 3302 N N . LYS B 1 164 ? -11.547 20.906 -13.352 1 97.19 164 LYS B N 1
ATOM 3303 C CA . LYS B 1 164 ? -12.859 20.625 -13.914 1 97.19 164 LYS B CA 1
ATOM 3304 C C . LYS B 1 164 ? -13.961 20.859 -12.891 1 97.19 164 LYS B C 1
ATOM 3306 O O . LYS B 1 164 ? -15 21.438 -13.211 1 97.19 164 LYS B O 1
ATOM 3311 N N . ASP B 1 165 ? -13.812 20.453 -11.727 1 97.62 165 ASP B N 1
ATOM 3312 C CA . ASP B 1 165 ? -14.805 20.531 -10.656 1 97.62 165 ASP B CA 1
ATOM 3313 C C . ASP B 1 165 ? -14.172 20.234 -9.297 1 97.62 165 ASP B C 1
ATOM 3315 O O . ASP B 1 165 ? -12.953 20.078 -9.195 1 97.62 165 ASP B O 1
ATOM 3319 N N . THR B 1 166 ? -14.977 20.156 -8.258 1 96.94 166 THR B N 1
ATOM 3320 C CA . THR B 1 166 ? -14.492 19.969 -6.895 1 96.94 166 THR B CA 1
ATOM 3321 C C . THR B 1 166 ? -13.922 18.562 -6.707 1 96.94 166 THR B C 1
ATOM 3323 O O . THR B 1 166 ? -12.969 18.375 -5.949 1 96.94 166 THR B O 1
ATOM 3326 N N . LEU B 1 167 ? -14.453 17.594 -7.414 1 96.06 167 LEU B N 1
ATOM 3327 C CA . LEU B 1 167 ? -13.906 16.234 -7.344 1 96.06 167 LEU B CA 1
ATOM 3328 C C . LEU B 1 167 ? -12.5 16.188 -7.938 1 96.06 167 LEU B C 1
ATOM 3330 O O . LEU B 1 167 ? -11.602 15.57 -7.363 1 96.06 167 LEU B O 1
ATOM 3334 N N . HIS B 1 168 ? -12.383 16.828 -9.055 1 98.06 168 HIS B N 1
ATOM 3335 C CA . HIS B 1 168 ? -11.078 16.891 -9.695 1 98.06 168 HIS B CA 1
ATOM 3336 C C . HIS B 1 168 ? -10.047 17.562 -8.789 1 98.06 168 HIS B C 1
ATOM 3338 O O . HIS B 1 168 ? -8.93 17.078 -8.641 1 98.06 168 HIS B O 1
ATOM 3344 N N . ALA B 1 169 ? -10.406 18.672 -8.148 1 98.56 169 ALA B N 1
ATOM 3345 C CA . ALA B 1 169 ? -9.531 19.344 -7.199 1 98.56 169 ALA B CA 1
ATOM 3346 C C . ALA B 1 169 ? -9.125 18.422 -6.055 1 98.56 169 ALA B C 1
ATOM 3348 O O . ALA B 1 169 ? -7.961 18.391 -5.656 1 98.56 169 ALA B O 1
ATOM 3349 N N . TYR B 1 170 ? -10.109 17.703 -5.613 1 97.94 170 TYR B N 1
ATOM 3350 C CA . TYR B 1 170 ? -9.891 16.766 -4.52 1 97.94 170 TYR B CA 1
ATOM 3351 C C . TYR B 1 170 ? -8.938 15.648 -4.938 1 97.94 170 TYR B C 1
ATOM 3353 O O . TYR B 1 170 ? -8.016 15.305 -4.199 1 97.94 170 TYR B O 1
ATOM 3361 N N . GLN B 1 171 ? -9.102 15.133 -6.117 1 98.31 171 GLN B N 1
ATOM 3362 C CA . GLN B 1 171 ? -8.234 14.094 -6.648 1 98.31 171 GLN B CA 1
ATOM 3363 C C . GLN B 1 171 ? -6.793 14.578 -6.77 1 98.31 171 GLN B C 1
ATOM 3365 O O . GLN B 1 171 ? -5.859 13.883 -6.363 1 98.31 171 GLN B O 1
ATOM 3370 N N . LEU B 1 172 ? -6.645 15.75 -7.25 1 98.69 172 LEU B N 1
ATOM 3371 C CA . LEU B 1 172 ? -5.312 16.328 -7.383 1 98.69 172 LEU B CA 1
ATOM 3372 C C . LEU B 1 172 ? -4.672 16.531 -6.016 1 98.69 172 LEU B C 1
ATOM 3374 O O . LEU B 1 172 ? -3.477 16.281 -5.84 1 98.69 172 LEU B O 1
ATOM 3378 N N . ALA B 1 173 ? -5.445 17 -5.062 1 98.75 173 ALA B N 1
ATOM 3379 C CA . ALA B 1 173 ? -4.938 17.203 -3.709 1 98.75 173 ALA B CA 1
ATOM 3380 C C . ALA B 1 173 ? -4.438 15.906 -3.1 1 98.75 173 ALA B C 1
ATOM 3382 O O . ALA B 1 173 ? -3.344 15.852 -2.531 1 98.75 173 ALA B O 1
ATOM 3383 N N . LYS B 1 174 ? -5.223 14.891 -3.266 1 98.75 174 LYS B N 1
ATOM 3384 C CA . LYS B 1 174 ? -4.863 13.609 -2.658 1 98.75 174 LYS B CA 1
ATOM 3385 C C . LYS B 1 174 ? -3.709 12.953 -3.406 1 98.75 174 LYS B C 1
ATOM 3387 O O . LYS B 1 174 ? -2.865 12.297 -2.797 1 98.75 174 LYS B O 1
ATOM 3392 N N . ARG B 1 175 ? -3.619 13.164 -4.668 1 98.75 175 ARG B N 1
ATOM 3393 C CA . ARG B 1 175 ? -2.426 12.758 -5.402 1 98.75 175 ARG B CA 1
ATOM 3394 C C . ARG B 1 175 ? -1.193 13.508 -4.902 1 98.75 175 ARG B C 1
ATOM 3396 O O . ARG B 1 175 ? -0.121 12.914 -4.758 1 98.75 175 ARG B O 1
ATOM 3403 N N . CYS B 1 176 ? -1.352 14.742 -4.676 1 98.88 176 CYS B N 1
ATOM 3404 C CA . CYS B 1 176 ? -0.25 15.531 -4.137 1 98.88 176 CYS B CA 1
ATOM 3405 C C . CYS B 1 176 ? 0.196 14.992 -2.785 1 98.88 176 CYS B C 1
ATOM 3407 O O . CYS B 1 176 ? 1.395 14.875 -2.52 1 98.88 176 CYS B O 1
ATOM 3409 N N . ASN B 1 177 ? -0.79 14.672 -1.905 1 98.94 177 ASN B N 1
ATOM 3410 C CA . ASN B 1 177 ? -0.442 14.078 -0.617 1 98.94 177 ASN B CA 1
ATOM 3411 C C . ASN B 1 177 ? 0.469 12.867 -0.784 1 98.94 177 ASN B C 1
ATOM 3413 O O . ASN B 1 177 ? 1.476 12.742 -0.084 1 98.94 177 ASN B O 1
ATOM 3417 N N . GLU B 1 178 ? 0.135 12.047 -1.711 1 98.88 178 GLU B N 1
ATOM 3418 C CA . GLU B 1 178 ? 0.873 10.805 -1.956 1 98.88 178 GLU B CA 1
ATOM 3419 C C . GLU B 1 178 ? 2.275 11.094 -2.484 1 98.88 178 GLU B C 1
ATOM 3421 O O . GLU B 1 178 ? 3.256 10.531 -1.996 1 98.88 178 GLU B O 1
ATOM 3426 N N . LYS B 1 179 ? 2.357 11.992 -3.457 1 98.81 179 LYS B N 1
ATOM 3427 C CA . LYS B 1 179 ? 3.656 12.328 -4.035 1 98.81 179 LYS B CA 1
ATOM 3428 C C . LYS B 1 179 ? 4.531 13.07 -3.031 1 98.81 179 LYS B C 1
ATOM 3430 O O . LYS B 1 179 ? 5.734 12.82 -2.939 1 98.81 179 LYS B O 1
ATOM 3435 N N . ARG B 1 180 ? 3.926 13.961 -2.258 1 98.88 180 ARG B N 1
ATOM 3436 C CA . ARG B 1 180 ? 4.664 14.688 -1.229 1 98.88 180 ARG B CA 1
ATOM 3437 C C . ARG B 1 180 ? 5.172 13.742 -0.147 1 98.88 180 ARG B C 1
ATOM 3439 O O . ARG B 1 180 ? 6.242 13.961 0.421 1 98.88 180 ARG B O 1
ATOM 3446 N N . THR B 1 181 ? 4.387 12.742 0.175 1 98.94 181 THR B N 1
ATOM 3447 C CA . THR B 1 181 ? 4.82 11.734 1.138 1 98.94 181 THR B CA 1
ATOM 3448 C C . THR B 1 181 ? 6.102 11.055 0.667 1 98.94 181 THR B C 1
ATOM 3450 O O . THR B 1 181 ? 7.031 10.859 1.451 1 98.94 181 THR B O 1
ATOM 3453 N N . MET B 1 182 ? 6.133 10.695 -0.626 1 98.88 182 MET B N 1
ATOM 3454 C CA . MET B 1 182 ? 7.352 10.109 -1.18 1 98.88 182 MET B CA 1
ATOM 3455 C C . MET B 1 182 ? 8.539 11.047 -1.008 1 98.88 182 MET B C 1
ATOM 3457 O O . MET B 1 182 ? 9.586 10.648 -0.494 1 98.88 182 MET B O 1
ATOM 3461 N N . TYR B 1 183 ? 8.344 12.281 -1.381 1 98.88 183 TYR B N 1
ATOM 3462 C CA . TYR B 1 183 ? 9.406 13.281 -1.327 1 98.88 183 TYR B CA 1
ATOM 3463 C C . TYR B 1 183 ? 9.859 13.523 0.109 1 98.88 183 TYR B C 1
ATOM 3465 O O . TYR B 1 183 ? 11.055 13.516 0.4 1 98.88 183 TYR B O 1
ATOM 3473 N N . GLU B 1 184 ? 8.938 13.68 1.006 1 98.81 184 GLU B N 1
ATOM 3474 C CA . GLU B 1 184 ? 9.242 13.977 2.402 1 98.81 184 GLU B CA 1
ATOM 3475 C C . GLU B 1 184 ? 9.875 12.773 3.098 1 98.81 184 GLU B C 1
ATOM 3477 O O . GLU B 1 184 ? 10.664 12.93 4.027 1 98.81 184 GLU B O 1
ATOM 3482 N N . ALA B 1 185 ? 9.57 11.555 2.654 1 98.88 185 ALA B N 1
ATOM 3483 C CA . ALA B 1 185 ? 10.188 10.367 3.229 1 98.88 185 ALA B CA 1
ATOM 3484 C C . ALA B 1 185 ? 11.703 10.422 3.104 1 98.88 185 ALA B C 1
ATOM 3486 O O . ALA B 1 185 ? 12.422 9.945 3.982 1 98.88 185 ALA B O 1
ATOM 3487 N N . VAL B 1 186 ? 12.195 10.984 1.99 1 98.44 186 VAL B N 1
ATOM 3488 C CA . VAL B 1 186 ? 13.633 11.133 1.79 1 98.44 186 VAL B CA 1
ATOM 3489 C C . VAL B 1 186 ? 14.203 12.07 2.85 1 98.44 186 VAL B C 1
ATOM 3491 O O . VAL B 1 186 ? 15.188 11.734 3.516 1 98.44 186 VAL B O 1
ATOM 3494 N N . ARG B 1 187 ? 13.531 13.148 3.053 1 97.88 187 ARG B N 1
ATOM 3495 C CA . ARG B 1 187 ? 13.992 14.156 4.008 1 97.88 187 ARG B CA 1
ATOM 3496 C C . ARG B 1 187 ? 13.852 13.648 5.441 1 97.88 187 ARG B C 1
ATOM 3498 O O . ARG B 1 187 ? 14.758 13.828 6.258 1 97.88 187 ARG B O 1
ATOM 3505 N N . TRP B 1 188 ? 12.664 13.07 5.762 1 98.75 188 TRP B N 1
ATOM 3506 C CA . TRP B 1 188 ? 12.461 12.492 7.086 1 98.75 188 TRP B CA 1
ATOM 3507 C C . TRP B 1 188 ? 13.508 11.422 7.371 1 98.75 188 TRP B C 1
ATOM 3509 O O . TRP B 1 188 ? 13.977 11.289 8.5 1 98.75 188 TRP B O 1
ATOM 3519 N N . GLY B 1 189 ? 13.836 10.625 6.348 1 98.19 189 GLY B N 1
ATOM 3520 C CA . GLY B 1 189 ? 14.828 9.57 6.48 1 98.19 189 GLY B CA 1
ATOM 3521 C C . GLY B 1 189 ? 16.188 10.086 6.945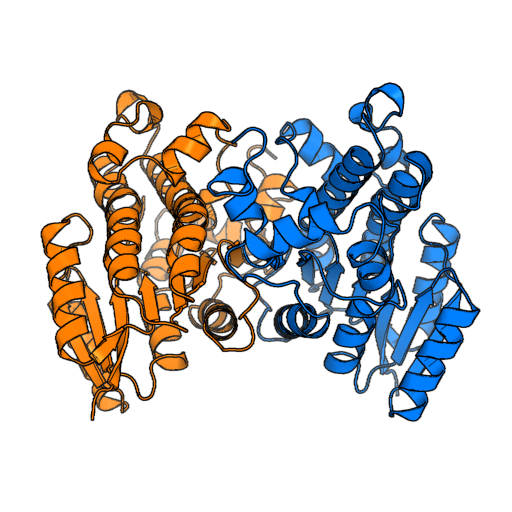 1 98.19 189 GLY B C 1
ATOM 3522 O O . GLY B 1 189 ? 16.891 9.391 7.672 1 98.19 189 GLY B O 1
ATOM 3523 N N . GLU B 1 190 ? 16.578 11.281 6.57 1 97.19 190 GLU B N 1
ATOM 3524 C CA . GLU B 1 190 ? 17.828 11.891 7.004 1 97.19 190 GLU B CA 1
ATOM 3525 C C . GLU B 1 190 ? 17.859 12.078 8.516 1 97.19 190 GLU B C 1
ATOM 3527 O O . GLU B 1 190 ? 18.938 12.141 9.125 1 97.19 190 GLU B O 1
ATOM 3532 N N . ARG B 1 191 ? 16.703 12.125 9.109 1 96.69 191 ARG B N 1
ATOM 3533 C CA . ARG B 1 191 ? 16.578 12.289 10.555 1 96.69 191 ARG B CA 1
ATOM 3534 C C . ARG B 1 191 ? 16.281 10.953 11.234 1 96.69 191 ARG B C 1
ATOM 3536 O O . ARG B 1 191 ? 16.016 10.914 12.43 1 96.69 191 ARG B O 1
ATOM 3543 N N . GLY B 1 192 ? 16.25 9.93 10.477 1 97.81 192 GLY B N 1
ATOM 3544 C CA . GLY B 1 192 ? 15.93 8.617 11.031 1 97.81 192 GLY B CA 1
ATOM 3545 C C . GLY B 1 192 ? 14.453 8.438 11.328 1 97.81 192 GLY B C 1
ATOM 3546 O O . GLY B 1 192 ? 14.094 7.723 12.266 1 97.81 192 GLY B O 1
ATOM 3547 N N . ALA B 1 193 ? 13.594 9.156 10.648 1 98.69 193 ALA B N 1
ATOM 3548 C CA . ALA B 1 193 ? 12.141 9.062 10.797 1 98.69 193 ALA B CA 1
ATOM 3549 C C . ALA B 1 193 ? 11.492 8.555 9.516 1 98.69 193 ALA B C 1
ATOM 3551 O O . ALA B 1 193 ? 12.141 8.461 8.477 1 98.69 193 ALA B O 1
ATOM 3552 N N . ARG B 1 194 ? 10.25 8.109 9.586 1 98.81 194 ARG B N 1
ATOM 3553 C CA . ARG B 1 194 ? 9.516 7.547 8.461 1 98.81 194 ARG B CA 1
ATOM 3554 C C . ARG B 1 194 ? 8.172 8.25 8.281 1 98.81 194 ARG B C 1
ATOM 3556 O O . ARG B 1 194 ? 7.586 8.734 9.25 1 98.81 194 ARG B O 1
ATOM 3563 N N . ILE B 1 195 ? 7.684 8.32 7.094 1 98.94 195 ILE B N 1
ATOM 3564 C CA . ILE B 1 195 ? 6.355 8.836 6.793 1 98.94 195 ILE B CA 1
ATOM 3565 C C . ILE B 1 195 ? 5.734 8.039 5.648 1 98.94 195 ILE B C 1
ATOM 3567 O O . ILE B 1 195 ? 6.418 7.695 4.68 1 98.94 195 ILE B O 1
ATOM 3571 N N . ASN B 1 196 ? 4.516 7.656 5.805 1 98.94 196 ASN B N 1
ATOM 3572 C CA . ASN B 1 196 ? 3.748 6.926 4.801 1 98.94 196 ASN B CA 1
ATOM 3573 C C . ASN B 1 196 ? 2.342 7.496 4.645 1 98.94 196 ASN B C 1
ATOM 3575 O O . ASN B 1 196 ? 1.934 8.375 5.406 1 98.94 196 ASN B O 1
ATOM 3579 N N . ASP B 1 197 ? 1.742 7.094 3.592 1 98.94 197 ASP B N 1
ATOM 3580 C CA . ASP B 1 197 ? 0.395 7.543 3.256 1 98.94 197 ASP B CA 1
ATOM 3581 C C . ASP B 1 197 ? -0.591 6.375 3.268 1 98.94 197 ASP B C 1
ATOM 3583 O O . ASP B 1 197 ? -0.253 5.266 2.852 1 98.94 197 ASP B O 1
ATOM 3587 N N . ILE B 1 198 ? -1.756 6.559 3.859 1 98.94 198 ILE B N 1
ATOM 3588 C CA . ILE B 1 198 ? -2.881 5.641 3.73 1 98.94 198 ILE B CA 1
ATOM 3589 C C . ILE B 1 198 ? -3.979 6.281 2.887 1 98.94 198 ILE B C 1
ATOM 3591 O O . ILE B 1 198 ? -4.371 7.422 3.129 1 98.94 198 ILE B O 1
ATOM 3595 N N . ALA B 1 199 ? -4.438 5.582 1.876 1 98.81 199 ALA B N 1
ATOM 3596 C CA . ALA B 1 199 ? -5.516 6.039 1.006 1 98.81 199 ALA B CA 1
ATOM 3597 C C . ALA B 1 199 ? -6.781 5.211 1.22 1 98.81 199 ALA B C 1
ATOM 3599 O O . ALA B 1 199 ? -6.969 4.176 0.575 1 98.81 199 ALA B O 1
ATOM 3600 N N . PRO B 1 200 ? -7.656 5.727 2.057 1 98.19 200 PRO B N 1
ATOM 3601 C CA . PRO B 1 200 ? -8.867 4.953 2.348 1 98.19 200 PRO B CA 1
ATOM 3602 C C . PRO B 1 200 ? -9.914 5.062 1.243 1 98.19 200 PRO B C 1
ATOM 3604 O O . PRO B 1 200 ? -9.906 6.023 0.472 1 98.19 200 PRO B O 1
ATOM 3607 N N . GLY B 1 201 ? -10.766 3.996 1.203 1 96.25 201 GLY B N 1
ATOM 3608 C CA . GLY B 1 201 ? -12.008 4.09 0.456 1 96.25 201 GLY B CA 1
ATOM 3609 C C . GLY B 1 201 ? -13.109 4.812 1.213 1 96.25 201 GLY B C 1
ATOM 3610 O O . GLY B 1 201 ? -12.836 5.77 1.942 1 96.25 201 GLY B O 1
ATOM 3611 N N . ILE B 1 202 ? -14.297 4.453 0.957 1 93.31 202 ILE B N 1
ATOM 3612 C CA . ILE B 1 202 ? -15.422 5.078 1.645 1 93.31 202 ILE B CA 1
ATOM 3613 C C . ILE B 1 202 ? -15.539 4.52 3.061 1 93.31 202 ILE B C 1
ATOM 3615 O O . ILE B 1 202 ? -15.797 3.328 3.244 1 93.31 202 ILE B O 1
ATOM 3619 N N . ILE B 1 203 ? -15.297 5.352 3.98 1 95.25 203 ILE B N 1
ATOM 3620 C CA . ILE B 1 203 ? -15.32 4.98 5.391 1 95.25 203 ILE B CA 1
ATOM 3621 C C . ILE B 1 203 ? -16.594 5.516 6.047 1 95.25 203 ILE B C 1
ATOM 3623 O O . ILE B 1 203 ? -16.969 6.672 5.832 1 95.25 203 ILE B O 1
ATOM 3627 N N . VAL B 1 204 ? -17.188 4.719 6.828 1 91.38 204 VAL B N 1
ATOM 3628 C CA . VAL B 1 204 ? -18.406 5.125 7.527 1 91.38 204 VAL B CA 1
ATOM 3629 C C . VAL B 1 204 ? -18.062 6.156 8.602 1 91.38 204 VAL B C 1
ATOM 3631 O O . VAL B 1 204 ? -17.25 5.887 9.492 1 91.38 204 VAL B O 1
ATOM 3634 N N . THR B 1 205 ? -18.531 7.281 8.438 1 83.44 205 THR B N 1
ATOM 3635 C CA . THR B 1 205 ? -18.516 8.375 9.398 1 83.44 205 THR B CA 1
ATOM 3636 C C . THR B 1 205 ? -19.906 9.016 9.508 1 83.44 205 THR B C 1
ATOM 3638 O O . THR B 1 205 ? -20.781 8.75 8.68 1 83.44 205 THR B O 1
ATOM 3641 N N . PRO B 1 206 ? -20.094 9.758 10.594 1 76.75 206 PRO B N 1
ATOM 3642 C CA . PRO B 1 206 ? -21.406 10.414 10.68 1 76.75 206 PRO B CA 1
ATOM 3643 C C . PRO B 1 206 ? -21.75 11.203 9.422 1 76.75 206 PRO B C 1
ATOM 3645 O O . PRO B 1 206 ? -22.875 11.133 8.938 1 76.75 206 PRO B O 1
ATOM 3648 N N . LEU B 1 207 ? -20.781 11.898 8.922 1 69.81 207 LEU B N 1
ATOM 3649 C CA . LEU B 1 207 ? -20.969 12.672 7.695 1 69.81 207 LEU B CA 1
ATOM 3650 C C . LEU B 1 207 ? -21.266 11.75 6.516 1 69.81 207 LEU B C 1
ATOM 3652 O O . LEU B 1 207 ? -22.109 12.055 5.676 1 69.81 207 LEU B O 1
ATOM 3656 N N . ALA B 1 208 ? -20.625 10.633 6.406 1 75.94 208 ALA B N 1
ATOM 3657 C CA . ALA B 1 208 ? -20.828 9.68 5.32 1 75.94 208 ALA B CA 1
ATOM 3658 C C . ALA B 1 208 ? -22.234 9.078 5.375 1 75.94 208 ALA B C 1
ATOM 3660 O O . ALA B 1 208 ? -22.875 8.883 4.34 1 75.94 208 ALA B O 1
ATOM 3661 N N . ILE B 1 209 ? -22.672 8.859 6.566 1 78.81 209 ILE B N 1
ATOM 3662 C CA . ILE B 1 209 ? -23.984 8.273 6.738 1 78.81 209 ILE B CA 1
ATOM 3663 C C . ILE B 1 209 ? -25.047 9.219 6.164 1 78.81 209 ILE B C 1
ATOM 3665 O O . ILE B 1 209 ? -25.969 8.781 5.48 1 78.81 209 ILE B O 1
ATOM 3669 N N . ASP B 1 210 ? -24.812 10.453 6.434 1 76.19 210 ASP B N 1
ATOM 3670 C CA . ASP B 1 210 ? -25.734 11.453 5.887 1 76.19 210 ASP B CA 1
ATOM 3671 C C . ASP B 1 210 ? -25.703 11.445 4.359 1 76.19 210 ASP B C 1
ATOM 3673 O O . ASP B 1 210 ? -26.75 11.57 3.715 1 76.19 210 ASP B O 1
ATOM 3677 N N . GLU B 1 211 ? -24.547 11.258 3.846 1 76 211 GLU B N 1
ATOM 3678 C CA . GLU B 1 211 ? -24.391 11.211 2.393 1 76 211 GLU B CA 1
ATOM 3679 C C . GLU B 1 211 ? -25 9.938 1.812 1 76 211 GLU B C 1
ATOM 3681 O O . GLU B 1 211 ? -25.641 9.977 0.755 1 76 211 GLU B O 1
ATOM 3686 N N . PHE B 1 212 ? -24.828 8.82 2.547 1 81.81 212 PHE B N 1
ATOM 3687 C CA . PHE B 1 212 ? -25.375 7.539 2.107 1 81.81 212 PHE B CA 1
ATOM 3688 C C . PHE B 1 212 ? -26.891 7.594 2.01 1 81.81 212 PHE B C 1
ATOM 3690 O O . PHE B 1 212 ? -27.5 6.891 1.195 1 81.81 212 PHE B O 1
ATOM 3697 N N . ASN B 1 213 ? -27.453 8.469 2.848 1 81.56 213 ASN B N 1
ATOM 3698 C CA . ASN B 1 213 ? -28.906 8.547 2.936 1 81.56 213 ASN B CA 1
ATOM 3699 C C . ASN B 1 213 ? -29.453 9.766 2.197 1 81.56 213 ASN B C 1
ATOM 3701 O O . ASN B 1 213 ? -30.672 10 2.189 1 81.56 213 ASN B O 1
ATOM 3705 N N . GLY B 1 214 ? -28.562 10.484 1.649 1 77.31 214 GLY B N 1
ATOM 3706 C CA . GLY B 1 214 ? -28.938 11.703 0.953 1 77.31 214 GLY B CA 1
ATOM 3707 C C . GLY B 1 214 ? -29.078 11.516 -0.546 1 77.31 214 GLY B C 1
ATOM 3708 O O . GLY B 1 214 ? -29.234 10.391 -1.025 1 77.31 214 GLY B O 1
ATOM 3709 N N . PRO B 1 215 ? -29.078 12.695 -1.273 1 72.81 215 PRO B N 1
ATOM 3710 C CA . PRO B 1 215 ? -29.344 12.688 -2.715 1 72.81 215 PRO B CA 1
ATOM 3711 C C . PRO B 1 215 ? -28.328 11.852 -3.494 1 72.81 215 PRO B C 1
ATOM 3713 O O . PRO B 1 215 ? -28.641 11.312 -4.555 1 72.81 215 PRO B O 1
ATOM 3716 N N . ARG B 1 216 ? -27.094 11.664 -3.014 1 75.5 216 ARG B N 1
ATOM 3717 C CA . ARG B 1 216 ? -26.078 10.891 -3.707 1 75.5 216 ARG B CA 1
ATOM 3718 C C . ARG B 1 216 ? -25.984 9.469 -3.158 1 75.5 216 ARG B C 1
ATOM 3720 O O . ARG B 1 216 ? -25.016 8.758 -3.426 1 75.5 216 ARG B O 1
ATOM 3727 N N . GLY B 1 217 ? -26.922 9.195 -2.305 1 80.56 217 GLY B N 1
ATOM 3728 C CA . GLY B 1 217 ? -26.922 7.914 -1.622 1 80.56 217 GLY B CA 1
ATOM 3729 C C . GLY B 1 217 ? -26.812 6.734 -2.57 1 80.56 217 GLY B C 1
ATOM 3730 O O . GLY B 1 217 ? -26.078 5.785 -2.316 1 80.56 217 GLY B O 1
ATOM 3731 N N . ASP B 1 218 ? -27.531 6.785 -3.742 1 81.75 218 ASP B N 1
ATOM 3732 C CA . ASP B 1 218 ? -27.547 5.688 -4.707 1 81.75 218 ASP B CA 1
ATOM 3733 C C . ASP B 1 218 ? -26.156 5.473 -5.312 1 81.75 218 ASP B C 1
ATOM 3735 O O . ASP B 1 218 ? -25.766 4.336 -5.578 1 81.75 218 ASP B O 1
ATOM 3739 N N . PHE B 1 219 ? -25.453 6.523 -5.43 1 78.75 219 PHE B N 1
ATOM 3740 C CA . PHE B 1 219 ? -24.094 6.445 -5.957 1 78.75 219 PHE B CA 1
ATOM 3741 C C . PHE B 1 219 ? -23.188 5.645 -5.023 1 78.75 219 PHE B C 1
ATOM 3743 O O . PHE B 1 219 ? -22.5 4.73 -5.465 1 78.75 219 PHE B O 1
ATOM 3750 N N . TYR B 1 220 ? -23.297 5.895 -3.779 1 83.44 220 TYR B N 1
ATOM 3751 C CA . TYR B 1 220 ? -22.469 5.211 -2.791 1 83.44 220 TYR B CA 1
ATOM 3752 C C . TYR B 1 220 ? -22.891 3.756 -2.641 1 83.44 220 TYR B C 1
ATOM 3754 O O . TYR B 1 220 ? -22.047 2.863 -2.557 1 83.44 220 TYR B O 1
ATOM 3762 N N . LYS B 1 221 ? -24.188 3.574 -2.664 1 84.44 221 LYS B N 1
ATOM 3763 C CA . LYS B 1 221 ? -24.688 2.209 -2.529 1 84.44 221 LYS B CA 1
ATOM 3764 C C . LYS B 1 221 ? -24.25 1.346 -3.711 1 84.44 221 LYS B C 1
ATOM 3766 O O . LYS B 1 221 ? -23.938 0.166 -3.543 1 84.44 221 LYS B O 1
ATOM 3771 N N . ASN B 1 222 ? -24.234 1.941 -4.797 1 83.94 222 ASN B N 1
ATOM 3772 C CA . ASN B 1 222 ? -23.75 1.237 -5.977 1 83.94 222 ASN B CA 1
ATOM 3773 C C . ASN B 1 222 ? -22.266 0.901 -5.848 1 83.94 222 ASN B C 1
ATOM 3775 O O . ASN B 1 222 ? -21.828 -0.187 -6.23 1 83.94 222 ASN B O 1
ATOM 3779 N N . MET B 1 223 ? -21.516 1.818 -5.27 1 85.94 223 MET B N 1
ATOM 3780 C CA . MET B 1 223 ? -20.078 1.595 -5.059 1 85.94 223 MET B CA 1
ATOM 3781 C C . MET B 1 223 ? -19.844 0.441 -4.09 1 85.94 223 MET B C 1
ATOM 3783 O O . MET B 1 223 ? -19 -0.413 -4.328 1 85.94 223 MET B O 1
ATOM 3787 N N . PHE B 1 224 ? -20.672 0.413 -3.066 1 89.69 224 PHE B N 1
ATOM 3788 C CA . PHE B 1 224 ? -20.562 -0.644 -2.068 1 89.69 224 PHE B CA 1
ATOM 3789 C C . PHE B 1 224 ? -20.922 -1.998 -2.67 1 89.69 224 PHE B C 1
ATOM 3791 O O . PHE B 1 224 ? -20.219 -2.988 -2.445 1 89.69 224 PHE B O 1
ATOM 3798 N N . ALA B 1 225 ? -21.891 -1.942 -3.51 1 89.56 225 ALA B N 1
ATOM 3799 C CA . ALA B 1 225 ? -22.391 -3.189 -4.09 1 89.56 225 ALA B CA 1
ATOM 3800 C C . ALA B 1 225 ? -21.406 -3.738 -5.121 1 89.56 225 ALA B C 1
ATOM 3802 O O . ALA B 1 225 ? -21.328 -4.953 -5.32 1 89.56 225 ALA B O 1
ATOM 3803 N N . LYS B 1 226 ? -20.609 -2.875 -5.672 1 93.44 226 LYS B N 1
ATOM 3804 C CA . LYS B 1 226 ? -19.828 -3.299 -6.828 1 93.44 226 LYS B CA 1
ATOM 3805 C C . LYS B 1 226 ? -18.328 -3.357 -6.496 1 93.44 226 LYS B C 1
ATOM 3807 O O . LYS B 1 226 ? -17.516 -3.758 -7.328 1 93.44 226 LYS B O 1
ATOM 3812 N N . CYS B 1 227 ? -17.969 -2.959 -5.324 1 95.81 227 CYS B N 1
ATOM 3813 C CA . CYS B 1 227 ? -16.578 -3.197 -4.941 1 95.81 227 CYS B CA 1
ATOM 3814 C C . CYS B 1 227 ? -16.406 -4.598 -4.363 1 95.81 227 CYS B C 1
ATOM 3816 O O . CYS B 1 227 ? -17.344 -5.168 -3.811 1 95.81 227 CYS B O 1
ATOM 3818 N N . PRO B 1 228 ? -15.266 -5.211 -4.395 1 97.88 228 PRO B N 1
ATOM 3819 C CA . PRO B 1 228 ? -15.023 -6.59 -3.959 1 97.88 228 PRO B CA 1
ATOM 3820 C C . PRO B 1 228 ? -15.406 -6.824 -2.5 1 97.88 228 PRO B C 1
ATOM 3822 O O . PRO B 1 228 ? -15.93 -7.887 -2.156 1 97.88 228 PRO B O 1
ATOM 3825 N N . ALA B 1 229 ? -15.203 -5.832 -1.641 1 97.19 229 ALA B N 1
ATOM 3826 C CA . ALA B 1 229 ? -15.516 -6.008 -0.224 1 97.19 229 ALA B CA 1
ATOM 3827 C C . ALA B 1 229 ? -17.016 -6.008 0.013 1 97.19 229 ALA B C 1
ATOM 3829 O O . ALA B 1 229 ? -17.5 -6.508 1.036 1 97.19 229 ALA B O 1
ATOM 3830 N N . GLY B 1 230 ? -17.828 -5.309 -0.833 1 96.12 230 GLY B N 1
ATOM 3831 C CA . GLY B 1 230 ? -19.281 -5.312 -0.773 1 96.12 230 GLY B CA 1
ATOM 3832 C C . GLY B 1 230 ? -19.828 -4.418 0.321 1 96.12 230 GLY B C 1
ATOM 3833 O O . GLY B 1 230 ? -21 -4.543 0.699 1 96.12 230 GLY B O 1
ATOM 3834 N N . ARG B 1 231 ? -19.016 -3.58 0.879 1 95.06 231 ARG B N 1
ATOM 3835 C CA . ARG B 1 231 ? -19.375 -2.727 2.004 1 95.06 231 ARG B CA 1
ATOM 3836 C C . ARG B 1 231 ? -18.422 -1.548 2.135 1 95.06 231 ARG B C 1
ATOM 3838 O O . ARG B 1 231 ? -17.344 -1.547 1.532 1 95.06 231 ARG B O 1
ATOM 3845 N N . PRO B 1 232 ? -18.875 -0.474 2.85 1 95.06 232 PRO B N 1
ATOM 3846 C CA . PRO B 1 232 ? -17.891 0.537 3.246 1 95.06 232 PRO B CA 1
ATOM 3847 C C . PRO B 1 232 ? -16.938 0.039 4.328 1 95.06 232 PRO B C 1
ATOM 3849 O O . PRO B 1 232 ? -17.141 -1.041 4.887 1 95.06 232 PRO B O 1
ATOM 3852 N N . GLY B 1 233 ? -15.859 0.763 4.523 1 96.69 233 GLY B N 1
ATOM 3853 C CA . GLY B 1 233 ? -14.922 0.433 5.582 1 96.69 233 GLY B CA 1
ATOM 3854 C C . GLY B 1 233 ? -15.195 1.169 6.879 1 96.69 233 GLY B C 1
ATOM 3855 O O . GLY B 1 233 ? -16.109 1.998 6.945 1 96.69 233 GLY B O 1
ATOM 3856 N N . THR B 1 234 ? -14.5 0.837 7.934 1 97.06 234 THR B N 1
ATOM 3857 C CA . THR B 1 234 ? -14.578 1.518 9.219 1 97.06 234 THR B CA 1
ATOM 3858 C C . THR B 1 234 ? -13.266 2.236 9.531 1 97.06 234 THR B C 1
ATOM 3860 O O . THR B 1 234 ? -12.219 1.902 8.969 1 97.06 234 THR B O 1
ATOM 3863 N N . ALA B 1 235 ? -13.344 3.217 10.414 1 97.38 235 ALA B N 1
ATOM 3864 C CA . ALA B 1 235 ? -12.156 3.938 10.859 1 97.38 235 ALA B CA 1
ATOM 3865 C C . ALA B 1 235 ? -11.133 2.986 11.484 1 97.38 235 ALA B C 1
ATOM 3867 O O . ALA B 1 235 ? -9.93 3.162 11.312 1 97.38 235 ALA B O 1
ATOM 3868 N N . ASP B 1 236 ? -11.625 1.982 12.109 1 97.88 236 ASP B N 1
ATOM 3869 C CA . ASP B 1 236 ? -10.742 1.043 12.797 1 97.88 236 ASP B CA 1
ATOM 3870 C C . ASP B 1 236 ? -9.977 0.179 11.797 1 97.88 236 ASP B C 1
ATOM 3872 O O . ASP B 1 236 ? -8.828 -0.204 12.047 1 97.88 236 ASP B O 1
ATOM 3876 N N . GLU B 1 237 ? -10.562 -0.15 10.656 1 98.12 237 GLU B N 1
ATOM 3877 C CA . GLU B 1 237 ? -9.852 -0.891 9.617 1 98.12 237 GLU B CA 1
ATOM 3878 C C . GLU B 1 237 ? -8.711 -0.065 9.031 1 98.12 237 GLU B C 1
ATOM 3880 O O . GLU B 1 237 ? -7.664 -0.609 8.672 1 98.12 237 GLU B O 1
ATOM 3885 N N . VAL B 1 238 ? -8.891 1.256 8.961 1 98.38 238 VAL B N 1
ATOM 3886 C CA . VAL B 1 238 ? -7.805 2.145 8.562 1 98.38 238 VAL B CA 1
ATOM 3887 C C . VAL B 1 238 ? -6.742 2.184 9.664 1 98.38 238 VAL B C 1
ATOM 3889 O O . VAL B 1 238 ? -5.543 2.115 9.375 1 98.38 238 VAL B O 1
ATOM 3892 N N . ALA B 1 239 ? -7.184 2.199 10.914 1 98.62 239 ALA B N 1
ATOM 3893 C CA . ALA B 1 239 ? -6.281 2.273 12.055 1 98.62 239 ALA B CA 1
ATOM 3894 C C . ALA B 1 239 ? -5.426 1.015 12.164 1 98.62 239 ALA B C 1
ATOM 3896 O O . ALA B 1 239 ? -4.297 1.064 12.656 1 98.62 239 ALA B O 1
ATOM 3897 N N . ASP B 1 240 ? -5.957 -0.162 11.719 1 98.56 240 ASP B N 1
ATOM 3898 C CA . ASP B 1 240 ? -5.168 -1.392 11.703 1 98.56 240 ASP B CA 1
ATOM 3899 C C . ASP B 1 240 ? -3.932 -1.243 10.82 1 98.56 240 ASP B C 1
ATOM 3901 O O . ASP B 1 240 ? -2.857 -1.74 11.164 1 98.56 240 ASP B O 1
ATOM 3905 N N . VAL B 1 241 ? -4.062 -0.546 9.719 1 98.75 241 VAL B N 1
ATOM 3906 C CA . VAL B 1 241 ? -2.939 -0.303 8.82 1 98.75 241 VAL B CA 1
ATOM 3907 C C . VAL B 1 241 ? -1.959 0.672 9.461 1 98.75 241 VAL B C 1
ATOM 3909 O O . VAL B 1 241 ? -0.748 0.441 9.453 1 98.75 241 VAL B O 1
ATOM 3912 N N . ALA B 1 242 ? -2.525 1.726 10.07 1 98.81 242 ALA B N 1
ATOM 3913 C CA . ALA B 1 242 ? -1.681 2.707 10.742 1 98.81 242 ALA B CA 1
ATOM 3914 C C . ALA B 1 242 ? -0.888 2.062 11.875 1 98.81 242 ALA B C 1
ATOM 3916 O O . ALA B 1 242 ? 0.271 2.414 12.109 1 98.81 242 ALA B O 1
ATOM 3917 N N . ALA B 1 243 ? -1.533 1.158 12.57 1 98.5 243 ALA B N 1
ATOM 3918 C CA . ALA B 1 243 ? -0.875 0.479 13.688 1 98.5 243 ALA B CA 1
ATOM 3919 C C . ALA B 1 243 ? 0.374 -0.261 13.211 1 98.5 243 ALA B C 1
ATOM 3921 O O . ALA B 1 243 ? 1.384 -0.298 13.922 1 98.5 243 ALA B O 1
ATOM 3922 N N . LEU B 1 244 ? 0.297 -0.87 12.062 1 98.56 244 LEU B N 1
ATOM 3923 C CA . LEU B 1 244 ? 1.498 -1.474 11.492 1 98.56 244 LEU B CA 1
ATOM 3924 C C . LEU B 1 244 ? 2.508 -0.403 11.102 1 98.56 244 LEU B C 1
ATOM 3926 O O . LEU B 1 244 ? 3.652 -0.422 11.555 1 98.56 244 LEU B O 1
ATOM 3930 N N . LEU B 1 245 ? 2.105 0.6 10.359 1 98.69 245 LEU B N 1
ATOM 3931 C CA . LEU B 1 245 ? 2.994 1.57 9.727 1 98.69 245 LEU B CA 1
ATOM 3932 C C . LEU B 1 245 ? 3.707 2.416 10.781 1 98.69 245 LEU B C 1
ATOM 3934 O O . LEU B 1 245 ? 4.836 2.863 10.562 1 98.69 245 LEU B O 1
ATOM 3938 N N . MET B 1 246 ? 3.055 2.594 11.883 1 98.62 246 MET B N 1
ATOM 3939 C CA . MET B 1 246 ? 3.613 3.48 12.898 1 98.62 246 MET B CA 1
ATOM 3940 C C . MET B 1 246 ? 4.344 2.686 13.977 1 98.62 246 MET B C 1
ATOM 3942 O O . MET B 1 246 ? 4.859 3.26 14.938 1 98.62 246 MET B O 1
ATOM 3946 N N . SER B 1 247 ? 4.406 1.37 13.836 1 97.75 247 SER B N 1
ATOM 3947 C CA . SER B 1 247 ? 5.094 0.522 14.805 1 97.75 247 SER B CA 1
ATOM 3948 C C . SER B 1 247 ? 6.535 0.258 14.383 1 97.75 247 SER B C 1
ATOM 3950 O O . SER B 1 247 ? 6.938 0.615 13.273 1 97.75 247 SER B O 1
ATOM 3952 N N . GLU B 1 248 ? 7.266 -0.416 15.234 1 96.25 248 GLU B N 1
ATOM 3953 C CA . GLU B 1 248 ? 8.648 -0.792 14.961 1 96.25 248 GLU B CA 1
ATOM 3954 C C . GLU B 1 248 ? 8.727 -1.908 13.922 1 96.25 248 GLU B C 1
ATOM 3956 O O . GLU B 1 248 ? 9.789 -2.158 13.344 1 96.25 248 GLU B O 1
ATOM 3961 N N . ARG B 1 249 ? 7.605 -2.52 13.602 1 96.5 249 ARG B N 1
ATOM 3962 C CA . ARG B 1 249 ? 7.578 -3.615 12.633 1 96.5 249 ARG B CA 1
ATOM 3963 C C . ARG B 1 249 ? 7.66 -3.09 11.203 1 96.5 249 ARG B C 1
ATOM 3965 O O . ARG B 1 249 ? 7.898 -3.855 10.273 1 96.5 249 ARG B O 1
ATOM 3972 N N . ALA B 1 250 ? 7.492 -1.779 11.07 1 97.56 250 ALA B N 1
ATOM 3973 C CA . ALA B 1 250 ? 7.438 -1.209 9.727 1 97.56 250 ALA B CA 1
ATOM 3974 C C . ALA B 1 250 ? 8.656 -0.332 9.445 1 97.56 250 ALA B C 1
ATOM 3976 O O . ALA B 1 250 ? 8.562 0.656 8.719 1 97.56 250 ALA B O 1
ATOM 3977 N N . GLN B 1 251 ? 9.805 -0.671 10.062 1 97.38 251 GLN B N 1
ATOM 3978 C CA . GLN B 1 251 ? 10.992 0.167 9.961 1 97.38 251 GLN B CA 1
ATOM 3979 C C . GLN B 1 251 ? 11.5 0.235 8.523 1 97.38 251 GLN B C 1
ATOM 3981 O O . GLN B 1 251 ? 12.188 1.186 8.148 1 97.38 251 GLN B O 1
ATOM 3986 N N . PHE B 1 252 ? 11.156 -0.758 7.68 1 98.44 252 PHE B N 1
ATOM 3987 C CA . PHE B 1 252 ? 11.609 -0.799 6.293 1 98.44 252 PHE B CA 1
ATOM 3988 C C . PHE B 1 252 ? 10.531 -0.272 5.355 1 98.44 252 PHE B C 1
ATOM 3990 O O . PHE B 1 252 ? 10.547 -0.563 4.16 1 98.44 252 PHE B O 1
ATOM 3997 N N . ILE B 1 253 ? 9.523 0.469 5.871 1 98.88 253 ILE B N 1
ATOM 3998 C CA . ILE B 1 253 ? 8.445 1.037 5.07 1 98.88 253 ILE B CA 1
ATOM 3999 C C . ILE B 1 253 ? 8.422 2.555 5.238 1 98.88 253 ILE B C 1
ATOM 4001 O O . ILE B 1 253 ? 8.109 3.062 6.316 1 98.88 253 ILE B O 1
ATOM 4005 N N . THR B 1 254 ? 8.734 3.264 4.191 1 98.88 254 THR B N 1
ATOM 4006 C CA . THR B 1 254 ? 8.625 4.719 4.16 1 98.88 254 THR B CA 1
ATOM 4007 C C . THR B 1 254 ? 8.43 5.219 2.734 1 98.88 254 THR B C 1
ATOM 4009 O O . THR B 1 254 ? 8.852 4.566 1.777 1 98.88 254 THR B O 1
ATOM 4012 N N . GLY B 1 255 ? 7.68 6.281 2.584 1 98.88 255 GLY B N 1
ATOM 4013 C CA . GLY B 1 255 ? 7.445 6.883 1.282 1 98.88 255 GLY B CA 1
ATOM 4014 C C . GLY B 1 255 ? 6.465 6.102 0.431 1 98.88 255 GLY B C 1
ATOM 4015 O O . GLY B 1 255 ? 6.523 6.148 -0.799 1 98.88 255 GLY B O 1
ATOM 4016 N N . SER B 1 256 ? 5.598 5.324 1.042 1 98.88 256 SER B N 1
ATOM 4017 C CA . SER B 1 256 ? 4.656 4.469 0.323 1 98.88 256 SER B CA 1
ATOM 4018 C C . SER B 1 256 ? 3.213 4.871 0.613 1 98.88 256 SER B C 1
ATOM 4020 O O . SER B 1 256 ? 2.928 5.484 1.646 1 98.88 256 SER B O 1
ATOM 4022 N N . THR B 1 257 ? 2.33 4.594 -0.299 1 98.88 257 THR B N 1
ATOM 4023 C CA . THR B 1 257 ? 0.894 4.766 -0.105 1 98.88 257 THR B CA 1
ATOM 4024 C C . THR B 1 257 ? 0.196 3.41 -0.022 1 98.88 257 THR B C 1
ATOM 4026 O O . THR B 1 257 ? 0.346 2.572 -0.913 1 98.88 257 THR B O 1
ATOM 4029 N N . PHE B 1 258 ? -0.521 3.205 1.036 1 98.88 258 PHE B N 1
ATOM 4030 C CA . PHE B 1 258 ? -1.28 1.979 1.247 1 98.88 258 PHE B CA 1
ATOM 4031 C C . PHE B 1 258 ? -2.76 2.201 0.952 1 98.88 258 PHE B C 1
ATOM 4033 O O . PHE B 1 258 ? -3.453 2.885 1.707 1 98.88 258 PHE B O 1
ATOM 4040 N N . LEU B 1 259 ? -3.225 1.677 -0.143 1 98.81 259 LEU B N 1
ATOM 4041 C CA . LEU B 1 259 ? -4.613 1.792 -0.571 1 98.81 259 LEU B CA 1
ATOM 4042 C C . LEU B 1 259 ? -5.496 0.797 0.175 1 98.81 259 LEU B C 1
ATOM 4044 O O . LEU B 1 259 ? -5.293 -0.416 0.076 1 98.81 259 LEU B O 1
ATOM 4048 N N . VAL B 1 260 ? -6.426 1.281 0.935 1 98.69 260 VAL B N 1
ATOM 4049 C CA . VAL B 1 260 ? -7.352 0.515 1.762 1 98.69 260 VAL B CA 1
ATOM 4050 C C . VAL B 1 260 ? -8.789 0.874 1.395 1 98.69 260 VAL B C 1
ATOM 4052 O O . VAL B 1 260 ? -9.43 1.667 2.086 1 98.69 260 VAL B O 1
ATOM 4055 N N . ASP B 1 261 ? -9.273 0.212 0.298 1 98.12 261 ASP B N 1
ATOM 4056 C CA . ASP B 1 261 ? -10.516 0.767 -0.228 1 98.12 261 ASP B CA 1
ATOM 4057 C C . ASP B 1 261 ? -11.5 -0.341 -0.587 1 98.12 261 ASP B C 1
ATOM 4059 O O . ASP B 1 261 ? -12.352 -0.164 -1.464 1 98.12 261 ASP B O 1
ATOM 4063 N N . GLY B 1 262 ? -11.25 -1.523 -0.057 1 98.19 262 GLY B N 1
ATOM 4064 C CA . GLY B 1 262 ? -12.156 -2.635 -0.297 1 98.19 262 GLY B CA 1
ATOM 4065 C C . GLY B 1 262 ? -12.164 -3.102 -1.74 1 98.19 262 GLY B C 1
ATOM 4066 O O . GLY B 1 262 ? -13.109 -3.758 -2.184 1 98.19 262 GLY B O 1
ATOM 4067 N N . GLY B 1 263 ? -11.203 -2.699 -2.527 1 98.5 263 GLY B N 1
ATOM 4068 C CA . GLY B 1 263 ? -11.1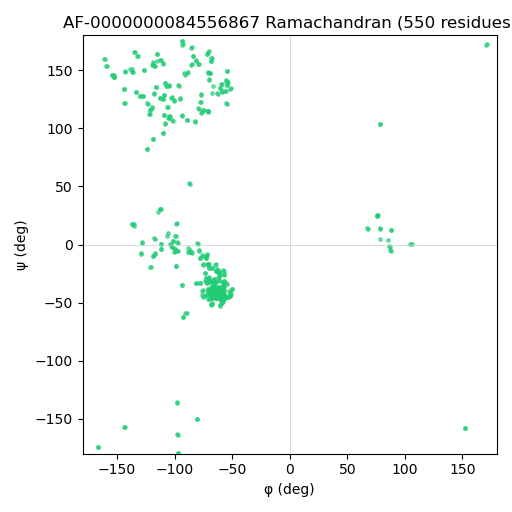02 -3.098 -3.924 1 98.5 263 GLY B CA 1
ATOM 4069 C C . GLY B 1 263 ? -11.867 -2.18 -4.859 1 98.5 263 GLY B C 1
ATOM 4070 O O . GLY B 1 263 ? -12.055 -2.502 -6.035 1 98.5 263 GLY B O 1
ATOM 4071 N N . ALA B 1 264 ? -12.336 -0.991 -4.398 1 97.25 264 ALA B N 1
ATOM 4072 C CA . ALA B 1 264 ? -13.109 -0.066 -5.227 1 97.25 264 ALA B CA 1
ATOM 4073 C C . ALA B 1 264 ? -12.281 0.417 -6.418 1 97.25 264 ALA B C 1
ATOM 4075 O O . ALA B 1 264 ? -12.797 0.504 -7.539 1 97.25 264 ALA B O 1
ATOM 4076 N N . THR B 1 265 ? -11.055 0.746 -6.199 1 97.62 265 THR B N 1
ATOM 4077 C CA . THR B 1 265 ? -10.195 1.208 -7.281 1 97.62 265 THR B CA 1
ATOM 4078 C C . THR B 1 265 ? -9.953 0.092 -8.297 1 97.62 265 THR B C 1
ATOM 4080 O O . THR B 1 265 ? -9.977 0.329 -9.508 1 97.62 265 THR B O 1
ATOM 4083 N N . ALA B 1 266 ? -9.703 -1.13 -7.801 1 98.38 266 ALA B N 1
ATOM 4084 C CA . ALA B 1 266 ? -9.562 -2.283 -8.688 1 98.38 266 ALA B CA 1
ATOM 4085 C C . ALA B 1 266 ? -10.812 -2.461 -9.555 1 98.38 266 ALA B C 1
ATOM 4087 O O . ALA B 1 266 ? -10.703 -2.641 -10.766 1 98.38 266 ALA B O 1
ATOM 4088 N N . SER B 1 267 ? -11.969 -2.375 -8.93 1 97.69 267 SER B N 1
ATOM 4089 C CA . SER B 1 267 ? -13.234 -2.523 -9.633 1 97.69 267 SER B CA 1
ATOM 4090 C C . SER B 1 267 ? -13.461 -1.376 -10.617 1 97.69 267 SER B C 1
ATOM 4092 O O . SER B 1 267 ? -14.039 -1.572 -11.688 1 97.69 267 SER B O 1
ATOM 4094 N N . TYR B 1 268 ? -13.047 -0.168 -10.211 1 96.31 268 TYR B N 1
ATOM 4095 C CA . TYR B 1 268 ? -13.18 1.008 -11.062 1 96.31 268 TYR B CA 1
ATOM 4096 C C . TYR B 1 268 ? -12.422 0.817 -12.375 1 96.31 268 TYR B C 1
ATOM 4098 O O . TYR B 1 268 ? -12.914 1.189 -13.445 1 96.31 268 TYR B O 1
ATOM 4106 N N . TYR B 1 269 ? -11.281 0.208 -12.352 1 97.06 269 TYR B N 1
ATOM 4107 C CA . TYR B 1 269 ? -10.461 0.092 -13.547 1 97.06 269 TYR B CA 1
ATOM 4108 C C . TYR B 1 269 ? -10.734 -1.217 -14.281 1 97.06 269 TYR B C 1
ATOM 4110 O O . TYR B 1 269 ? -10.711 -1.266 -15.508 1 97.06 269 TYR B O 1
ATOM 4118 N N . TYR B 1 270 ? -11.023 -2.311 -13.523 1 97.5 270 TYR B N 1
ATOM 4119 C CA . TYR B 1 270 ? -11 -3.631 -14.141 1 97.5 270 TYR B CA 1
ATOM 4120 C C . TYR B 1 270 ? -12.211 -4.453 -13.727 1 97.5 270 TYR B C 1
ATOM 4122 O O . TYR B 1 270 ? -12.195 -5.684 -13.797 1 97.5 270 TYR B O 1
ATOM 4130 N N . GLY B 1 271 ? -13.219 -3.809 -13.219 1 96.75 271 GLY B N 1
ATOM 4131 C CA . GLY B 1 271 ? -14.414 -4.5 -12.758 1 96.75 271 GLY B CA 1
ATOM 4132 C C . GLY B 1 271 ? -15.688 -3.721 -13.016 1 96.75 271 GLY B C 1
ATOM 4133 O O . GLY B 1 271 ? -15.75 -2.91 -13.945 1 96.75 271 GLY B O 1
ATOM 4134 N N . PRO B 1 272 ? -16.734 -4.008 -12.25 1 95.44 272 PRO B N 1
ATOM 4135 C CA . PRO B 1 272 ? -18.078 -3.496 -12.531 1 95.44 272 PRO B CA 1
ATOM 4136 C C . PRO B 1 272 ? -18.219 -2.008 -12.234 1 95.44 272 PRO B C 1
ATOM 4138 O O . PRO B 1 272 ? -19.219 -1.387 -12.617 1 95.44 272 PRO B O 1
ATOM 4141 N N . LEU B 1 273 ? -17.25 -1.36 -11.57 1 93.5 273 LEU B N 1
ATOM 4142 C CA . LEU B 1 273 ? -17.328 0.064 -11.266 1 93.5 273 LEU B CA 1
ATOM 4143 C C . LEU B 1 273 ? -16.781 0.897 -12.414 1 93.5 273 LEU B C 1
ATOM 4145 O O . LEU B 1 273 ? -16.75 2.127 -12.336 1 93.5 273 LEU B O 1
ATOM 4149 N N . GLN B 1 274 ? -16.25 0.267 -13.438 1 91.5 274 GLN B N 1
ATOM 4150 C CA . GLN B 1 274 ? -15.742 1.006 -14.578 1 91.5 274 GLN B CA 1
ATOM 4151 C C . GLN B 1 274 ? -16.766 1.997 -15.109 1 91.5 274 GLN B C 1
ATOM 4153 O O . GLN B 1 274 ? -17.938 1.641 -15.312 1 91.5 274 GLN B O 1
ATOM 4158 N N . PRO B 1 275 ? -16.188 3.236 -15.367 1 77.44 275 PRO B N 1
ATOM 4159 C CA . PRO B 1 275 ? -17.094 4.211 -15.961 1 77.44 275 PRO B CA 1
ATOM 4160 C C . PRO B 1 275 ? -17.516 3.844 -17.391 1 77.44 275 PRO B C 1
ATOM 4162 O O . PRO B 1 275 ? -16.719 3.26 -18.125 1 77.44 275 PRO B O 1
ATOM 4165 N N . ASN B 1 276 ? -18.797 3.838 -17.797 1 66.56 276 ASN B N 1
ATOM 4166 C CA . ASN B 1 276 ? -19.406 3.623 -19.109 1 66.56 276 ASN B CA 1
ATOM 4167 C C . ASN B 1 276 ? -19.609 2.139 -19.391 1 66.56 276 ASN B C 1
ATOM 4169 O O . ASN B 1 276 ? -19.766 1.741 -20.547 1 66.56 276 ASN B O 1
ATOM 4173 N N . SER B 1 277 ? -19.297 1.219 -18.422 1 50.41 277 SER B N 1
ATOM 4174 C CA . SER B 1 277 ? -19.641 -0.179 -18.656 1 50.41 277 SER B CA 1
ATOM 4175 C C . SER B 1 277 ? -21.125 -0.429 -18.438 1 50.41 277 SER B C 1
ATOM 4177 O O . SER B 1 277 ? -21.766 0.253 -17.625 1 50.41 277 SER B O 1
#

Nearest PDB structures (foldseek):
  1w4z-assembly1_B-2  TM=8.238E-01  e=5.682E-17  Streptomyces coelicolor
  5thq-assembly2_D  TM=8.321E-01  e=2.513E-15  uncultured bacterium
  4imr-assembly1_A  TM=8.072E-01  e=7.107E-16  Agrobacterium fabrum str. C58
  3tox-assembly1_A  TM=8.217E-01  e=2.819E-15  Sinorhizobium meliloti 1021
  4bms-assembly1_A  TM=8.468E-01  e=1.056E-14  Ralstonia sp. DSMZ 6428

Sequence (554 aa):
MSKDVMIVTGAGQISMAIARRMGYGKKIILGDKNENNAQAVSKIMNQSGFDVEPFMMDMSSRTSIQAMVQKATEYGEVKALVCGAGVSPSQASIEVILQVDLYGTAVLMEEVGKVIAKGGTGVIISSQSGHRMPALTPEQDRALAMTATEDLLRLDFLQPEKIKDTLHAYQLAKRCNEKRTMYEAVRWGERGARINDIAPGIIVTPLAIDEFNGPRGDFYKNMFAKCPAGRPGTADEVADVAALLMSERAQFITGSTFLVDGGATASYYYGPLQPNSMSKDVMIVTGAGQISMAIARRMGYGKKIILGDKNENNAQAVSKIMNQSGFDVEPFMMDMSSRTSIQAMVQKATEYGEVKALVCGAGVSPSQASIEVILQVDLYGTAVLMEEVGKVIAKGGTGVIISSQSGHRMPALTPEQDRALAMTATEDLLRLDFLQPEKIKDTLHAYQLAKRCNEKRTMYEAVRWGERGARINDIAPGIIVTPLAIDEFNGPRGDFYKNMFAKCPAGRPGTADEVADVAALLMSERAQFITGSTFLVDGGATASYYYGPLQPNS

InterPro domains:
  IPR002347 Short-chain dehydrogenase/reductase SDR [PF00106] (5-131)
  IPR002347 Short-chain dehydrogenase/reductase SDR [PF13561] (146-265)
  IPR002347 Short-chain dehydrogenase/reductase SDR [PR00081] (4-21)
  IPR002347 Short-chain dehydrogenase/reductase SDR [PR00081] (76-87)
  IPR002347 Short-chain dehydrogenase/reductase SDR [PR00081] (114-130)
  IPR002347 Short-chain dehydrogenase/reductase SDR [PR00081] (191-208)
  IPR002347 Short-chain dehydrogenase/reductase SDR [PR00081] (228-248)
  IPR036291 NAD(P)-binding domain superfamily [SSF51735] (5-266)